Protein AF-A0A3A4BSC0-F1 (afdb_monomer_lite)

Radius of gyration: 37.26 Å; chains: 1; bounding box: 116×53×132 Å

Secondary structure (DSSP, 8-state):
-------PPP------HHHHHHHHHHHHHHHHHHHHHHHHHHHHHHHHHHHHHHHHHHHHHHHHHHHHHHHHHHHHHHHHHHHHHHHHHHHHHHHHHHH--HHHHHHHHHHHHHHHHHTTS-HHHHHHHTT----TT-HHHHHHHHHHHHHHHHHHHHHHHHHHHHHHHHHHHHHHHHHHHHHHHHHHHHHHTTS-HHHHHHHHHHHHHHHHHHHHHHHHHHHSPPP---HHHHHHHHHHHHHHHTT-HHHHHHHHHHHHHH-TT-HHHHHHHHHHHHHHT-TTTTT-SS------HHHHHHHHHHHHHHHHTT---HHHHHHHHHHHHHTT-HHHHHHHHHHHHHH--SSSHHHHHHHHHHHHTT-HHHHHHHHHHHHHHHHT-S-HHHHHHHHHHHHHHHHHHHHH-GGGHHHHHHHHHHHHHHHHHHHSPS-B---S-EEEEEEEEEETTEEEEEEEEESPPTTBEEEEEEEEESSTTSPPEE-TTT-EEEE--S-SEEEEE-TT-PPSEEEEEEEEETTEEEEEEEEEEPP----EEEEETTTTEEEEE-TTSEEEEEETTEEEEE-TTS--EEEEEEEEPPSS--HHHHHHHHHHHHHHHHHHH-TTPEEEEEEEE--TTSPSEEEEEEEPTTS-EEEEEEEE-TT-EEEEEEEEE-TT--HHHHHHHHT-EE-

Structure (mmCIF, N/CA/C/O backbone):
data_AF-A0A3A4BSC0-F1
#
_entry.id   AF-A0A3A4BSC0-F1
#
loop_
_atom_site.group_PDB
_atom_site.id
_atom_site.type_symbol
_atom_site.label_atom_id
_atom_site.label_alt_id
_atom_site.label_comp_id
_atom_site.label_asym_id
_atom_site.label_entity_id
_atom_site.label_seq_id
_atom_site.pdbx_PDB_ins_code
_atom_site.Cartn_x
_atom_site.Cartn_y
_atom_site.Cartn_z
_atom_site.occupancy
_atom_site.B_iso_or_equiv
_atom_site.auth_seq_id
_atom_site.auth_comp_id
_atom_site.auth_asym_id
_atom_site.auth_atom_id
_atom_site.pdbx_PDB_model_num
ATOM 1 N N . MET A 1 1 ? 80.755 -23.942 -80.272 1.00 43.50 1 MET A N 1
ATOM 2 C CA . MET A 1 1 ? 79.374 -23.563 -80.630 1.00 43.50 1 MET A CA 1
ATOM 3 C C . MET A 1 1 ? 78.609 -23.381 -79.327 1.00 43.50 1 MET A C 1
ATOM 5 O O . MET A 1 1 ? 78.646 -24.313 -78.531 1.00 43.50 1 MET A O 1
ATOM 9 N N . PRO A 1 2 ? 78.056 -22.193 -79.038 1.00 40.62 2 PRO A N 1
ATOM 10 C CA . PRO A 1 2 ? 77.332 -21.943 -77.795 1.00 40.62 2 PRO A CA 1
ATOM 11 C C . PRO A 1 2 ? 75.931 -22.582 -77.837 1.00 40.62 2 PRO A C 1
ATOM 13 O O . PRO A 1 2 ? 75.360 -22.748 -78.913 1.00 40.62 2 PRO A O 1
ATOM 16 N N . GLY A 1 3 ? 75.459 -23.016 -76.664 1.00 44.12 3 GLY A N 1
ATOM 17 C CA . GLY A 1 3 ? 74.258 -23.830 -76.447 1.00 44.12 3 GLY A CA 1
ATOM 18 C C . GLY A 1 3 ? 72.926 -23.060 -76.456 1.00 44.12 3 GLY A C 1
ATOM 19 O O . GLY A 1 3 ? 72.918 -21.852 -76.682 1.00 44.12 3 GLY A O 1
ATOM 20 N N . PRO A 1 4 ? 71.802 -23.768 -76.233 1.00 49.78 4 PRO A N 1
ATOM 21 C CA . PRO A 1 4 ? 70.455 -23.249 -76.438 1.00 49.78 4 PRO A CA 1
ATO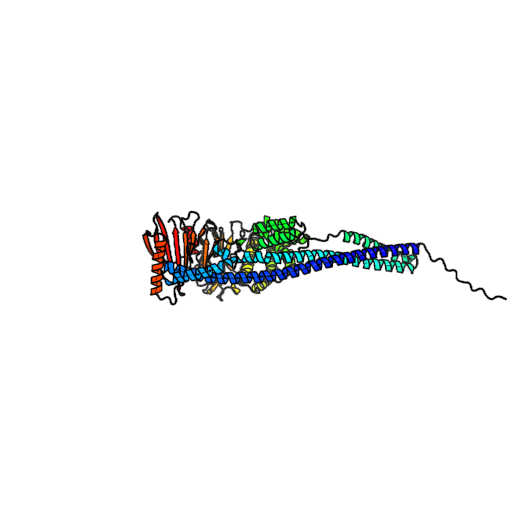M 22 C C . PRO A 1 4 ? 70.100 -22.183 -75.399 1.00 49.78 4 PRO A C 1
ATOM 24 O O . PRO A 1 4 ? 70.256 -22.380 -74.194 1.00 49.78 4 PRO A O 1
ATOM 27 N N . GLU A 1 5 ? 69.608 -21.055 -75.897 1.00 45.50 5 GLU A N 1
ATOM 28 C CA . GLU A 1 5 ? 69.109 -19.931 -75.117 1.00 45.50 5 GLU A CA 1
ATOM 29 C C . GLU A 1 5 ? 67.820 -20.356 -74.392 1.00 45.50 5 GLU A C 1
ATOM 31 O O . GLU A 1 5 ? 66.792 -20.646 -75.006 1.00 45.50 5 GLU A O 1
ATOM 36 N N . LEU A 1 6 ? 67.899 -20.463 -73.064 1.00 46.94 6 LEU A N 1
ATOM 37 C CA . LEU A 1 6 ? 66.746 -20.618 -72.183 1.00 46.94 6 LEU A CA 1
ATOM 38 C C . LEU A 1 6 ? 65.909 -19.338 -72.260 1.00 46.94 6 LEU A C 1
ATOM 40 O O . LEU A 1 6 ? 66.333 -18.290 -71.774 1.00 46.94 6 LEU A O 1
ATOM 44 N N . ALA A 1 7 ? 64.717 -19.435 -72.849 1.00 46.28 7 ALA A N 1
ATOM 45 C CA . ALA A 1 7 ? 63.710 -18.388 -72.772 1.00 46.28 7 ALA A CA 1
ATOM 46 C C . ALA A 1 7 ? 63.326 -18.171 -71.300 1.00 46.28 7 ALA A C 1
ATOM 48 O O . ALA A 1 7 ? 62.677 -19.013 -70.675 1.00 46.28 7 ALA A O 1
ATOM 49 N N . VAL A 1 8 ? 63.762 -17.045 -70.742 1.00 45.59 8 VAL A N 1
ATOM 50 C CA . VAL A 1 8 ? 63.271 -16.533 -69.463 1.00 45.59 8 VAL A CA 1
ATOM 51 C C . VAL A 1 8 ? 61.828 -16.080 -69.703 1.00 45.59 8 VAL A C 1
ATOM 53 O O . VAL A 1 8 ? 61.618 -15.251 -70.589 1.00 45.59 8 VAL A O 1
ATOM 56 N N . PRO A 1 9 ? 60.823 -16.606 -68.981 1.00 41.62 9 PRO A N 1
ATOM 57 C CA . PRO A 1 9 ? 59.473 -16.091 -69.111 1.00 41.62 9 PRO A CA 1
ATOM 58 C C . PRO A 1 9 ? 59.452 -14.649 -68.598 1.00 41.62 9 PRO A C 1
ATOM 60 O O . PRO A 1 9 ? 59.841 -14.374 -67.460 1.00 41.62 9 PRO A O 1
ATOM 63 N N . GLU A 1 10 ? 59.027 -13.742 -69.475 1.00 40.66 10 GLU A N 1
ATOM 64 C CA . GLU A 1 10 ? 58.654 -12.369 -69.157 1.00 40.66 10 GLU A CA 1
ATOM 65 C C . GLU A 1 10 ? 57.746 -12.375 -67.922 1.00 40.66 10 GLU A C 1
ATOM 67 O O . GLU A 1 10 ? 56.732 -13.075 -67.866 1.00 40.66 10 GLU A O 1
ATOM 72 N N . VAL A 1 11 ? 58.138 -11.618 -66.899 1.00 44.03 11 VAL A N 1
ATOM 73 C CA . VAL A 1 11 ? 57.266 -11.315 -65.768 1.00 44.03 11 VAL A CA 1
ATOM 74 C C . VAL A 1 11 ? 56.157 -10.429 -66.324 1.00 44.03 11 VAL A C 1
ATOM 76 O O . VAL A 1 11 ? 56.350 -9.226 -66.465 1.00 44.03 11 VAL A O 1
ATOM 79 N N . ASP A 1 12 ? 55.024 -11.037 -66.684 1.00 45.00 12 ASP A N 1
ATOM 80 C CA . ASP A 1 12 ? 53.795 -10.324 -67.029 1.00 45.00 12 ASP A CA 1
ATOM 81 C C . ASP A 1 12 ? 53.563 -9.202 -66.004 1.00 45.00 12 ASP A C 1
ATOM 83 O O . ASP A 1 12 ? 53.520 -9.441 -64.795 1.00 45.00 12 ASP A O 1
ATOM 87 N N . GLU A 1 13 ? 53.393 -7.966 -66.470 1.00 50.09 13 GLU A N 1
ATOM 88 C CA . GLU A 1 13 ? 52.918 -6.846 -65.660 1.00 50.09 13 GLU A CA 1
ATOM 89 C C . GLU A 1 13 ? 51.480 -7.137 -65.187 1.00 50.09 13 GLU A C 1
ATOM 91 O O . GLU A 1 13 ? 50.473 -6.803 -65.815 1.00 50.09 13 GLU A O 1
ATOM 96 N N . VAL A 1 14 ? 51.375 -7.816 -64.044 1.00 48.78 14 VAL A N 1
ATOM 97 C CA . VAL A 1 14 ? 50.129 -8.285 -63.426 1.00 48.78 14 VAL A CA 1
ATOM 98 C C . VAL A 1 14 ? 49.360 -7.137 -62.736 1.00 48.78 14 VAL A C 1
ATOM 100 O O . VAL A 1 14 ? 49.096 -7.194 -61.538 1.00 48.78 14 VAL A O 1
ATOM 103 N N . GLU A 1 15 ? 48.894 -6.111 -63.458 1.00 57.72 15 GLU A N 1
ATOM 104 C CA . GLU A 1 15 ? 48.030 -5.060 -62.873 1.00 57.72 15 GLU A CA 1
ATOM 105 C C . GLU A 1 15 ? 46.818 -4.660 -63.735 1.00 57.72 15 GLU A C 1
ATOM 107 O O . GLU A 1 15 ? 46.735 -3.580 -64.314 1.00 57.72 15 GLU A O 1
ATOM 112 N N . SER A 1 16 ? 45.775 -5.499 -63.755 1.00 74.69 16 SER A N 1
ATOM 113 C CA . SER A 1 16 ? 44.484 -5.101 -64.349 1.00 74.69 16 SER A CA 1
ATOM 114 C C . SER A 1 16 ? 43.800 -3.963 -63.548 1.00 74.69 16 SER A C 1
ATOM 116 O O . SER A 1 16 ? 43.815 -4.008 -62.310 1.00 74.69 16 SER A O 1
ATOM 118 N N . PRO A 1 17 ? 43.074 -3.017 -64.187 1.00 80.75 17 PRO A N 1
ATOM 119 C CA . PRO A 1 17 ? 42.333 -1.942 -63.505 1.00 80.75 17 PRO A CA 1
ATOM 120 C C . PRO A 1 17 ? 41.356 -2.426 -62.421 1.00 80.75 17 PRO A C 1
ATOM 122 O O . PRO A 1 17 ? 41.086 -1.722 -61.449 1.00 80.75 17 PRO A O 1
ATOM 125 N N . HIS A 1 18 ? 40.828 -3.644 -62.567 1.00 79.12 18 HIS A N 1
ATOM 126 C CA . HIS A 1 18 ? 39.972 -4.280 -61.568 1.00 79.12 18 HIS A CA 1
ATOM 127 C C . HIS A 1 18 ? 40.731 -4.614 -60.276 1.00 79.12 18 HIS A C 1
ATOM 129 O O . HIS A 1 18 ? 40.234 -4.303 -59.196 1.00 79.12 18 HIS A O 1
ATOM 135 N N . LYS A 1 19 ? 41.943 -5.182 -60.379 1.00 82.94 19 LYS A N 1
ATOM 136 C CA . LYS A 1 19 ? 42.796 -5.494 -59.218 1.00 82.94 19 LYS A CA 1
ATOM 137 C C . LYS A 1 19 ? 43.129 -4.226 -58.425 1.00 82.94 19 LYS A C 1
ATOM 139 O O . LYS A 1 19 ? 42.986 -4.236 -57.209 1.00 82.94 19 LYS A O 1
ATOM 144 N N . ARG A 1 20 ? 43.438 -3.110 -59.105 1.00 84.81 20 ARG A N 1
ATOM 145 C CA . ARG A 1 20 ? 43.666 -1.798 -58.461 1.00 84.81 20 ARG A CA 1
ATOM 146 C C . ARG A 1 20 ? 42.430 -1.280 -57.710 1.00 84.81 20 ARG A C 1
ATOM 148 O O . ARG A 1 20 ? 42.546 -0.829 -56.575 1.00 84.81 20 ARG A O 1
ATOM 155 N N . ARG A 1 21 ? 41.232 -1.381 -58.306 1.00 87.00 21 ARG A N 1
ATOM 156 C CA . ARG A 1 21 ? 39.970 -0.970 -57.650 1.00 87.00 21 ARG A CA 1
ATOM 157 C C . ARG A 1 21 ? 39.624 -1.841 -56.441 1.00 87.00 21 ARG A C 1
ATOM 159 O O . ARG A 1 21 ? 39.175 -1.307 -55.432 1.00 87.00 21 ARG A O 1
ATOM 166 N N . VAL A 1 22 ? 39.837 -3.156 -56.529 1.00 87.00 22 VAL A N 1
ATOM 167 C CA . VAL A 1 22 ? 39.626 -4.078 -55.400 1.00 87.00 22 VAL A CA 1
ATOM 168 C C . VAL A 1 22 ? 40.643 -3.814 -54.291 1.00 87.00 22 VAL A C 1
ATOM 170 O O . VAL A 1 22 ? 40.241 -3.737 -53.138 1.00 87.00 22 VAL A O 1
ATOM 173 N N . ALA A 1 23 ? 41.919 -3.593 -54.621 1.00 88.00 23 ALA A N 1
ATOM 174 C CA . ALA A 1 23 ? 42.948 -3.244 -53.642 1.00 88.00 23 ALA A CA 1
ATOM 175 C C . ALA A 1 23 ? 42.597 -1.956 -52.880 1.00 88.00 23 ALA A C 1
ATOM 177 O O . ALA A 1 23 ? 42.638 -1.937 -51.653 1.00 88.00 23 ALA A O 1
ATOM 178 N N . LEU A 1 24 ? 42.155 -0.908 -53.587 1.00 90.12 24 LEU A N 1
ATOM 179 C CA . LEU A 1 24 ? 41.682 0.327 -52.957 1.00 90.12 24 LEU A CA 1
ATOM 180 C C . LEU A 1 24 ? 40.468 0.079 -52.045 1.00 90.12 24 LEU A C 1
ATOM 182 O O . LEU A 1 24 ? 40.440 0.566 -50.918 1.00 90.12 24 LEU A O 1
ATOM 186 N N . ALA A 1 25 ? 39.477 -0.690 -52.509 1.00 90.25 25 ALA A N 1
ATOM 187 C CA . ALA A 1 25 ? 38.285 -1.010 -51.723 1.00 90.25 25 ALA A CA 1
ATOM 188 C C . ALA A 1 25 ? 38.620 -1.815 -50.457 1.00 90.25 25 ALA A C 1
ATOM 190 O O . ALA A 1 25 ? 38.100 -1.509 -49.389 1.00 90.25 25 ALA A O 1
ATOM 191 N N . VAL A 1 26 ? 39.520 -2.798 -50.559 1.00 92.81 26 VAL A N 1
ATOM 192 C CA . VAL A 1 26 ? 40.018 -3.580 -49.419 1.00 92.81 26 VAL A CA 1
ATOM 193 C C . VAL A 1 26 ? 40.710 -2.672 -48.405 1.00 92.81 26 VAL A C 1
ATOM 195 O O . VAL A 1 26 ? 40.382 -2.745 -47.225 1.00 92.81 26 VAL A O 1
ATOM 198 N N . SER A 1 27 ? 41.591 -1.768 -48.846 1.00 94.19 27 SER A N 1
ATOM 199 C CA . SER A 1 27 ? 42.267 -0.815 -47.955 1.00 94.19 27 SER A CA 1
ATOM 200 C C . SER A 1 27 ? 41.286 0.120 -47.242 1.00 94.19 27 SER A C 1
ATOM 202 O O . SER A 1 27 ? 41.415 0.347 -46.041 1.00 94.19 27 SER A O 1
ATOM 204 N N . LEU A 1 28 ? 40.273 0.631 -47.950 1.00 94.69 28 LEU A N 1
ATOM 205 C CA . LEU A 1 28 ? 39.243 1.493 -47.362 1.00 94.69 28 LEU A CA 1
ATOM 206 C C . LEU A 1 28 ? 38.357 0.739 -46.362 1.00 94.69 28 LEU A C 1
ATOM 208 O O . LEU A 1 28 ? 38.065 1.264 -45.290 1.00 94.69 28 LEU A O 1
ATOM 212 N N . ILE A 1 29 ? 37.955 -0.495 -46.682 1.00 95.00 29 ILE A N 1
ATOM 213 C CA . ILE A 1 29 ? 37.163 -1.337 -45.777 1.00 95.00 29 ILE A CA 1
ATOM 214 C C . ILE A 1 29 ? 37.982 -1.732 -44.547 1.00 95.00 29 ILE A C 1
ATOM 216 O O . ILE A 1 29 ? 37.447 -1.716 -43.444 1.00 95.00 29 ILE A O 1
ATOM 220 N N . ALA A 1 30 ? 39.270 -2.041 -44.706 1.00 93.50 30 ALA A N 1
ATOM 221 C CA . ALA A 1 30 ? 40.159 -2.345 -43.590 1.00 93.50 30 ALA A CA 1
ATOM 222 C C . ALA A 1 30 ? 40.347 -1.130 -42.668 1.00 93.50 30 ALA A C 1
ATOM 224 O O . ALA A 1 30 ? 40.237 -1.265 -41.450 1.00 93.50 30 ALA A O 1
ATOM 225 N N . LEU A 1 31 ? 40.548 0.068 -43.234 1.00 96.19 31 LEU A N 1
ATOM 226 C CA . LEU A 1 31 ? 40.610 1.314 -42.465 1.00 96.19 31 LEU A CA 1
ATOM 227 C C . LEU A 1 31 ? 39.299 1.567 -41.708 1.00 96.19 31 LEU A C 1
ATOM 229 O O . LEU A 1 31 ? 39.317 1.882 -40.520 1.00 96.19 31 LEU A O 1
ATOM 233 N N . PHE A 1 32 ? 38.159 1.385 -42.378 1.00 96.25 32 PHE A N 1
ATOM 234 C CA . PHE A 1 32 ? 36.844 1.529 -41.763 1.00 96.25 32 PHE A CA 1
ATOM 235 C C . PHE A 1 32 ? 36.598 0.489 -40.658 1.00 96.25 32 PHE A C 1
ATOM 237 O O . PHE A 1 32 ? 36.111 0.838 -39.585 1.00 96.25 32 PHE A O 1
ATOM 244 N N . GLY A 1 33 ? 37.015 -0.761 -40.865 1.00 95.44 33 GLY A N 1
ATOM 245 C CA . GLY A 1 33 ? 37.009 -1.802 -39.838 1.00 95.44 33 GLY A CA 1
ATOM 246 C C . GLY A 1 33 ? 37.880 -1.440 -38.632 1.00 95.44 33 GLY A C 1
ATOM 247 O O . GLY A 1 33 ? 37.470 -1.673 -37.500 1.00 95.44 33 GLY A O 1
ATOM 248 N N . GLY A 1 34 ? 39.029 -0.795 -38.851 1.00 96.31 34 GLY A N 1
ATOM 249 C CA . GLY A 1 34 ? 39.867 -0.247 -37.782 1.00 96.31 34 GLY A CA 1
ATOM 250 C C . GLY A 1 34 ? 39.174 0.861 -36.981 1.00 96.31 34 GLY A C 1
ATOM 251 O O . GLY A 1 34 ? 39.228 0.854 -35.752 1.00 96.31 34 GLY A O 1
ATOM 252 N N . LEU A 1 35 ? 38.463 1.774 -37.654 1.00 95.75 35 LEU A N 1
ATOM 253 C CA . LEU A 1 35 ? 37.656 2.810 -36.993 1.00 95.75 35 LEU A CA 1
ATOM 254 C C . LEU A 1 35 ? 36.524 2.204 -36.155 1.00 95.75 35 LEU A C 1
ATOM 256 O O . LEU A 1 35 ? 36.300 2.637 -35.025 1.00 95.75 35 LEU A O 1
ATOM 260 N N . LEU A 1 36 ? 35.846 1.178 -36.677 1.00 96.00 36 LEU A N 1
ATOM 261 C CA . LEU A 1 36 ? 34.843 0.427 -35.924 1.00 96.00 36 LEU A CA 1
ATOM 262 C C . LEU A 1 36 ? 35.447 -0.304 -34.726 1.00 96.00 36 LEU A C 1
ATOM 264 O O . LEU A 1 36 ? 34.864 -0.270 -33.647 1.00 96.00 36 LEU A O 1
ATOM 268 N N . GLY A 1 37 ? 36.626 -0.909 -34.884 1.00 96.06 37 GLY A N 1
ATOM 269 C CA . GLY A 1 37 ? 37.365 -1.540 -33.789 1.00 96.06 37 GLY A CA 1
ATOM 270 C C . GLY A 1 37 ? 37.703 -0.555 -32.674 1.00 96.06 37 GLY A C 1
ATOM 271 O O . GLY A 1 37 ? 37.497 -0.855 -31.500 1.00 96.06 37 GLY A O 1
ATOM 272 N N . TYR A 1 38 ? 38.142 0.653 -33.032 1.00 96.50 38 TYR A N 1
ATOM 273 C CA . TYR A 1 38 ? 38.363 1.728 -32.068 1.00 96.50 38 TYR A CA 1
ATOM 274 C C . TYR A 1 38 ? 37.061 2.157 -31.374 1.00 96.50 38 TYR A C 1
ATOM 276 O O . TYR A 1 38 ? 37.035 2.286 -30.152 1.00 96.50 38 TYR A O 1
ATOM 284 N N . ALA A 1 39 ? 35.969 2.342 -32.123 1.00 95.69 39 ALA A N 1
ATOM 285 C CA . ALA A 1 39 ? 34.672 2.728 -31.565 1.00 95.69 39 ALA A CA 1
ATOM 286 C C . ALA A 1 39 ? 34.084 1.654 -30.630 1.00 95.69 39 ALA A C 1
ATOM 288 O O . ALA A 1 39 ? 33.527 1.995 -29.582 1.00 95.69 39 ALA A O 1
ATOM 289 N N . ALA A 1 40 ? 34.254 0.372 -30.970 1.00 96.38 40 ALA A N 1
ATOM 290 C CA . ALA A 1 40 ? 33.899 -0.765 -30.124 1.00 96.38 40 ALA A CA 1
ATOM 291 C C . ALA A 1 40 ? 34.710 -0.750 -28.822 1.00 96.38 40 ALA A C 1
ATOM 293 O O . ALA A 1 40 ? 34.132 -0.723 -27.739 1.00 96.38 40 ALA A O 1
ATOM 294 N N . ALA A 1 41 ? 36.042 -0.656 -28.914 1.00 96.88 41 ALA A N 1
ATOM 295 C CA . ALA A 1 41 ? 36.919 -0.607 -27.744 1.00 96.88 41 ALA A CA 1
ATOM 296 C C . ALA A 1 41 ? 36.624 0.603 -26.840 1.00 96.88 41 ALA A C 1
ATOM 298 O O . ALA A 1 41 ? 36.576 0.473 -25.619 1.00 96.88 41 ALA A O 1
ATOM 299 N N . ALA A 1 42 ? 36.373 1.776 -27.427 1.00 96.56 42 ALA A N 1
ATOM 300 C CA . ALA A 1 42 ? 35.997 2.972 -26.680 1.00 96.56 42 ALA A CA 1
ATOM 301 C C . ALA A 1 42 ? 34.633 2.815 -25.986 1.00 96.56 42 ALA A C 1
ATOM 303 O O . ALA A 1 42 ? 34.478 3.248 -24.844 1.00 96.56 42 ALA A O 1
ATOM 304 N N . SER A 1 43 ? 33.650 2.193 -26.644 1.00 96.50 43 SER A N 1
ATOM 305 C CA . SER A 1 43 ? 32.324 1.944 -26.058 1.00 96.50 43 SER A CA 1
ATOM 306 C C . SER A 1 43 ? 32.405 0.930 -24.916 1.00 96.50 43 SER A C 1
ATOM 308 O O . SER A 1 43 ? 31.918 1.216 -23.826 1.00 96.50 43 SER A O 1
ATOM 310 N N . SER A 1 44 ? 33.128 -0.175 -25.115 1.00 96.38 44 SER A N 1
ATOM 311 C CA . SER A 1 44 ? 33.394 -1.184 -24.082 1.00 96.38 44 SER A CA 1
ATOM 312 C C . SER A 1 44 ? 34.133 -0.595 -22.871 1.00 96.38 44 SER A C 1
ATOM 314 O O . SER A 1 44 ? 33.755 -0.832 -21.725 1.00 96.38 44 SER A O 1
ATOM 316 N N . ALA A 1 45 ? 35.116 0.286 -23.087 1.00 97.06 45 ALA A N 1
ATOM 317 C CA . ALA A 1 45 ? 35.788 0.976 -21.985 1.00 97.06 45 ALA A CA 1
ATOM 318 C C . ALA A 1 45 ? 34.825 1.855 -21.159 1.00 97.06 45 ALA A C 1
ATOM 320 O O . ALA A 1 45 ? 34.959 1.942 -19.936 1.00 97.06 45 ALA A O 1
ATOM 321 N N . ASN A 1 46 ? 33.844 2.501 -21.801 1.00 96.44 46 ASN A N 1
ATOM 322 C CA . ASN A 1 46 ? 32.824 3.291 -21.107 1.00 96.44 46 ASN A CA 1
ATOM 323 C C . ASN A 1 46 ? 31.793 2.416 -20.376 1.00 96.44 46 ASN A C 1
ATOM 325 O O . ASN A 1 46 ? 31.387 2.767 -19.266 1.00 96.44 46 ASN A O 1
ATOM 329 N N . GLU A 1 47 ? 31.405 1.278 -20.954 1.00 97.06 47 GLU A N 1
ATOM 330 C CA . GLU A 1 47 ? 30.587 0.261 -20.286 1.00 97.06 47 GLU A CA 1
ATOM 331 C C . GLU A 1 47 ? 31.256 -0.194 -18.982 1.00 97.06 47 GLU A C 1
ATOM 333 O O . GLU A 1 47 ? 30.637 -0.133 -17.919 1.00 97.06 47 GLU A O 1
ATOM 338 N N . GLU A 1 48 ? 32.543 -0.556 -19.024 1.00 96.44 48 GLU A N 1
ATOM 339 C CA . GLU A 1 48 ? 33.285 -0.961 -17.828 1.00 96.44 48 GLU A CA 1
ATOM 340 C C . GLU A 1 48 ? 33.354 0.144 -16.766 1.00 96.44 48 GLU A C 1
ATOM 342 O O . GLU A 1 48 ? 33.301 -0.137 -15.566 1.00 96.44 48 GLU A O 1
ATOM 347 N N . ILE A 1 49 ? 33.503 1.411 -17.175 1.00 95.62 49 ILE A N 1
ATOM 348 C CA . ILE A 1 49 ? 33.463 2.550 -16.247 1.00 95.62 49 ILE A CA 1
ATOM 349 C C . ILE A 1 49 ? 32.103 2.593 -15.543 1.00 95.62 49 ILE A C 1
ATOM 351 O O . ILE A 1 49 ? 32.071 2.613 -14.311 1.00 95.62 49 ILE A O 1
ATOM 355 N N . GLY A 1 50 ? 31.003 2.530 -16.297 1.00 93.06 50 GLY A N 1
ATOM 356 C CA . GLY A 1 50 ? 29.651 2.513 -15.735 1.00 93.06 50 GLY A CA 1
ATOM 357 C C . GLY A 1 50 ? 29.398 1.301 -14.831 1.00 93.06 50 GLY A C 1
ATOM 358 O O . GLY A 1 50 ? 28.839 1.444 -13.744 1.00 93.06 50 GLY A O 1
ATOM 359 N N . ALA A 1 51 ? 29.883 0.116 -15.210 1.00 95.38 51 ALA A N 1
ATOM 360 C CA . ALA A 1 51 ? 29.777 -1.097 -14.403 1.00 95.38 51 ALA A CA 1
ATOM 361 C C . ALA A 1 51 ? 30.551 -0.978 -13.077 1.00 95.38 51 ALA A C 1
ATOM 363 O O . ALA A 1 51 ? 30.035 -1.342 -12.015 1.00 95.38 51 ALA A O 1
ATOM 364 N N . ARG A 1 52 ? 31.761 -0.401 -13.102 1.00 96.56 52 ARG A N 1
ATOM 365 C CA . ARG A 1 52 ? 32.544 -0.108 -11.888 1.00 96.56 52 ARG A CA 1
ATOM 366 C C . ARG A 1 52 ? 31.852 0.932 -11.006 1.00 96.56 52 ARG A C 1
ATOM 368 O O . ARG A 1 52 ? 31.853 0.787 -9.783 1.00 96.56 52 ARG A O 1
ATOM 375 N N . GLU A 1 53 ? 31.248 1.965 -11.589 1.00 95.00 53 GLU A N 1
ATOM 376 C CA . GLU A 1 53 ? 30.447 2.950 -10.850 1.00 95.00 53 GLU A CA 1
ATOM 377 C C . GLU A 1 53 ? 29.224 2.307 -10.188 1.00 95.00 53 GLU A C 1
ATOM 379 O O . GLU A 1 53 ? 28.987 2.530 -8.998 1.00 95.00 53 GLU A O 1
ATOM 384 N N . ALA A 1 54 ? 28.505 1.442 -10.907 1.00 95.50 54 ALA A N 1
ATOM 385 C CA . ALA A 1 54 ? 27.381 0.685 -10.369 1.00 95.50 54 ALA A CA 1
ATOM 386 C C . ALA A 1 54 ? 27.799 -0.208 -9.192 1.00 95.50 54 ALA A C 1
ATOM 388 O O . ALA A 1 54 ? 27.143 -0.196 -8.150 1.00 95.50 54 ALA A O 1
ATOM 389 N N . GLN A 1 55 ? 28.915 -0.933 -9.312 1.00 96.19 55 GLN A N 1
ATOM 390 C CA . GLN A 1 55 ? 29.456 -1.760 -8.227 1.00 96.19 55 GLN A CA 1
ATOM 391 C C . GLN A 1 55 ? 29.842 -0.922 -7.002 1.00 96.19 55 GLN A C 1
ATOM 393 O O . GLN A 1 55 ? 29.499 -1.277 -5.874 1.00 96.19 55 GLN A O 1
ATOM 398 N N . ARG A 1 56 ? 30.508 0.223 -7.200 1.00 95.81 56 ARG A N 1
ATOM 399 C CA . ARG A 1 56 ? 30.851 1.148 -6.104 1.00 95.81 56 ARG A CA 1
ATOM 400 C C . ARG A 1 56 ? 29.603 1.689 -5.411 1.00 95.81 56 ARG A C 1
ATOM 402 O O . ARG A 1 56 ? 29.566 1.746 -4.178 1.00 95.81 56 ARG A O 1
ATOM 409 N N . ALA A 1 57 ? 28.584 2.066 -6.183 1.00 94.00 57 ALA A N 1
ATOM 410 C CA . ALA A 1 57 ? 27.304 2.521 -5.655 1.00 94.00 57 ALA A CA 1
ATOM 411 C C . ALA A 1 57 ? 26.607 1.414 -4.851 1.00 94.00 57 ALA A C 1
ATOM 413 O O . ALA A 1 57 ? 26.159 1.686 -3.739 1.00 94.00 57 ALA A O 1
ATOM 414 N N . ALA A 1 58 ? 26.607 0.173 -5.349 1.00 94.44 58 ALA A N 1
ATOM 415 C CA . ALA A 1 58 ? 26.043 -0.991 -4.668 1.00 94.44 58 ALA A CA 1
ATOM 416 C C . ALA A 1 58 ? 26.732 -1.262 -3.320 1.00 94.44 58 ALA A C 1
ATOM 418 O O . ALA A 1 58 ? 26.068 -1.325 -2.287 1.00 94.44 58 ALA A O 1
ATOM 419 N N . ILE A 1 59 ? 28.069 -1.337 -3.303 1.00 95.38 59 ILE A N 1
ATOM 420 C CA . ILE A 1 59 ? 28.856 -1.572 -2.080 1.00 95.38 59 ILE A CA 1
ATOM 421 C C . ILE A 1 59 ? 28.601 -0.457 -1.059 1.00 95.38 59 ILE A C 1
ATOM 423 O O . ILE A 1 59 ? 28.365 -0.723 0.121 1.00 95.38 59 ILE A O 1
ATOM 427 N N . THR A 1 60 ? 28.590 0.800 -1.513 1.00 93.69 60 THR A N 1
ATOM 428 C CA . THR A 1 60 ? 28.323 1.956 -0.647 1.00 93.69 60 THR A CA 1
ATOM 429 C C . THR A 1 60 ? 26.894 1.927 -0.098 1.00 93.69 60 THR A C 1
ATOM 431 O O . THR A 1 60 ? 26.684 2.223 1.079 1.00 93.69 60 THR A O 1
ATOM 434 N N . ALA A 1 61 ? 25.907 1.567 -0.924 1.00 94.06 61 ALA A N 1
ATOM 435 C CA . ALA A 1 61 ? 24.511 1.443 -0.516 1.00 94.06 61 ALA A CA 1
ATOM 436 C C . ALA A 1 61 ? 24.332 0.331 0.525 1.00 94.06 61 ALA A C 1
ATOM 438 O O . ALA A 1 61 ? 23.734 0.588 1.566 1.00 94.06 61 ALA A O 1
ATOM 439 N N . MET A 1 62 ? 24.926 -0.847 0.305 1.00 94.88 62 MET A N 1
ATOM 440 C CA . MET A 1 62 ? 24.895 -1.973 1.246 1.00 94.88 62 MET A CA 1
ATOM 441 C C . MET A 1 62 ? 25.564 -1.627 2.582 1.00 94.88 62 MET A C 1
ATOM 443 O O . MET A 1 62 ? 24.990 -1.875 3.641 1.00 94.88 62 MET A O 1
ATOM 447 N N . ALA A 1 63 ? 26.744 -0.998 2.559 1.00 94.75 63 ALA A N 1
ATOM 448 C CA . ALA A 1 63 ? 27.429 -0.567 3.778 1.00 94.75 63 ALA A CA 1
ATOM 449 C C . ALA A 1 63 ? 26.581 0.437 4.579 1.00 94.75 63 ALA A C 1
ATOM 451 O O . ALA A 1 63 ? 26.414 0.293 5.791 1.00 94.75 63 ALA A O 1
ATOM 452 N N . ARG A 1 64 ? 25.979 1.420 3.893 1.00 94.62 64 ARG A N 1
ATOM 453 C CA . ARG A 1 64 ? 25.059 2.383 4.517 1.00 94.62 64 ARG A CA 1
ATOM 454 C C . ARG A 1 64 ? 23.775 1.723 5.011 1.00 94.62 64 ARG A C 1
ATOM 456 O O . ARG A 1 64 ? 23.271 2.137 6.045 1.00 94.62 64 ARG A O 1
ATOM 463 N N . GLN A 1 65 ? 23.254 0.716 4.313 1.00 95.50 65 GLN A N 1
ATOM 464 C CA . GLN A 1 65 ? 22.066 -0.030 4.730 1.00 95.50 65 GLN A CA 1
ATOM 465 C C . GLN A 1 65 ? 22.325 -0.822 6.014 1.00 95.50 65 GLN A C 1
ATOM 467 O O . GLN A 1 65 ? 21.482 -0.817 6.910 1.00 95.50 65 GLN A O 1
ATOM 472 N N . ASN A 1 66 ? 23.494 -1.454 6.135 1.00 95.69 66 ASN A N 1
ATOM 473 C CA . ASN A 1 66 ? 23.893 -2.152 7.355 1.00 95.69 66 ASN A CA 1
ATOM 474 C C . ASN A 1 66 ? 24.055 -1.172 8.521 1.00 95.69 66 ASN A C 1
ATOM 476 O O . ASN A 1 66 ? 23.491 -1.406 9.586 1.00 95.69 66 ASN A O 1
ATOM 480 N N . ALA A 1 67 ? 24.740 -0.044 8.303 1.00 95.88 67 ALA A N 1
ATOM 481 C CA . ALA A 1 67 ? 24.869 1.004 9.316 1.00 95.88 67 ALA A CA 1
ATOM 482 C C . ALA A 1 67 ? 23.497 1.554 9.745 1.00 95.88 67 ALA A C 1
ATOM 484 O O . ALA A 1 67 ? 23.207 1.618 10.935 1.00 95.88 67 ALA A O 1
ATOM 485 N N . ALA A 1 68 ? 22.620 1.864 8.785 1.00 95.50 68 ALA A N 1
ATOM 486 C CA . ALA A 1 68 ? 21.252 2.304 9.046 1.00 95.50 68 ALA A CA 1
ATOM 487 C C . ALA A 1 68 ? 20.452 1.265 9.843 1.00 95.50 68 ALA A C 1
ATOM 489 O O . ALA A 1 68 ? 19.718 1.636 10.752 1.00 95.50 68 ALA A O 1
ATOM 490 N N . SER A 1 69 ? 20.620 -0.026 9.544 1.00 95.50 69 SER A N 1
ATOM 491 C CA . SER A 1 69 ? 19.942 -1.113 10.260 1.00 95.50 69 SER A CA 1
ATOM 492 C C . SER A 1 69 ? 20.423 -1.231 11.705 1.00 95.50 69 SER A C 1
ATOM 494 O O . SER A 1 69 ? 19.590 -1.331 12.600 1.00 95.50 69 SER A O 1
ATOM 496 N N . VAL A 1 70 ? 21.738 -1.164 11.944 1.00 96.00 70 VAL A N 1
ATOM 497 C CA . VAL A 1 70 ? 22.314 -1.168 13.300 1.00 96.00 70 VAL A CA 1
ATOM 498 C C . VAL A 1 70 ? 21.818 0.041 14.084 1.00 96.00 70 VAL A C 1
ATOM 500 O O . VAL A 1 70 ? 21.229 -0.127 15.145 1.00 96.00 70 VAL A O 1
ATOM 503 N N . THR A 1 71 ? 21.935 1.246 13.521 1.00 94.50 71 THR A N 1
ATOM 504 C CA . THR A 1 71 ? 21.447 2.470 14.166 1.00 94.50 71 THR A CA 1
ATOM 505 C C . THR A 1 71 ? 19.940 2.419 14.418 1.00 94.50 71 THR A C 1
ATOM 507 O O . THR A 1 71 ? 19.478 2.890 15.454 1.00 94.50 71 THR A O 1
ATOM 510 N N . PHE A 1 72 ? 19.147 1.853 13.508 1.00 93.25 72 PHE A N 1
ATOM 511 C CA . PHE A 1 72 ? 17.709 1.696 13.715 1.00 93.25 72 PHE A CA 1
ATOM 512 C C . PHE A 1 72 ? 17.414 0.782 14.911 1.00 93.25 72 PHE A C 1
ATOM 514 O O . PHE A 1 72 ? 16.630 1.174 15.772 1.00 93.25 72 PHE A O 1
ATOM 521 N N . GLN A 1 73 ? 18.077 -0.377 15.004 1.00 92.38 73 GLN A N 1
ATOM 522 C CA . GLN A 1 73 ? 17.918 -1.295 16.139 1.00 92.38 73 GLN A CA 1
ATOM 523 C C . GLN A 1 73 ? 18.392 -0.669 17.455 1.00 92.38 73 GLN A C 1
ATOM 525 O O . GLN A 1 73 ? 17.628 -0.645 18.411 1.00 92.38 73 GLN A O 1
ATOM 530 N N . GLU A 1 74 ? 19.570 -0.042 17.482 1.00 91.94 74 GLU A N 1
ATOM 531 C CA . GLU A 1 74 ? 20.074 0.671 18.666 1.00 91.94 74 GLU A CA 1
ATOM 532 C C . GLU A 1 74 ? 19.078 1.729 19.163 1.00 91.94 74 GLU A C 1
ATOM 534 O O . GLU A 1 74 ? 18.846 1.875 20.361 1.00 91.94 74 GLU A O 1
ATOM 539 N N . ASN A 1 75 ? 18.447 2.472 18.248 1.00 89.88 75 ASN A N 1
ATOM 540 C CA . ASN A 1 75 ? 17.457 3.479 18.619 1.00 89.88 75 ASN A CA 1
ATOM 541 C C . ASN A 1 75 ? 16.147 2.879 19.132 1.00 89.88 75 ASN A C 1
ATOM 543 O O . ASN A 1 75 ? 15.517 3.514 19.984 1.00 89.88 75 ASN A O 1
ATOM 547 N N . LEU A 1 76 ? 15.740 1.710 18.628 1.00 87.19 76 LEU A N 1
ATOM 548 C CA . LEU A 1 76 ? 14.597 0.958 19.146 1.00 87.19 76 LEU A CA 1
ATOM 549 C C . LEU A 1 76 ? 14.885 0.407 20.544 1.00 87.19 76 LEU A C 1
ATOM 551 O O . LEU A 1 76 ? 14.048 0.577 21.429 1.00 87.19 76 LEU A O 1
ATOM 555 N N . ASP A 1 77 ? 16.068 -0.162 20.766 1.00 87.94 77 ASP A N 1
ATOM 556 C CA . ASP A 1 77 ? 16.489 -0.696 22.063 1.00 87.94 77 ASP A CA 1
ATOM 557 C C . ASP A 1 77 ? 16.578 0.423 23.109 1.00 87.94 77 ASP A C 1
ATOM 559 O O . ASP A 1 77 ? 15.921 0.368 24.151 1.00 87.94 77 ASP A O 1
ATOM 563 N N . ASN A 1 78 ? 17.271 1.517 22.777 1.00 86.62 78 ASN A N 1
ATOM 564 C CA . ASN A 1 78 ? 17.345 2.717 23.614 1.00 86.62 78 ASN A CA 1
ATOM 565 C C . ASN A 1 78 ? 15.955 3.290 23.921 1.00 86.62 78 ASN A C 1
ATOM 567 O O . ASN A 1 78 ? 15.686 3.738 25.040 1.00 86.62 78 ASN A O 1
ATOM 571 N N . HIS A 1 79 ? 15.059 3.288 22.929 1.00 83.88 79 HIS A N 1
ATOM 572 C CA . HIS A 1 79 ? 13.684 3.726 23.126 1.00 83.88 79 HIS A CA 1
ATOM 573 C C . HIS A 1 79 ? 12.930 2.800 24.080 1.00 83.88 79 HIS A C 1
ATOM 575 O O . HIS A 1 79 ? 12.295 3.300 25.004 1.00 83.88 79 HIS A O 1
ATOM 581 N N . ALA A 1 80 ? 13.038 1.480 23.918 1.00 83.62 80 ALA A N 1
ATOM 582 C CA . ALA A 1 80 ? 12.393 0.494 24.780 1.00 83.62 80 ALA A CA 1
ATOM 583 C C . ALA A 1 80 ? 12.890 0.571 26.237 1.00 83.62 80 ALA A C 1
ATOM 585 O O . ALA A 1 80 ? 12.088 0.485 27.179 1.00 83.62 80 ALA A O 1
ATOM 586 N N . GLU A 1 81 ? 14.190 0.793 26.447 1.00 85.25 81 GLU A N 1
ATOM 587 C CA . GLU A 1 81 ? 14.777 0.989 27.776 1.00 85.25 81 GLU A CA 1
ATOM 588 C C . GLU A 1 81 ? 14.283 2.276 28.437 1.00 85.25 81 GLU A C 1
ATOM 590 O O . GLU A 1 81 ? 13.747 2.247 29.554 1.00 85.25 81 GLU A O 1
ATOM 595 N N . ALA A 1 82 ? 14.410 3.409 27.740 1.00 83.06 82 ALA A N 1
ATOM 596 C CA . ALA A 1 82 ? 13.946 4.700 28.234 1.00 83.06 82 ALA A CA 1
ATOM 597 C C . ALA A 1 82 ? 12.444 4.663 28.533 1.00 83.06 82 ALA A C 1
ATOM 599 O O . ALA A 1 82 ? 12.012 5.112 29.596 1.00 83.06 82 ALA A O 1
ATOM 600 N N . PHE A 1 83 ? 11.660 4.055 27.643 1.00 78.06 83 PHE A N 1
ATOM 601 C CA . PHE A 1 83 ? 10.230 3.843 27.812 1.00 78.06 83 PHE A CA 1
ATOM 602 C C . PHE A 1 83 ? 9.921 3.027 29.078 1.00 78.06 83 PHE A C 1
ATOM 604 O O . PHE A 1 83 ? 9.073 3.410 29.888 1.00 78.06 83 PHE A O 1
ATOM 611 N N . THR A 1 84 ? 10.664 1.945 29.327 1.00 82.56 84 THR A N 1
ATOM 612 C CA . THR A 1 84 ? 10.494 1.113 30.528 1.00 82.56 84 THR A CA 1
ATOM 613 C C . THR A 1 84 ? 10.790 1.886 31.815 1.00 82.56 84 THR A C 1
ATOM 615 O O . THR A 1 84 ? 10.044 1.768 32.795 1.00 82.56 84 THR A O 1
ATOM 618 N N . VAL A 1 85 ? 11.854 2.693 31.830 1.00 85.38 85 VAL A N 1
ATOM 619 C CA . VAL A 1 85 ? 12.221 3.540 32.976 1.00 85.38 85 VAL A CA 1
ATOM 620 C C . VAL A 1 85 ? 11.197 4.657 33.188 1.00 85.38 85 VAL A C 1
ATOM 622 O O . VAL A 1 85 ? 10.775 4.890 34.324 1.00 85.38 85 VAL A O 1
ATOM 625 N N . GLY A 1 86 ? 10.743 5.297 32.108 1.00 78.75 86 GLY A N 1
ATOM 626 C CA . GLY A 1 86 ? 9.693 6.317 32.128 1.00 78.75 86 GLY A CA 1
ATOM 627 C C . GLY A 1 86 ? 8.391 5.776 32.713 1.00 78.75 86 GLY A C 1
ATOM 628 O O . GLY A 1 86 ? 7.821 6.381 33.618 1.00 78.75 86 GLY A O 1
ATOM 629 N N . ARG A 1 87 ? 7.986 4.563 32.324 1.00 78.31 87 ARG A N 1
ATOM 630 C CA . ARG A 1 87 ? 6.807 3.899 32.894 1.00 78.31 87 ARG A CA 1
ATOM 631 C C . ARG A 1 87 ? 6.935 3.662 34.401 1.00 78.31 87 ARG A C 1
ATOM 633 O O . ARG A 1 87 ? 5.967 3.857 35.131 1.00 78.31 87 ARG A O 1
ATOM 640 N N . ARG A 1 88 ? 8.115 3.274 34.902 1.00 83.56 88 ARG A N 1
ATOM 641 C CA . ARG A 1 88 ? 8.346 3.093 36.352 1.00 83.56 88 ARG A CA 1
ATOM 642 C C . ARG A 1 88 ? 8.300 4.416 37.116 1.00 83.56 88 ARG A C 1
ATOM 644 O O . ARG A 1 88 ? 7.740 4.460 38.213 1.00 83.56 88 ARG A O 1
ATOM 651 N N . ARG A 1 89 ? 8.858 5.485 36.536 1.00 85.19 89 ARG A N 1
ATOM 652 C CA . ARG A 1 89 ? 8.733 6.853 37.062 1.00 85.19 89 ARG A CA 1
ATOM 653 C C . ARG A 1 89 ? 7.266 7.234 37.200 1.00 85.19 89 ARG A C 1
ATOM 655 O O . ARG A 1 89 ? 6.845 7.645 38.278 1.00 85.19 89 ARG A O 1
ATOM 662 N N . ASP A 1 90 ? 6.515 7.061 36.121 1.00 76.81 90 ASP A N 1
ATOM 663 C CA . ASP A 1 90 ? 5.119 7.465 36.024 1.00 76.81 90 ASP A CA 1
ATOM 664 C C . ASP A 1 90 ? 4.253 6.683 37.007 1.00 76.81 90 ASP A C 1
ATOM 666 O O . ASP A 1 90 ? 3.544 7.284 37.806 1.00 76.81 90 ASP A O 1
ATOM 670 N N . GLN A 1 91 ? 4.415 5.360 37.074 1.00 78.69 91 GLN A N 1
ATOM 671 C CA . GLN A 1 91 ? 3.715 4.523 38.049 1.00 78.69 91 GLN A CA 1
ATOM 672 C C . GLN A 1 91 ? 3.989 4.941 39.500 1.00 78.69 91 GLN A C 1
ATOM 674 O O . GLN A 1 91 ? 3.053 5.012 40.297 1.00 78.69 91 GLN A O 1
ATOM 679 N N . ALA A 1 92 ? 5.245 5.220 39.866 1.00 82.00 92 ALA A N 1
ATOM 680 C CA . ALA A 1 92 ? 5.584 5.656 41.220 1.00 82.00 92 ALA A CA 1
ATOM 681 C C . ALA A 1 92 ? 4.972 7.034 41.537 1.00 82.00 92 ALA A C 1
ATOM 683 O O . ALA A 1 92 ? 4.346 7.213 42.580 1.00 82.00 92 ALA A O 1
ATOM 684 N N . ALA A 1 93 ? 5.070 7.986 40.611 1.00 80.50 93 ALA A N 1
ATOM 685 C CA . ALA A 1 93 ? 4.491 9.314 40.780 1.00 80.50 93 ALA A CA 1
ATOM 686 C C . ALA A 1 93 ? 2.959 9.272 40.890 1.00 80.50 93 ALA A C 1
ATOM 688 O O . ALA A 1 93 ? 2.387 9.928 41.757 1.00 80.50 93 ALA A O 1
ATOM 689 N N . THR A 1 94 ? 2.276 8.470 40.065 1.00 76.69 94 THR A N 1
ATOM 690 C CA . THR A 1 94 ? 0.815 8.365 40.141 1.00 76.69 94 THR A CA 1
ATOM 691 C C . THR A 1 94 ? 0.359 7.678 41.434 1.00 76.69 94 THR A C 1
ATOM 693 O O . THR A 1 94 ? -0.651 8.080 42.014 1.00 76.69 94 THR A O 1
ATOM 696 N N . ARG A 1 95 ? 1.106 6.687 41.948 1.00 80.38 95 ARG A N 1
ATOM 697 C CA . ARG A 1 95 ? 0.830 6.073 43.263 1.00 80.38 95 ARG A CA 1
ATOM 698 C C . ARG A 1 95 ? 1.005 7.063 44.405 1.00 80.38 95 ARG A C 1
ATOM 700 O O . ARG A 1 95 ? 0.182 7.081 45.317 1.00 80.38 95 ARG A O 1
ATOM 707 N N . GLU A 1 96 ? 2.031 7.903 44.350 1.00 83.25 96 GLU A N 1
ATOM 708 C CA . GLU A 1 96 ? 2.215 8.984 45.317 1.00 83.25 96 GLU A CA 1
ATOM 709 C C . GLU A 1 96 ? 1.041 9.969 45.268 1.00 83.25 96 GLU A C 1
ATOM 711 O O . GLU A 1 96 ? 0.406 10.208 46.293 1.00 83.25 96 GLU A O 1
ATOM 716 N N . LEU A 1 97 ? 0.664 10.430 44.074 1.00 78.19 97 LEU A N 1
ATOM 717 C CA . LEU A 1 97 ? -0.415 11.399 43.892 1.00 78.19 97 LEU A CA 1
ATOM 718 C C . LEU A 1 97 ? -1.781 10.862 44.353 1.00 78.19 97 LEU A C 1
ATOM 720 O O . LEU A 1 97 ? -2.535 11.556 45.037 1.00 78.19 97 LEU A O 1
ATOM 724 N N . LEU A 1 98 ? -2.125 9.630 43.966 1.00 76.12 98 LEU A N 1
ATOM 725 C CA . LEU A 1 98 ? -3.458 9.064 44.190 1.00 76.12 98 LEU A CA 1
ATOM 726 C C . LEU A 1 98 ? -3.590 8.336 45.528 1.00 76.12 98 LEU A C 1
ATOM 728 O O . LEU A 1 98 ? -4.639 8.394 46.169 1.00 76.12 98 LEU A O 1
ATOM 732 N N . LEU A 1 99 ? -2.539 7.638 45.958 1.00 78.50 99 LEU A N 1
ATOM 733 C CA . LEU A 1 99 ? -2.557 6.782 47.144 1.00 78.50 99 LEU A CA 1
ATOM 734 C C . LEU A 1 99 ? -1.728 7.358 48.297 1.00 78.50 99 LEU A C 1
ATOM 736 O O . LEU A 1 99 ? -1.767 6.797 49.387 1.00 78.50 99 LEU A O 1
ATOM 740 N N . GLY A 1 100 ? -1.006 8.469 48.097 1.00 76.38 100 GLY A N 1
ATOM 741 C CA . GLY A 1 100 ? -0.183 9.142 49.113 1.00 76.38 100 GLY A CA 1
ATOM 742 C C . GLY A 1 100 ? 0.819 8.233 49.811 1.00 76.38 100 GLY A C 1
ATOM 743 O O . GLY A 1 100 ? 1.030 8.371 51.015 1.00 76.38 100 GLY A O 1
ATOM 744 N N . VAL A 1 101 ? 1.398 7.285 49.075 1.00 75.06 101 VAL A N 1
ATOM 745 C CA . VAL A 1 101 ? 2.462 6.408 49.571 1.00 75.06 101 VAL A CA 1
ATOM 746 C C . VAL A 1 101 ? 3.776 7.188 49.524 1.00 75.06 101 VAL A C 1
ATOM 748 O O . VAL A 1 101 ? 4.323 7.422 48.450 1.00 75.06 101 VAL A O 1
ATOM 751 N N . ALA A 1 102 ? 4.286 7.614 50.682 1.00 76.38 102 ALA A N 1
ATOM 752 C CA . ALA A 1 102 ? 5.466 8.483 50.762 1.00 76.38 102 ALA A CA 1
ATOM 753 C C . ALA A 1 102 ? 6.728 7.867 50.123 1.00 76.38 102 ALA A C 1
ATOM 755 O O . ALA A 1 102 ? 7.500 8.574 49.481 1.00 76.38 102 ALA A O 1
ATOM 756 N N . GLU A 1 103 ? 6.911 6.547 50.228 1.00 83.31 103 GLU A N 1
ATOM 757 C CA . GLU A 1 103 ? 8.017 5.818 49.584 1.00 83.31 103 GLU A CA 1
ATOM 758 C C . GLU A 1 103 ? 8.008 5.952 48.056 1.00 83.31 103 GLU A C 1
ATOM 760 O O . GLU A 1 103 ? 9.063 5.999 47.419 1.00 83.31 103 GLU A O 1
ATOM 765 N N . ASP A 1 104 ? 6.817 6.037 47.458 1.00 84.38 104 ASP A N 1
ATOM 766 C CA . ASP A 1 104 ? 6.676 6.157 46.012 1.00 84.38 104 ASP A CA 1
ATOM 767 C C . ASP A 1 104 ? 7.126 7.548 45.522 1.00 84.38 104 ASP A C 1
ATOM 769 O O . ASP A 1 104 ? 7.581 7.664 44.385 1.00 84.38 104 ASP A O 1
ATOM 773 N N . ARG A 1 105 ? 7.154 8.571 46.396 1.00 84.25 105 ARG A N 1
ATOM 774 C CA . ARG A 1 105 ? 7.754 9.886 46.098 1.00 84.25 105 ARG A CA 1
ATOM 775 C C . ARG A 1 105 ? 9.243 9.771 45.786 1.00 84.25 105 ARG A C 1
ATOM 777 O O . ARG A 1 105 ? 9.717 10.300 44.781 1.00 84.25 105 ARG A O 1
ATOM 784 N N . GLU A 1 106 ? 9.992 9.090 46.649 1.00 88.56 106 GLU A N 1
ATOM 785 C CA . GLU A 1 106 ? 11.441 8.948 46.479 1.00 88.56 106 GLU A CA 1
ATOM 786 C C . GLU A 1 106 ? 11.779 7.994 45.328 1.00 88.56 106 GLU A C 1
ATOM 788 O O . GLU A 1 106 ? 12.689 8.279 44.544 1.00 88.56 106 GLU A O 1
ATOM 793 N N . ARG A 1 107 ? 10.986 6.929 45.132 1.00 89.31 107 ARG A N 1
ATOM 794 C CA . ARG A 1 107 ? 11.097 6.067 43.942 1.00 89.31 107 ARG A CA 1
ATOM 795 C C . ARG A 1 107 ? 10.838 6.843 42.653 1.00 89.31 107 ARG A C 1
ATOM 797 O O . ARG A 1 107 ? 11.617 6.708 41.714 1.00 89.31 107 ARG A O 1
ATOM 804 N N . ALA A 1 108 ? 9.800 7.680 42.606 1.00 85.12 108 ALA A N 1
ATOM 805 C CA . ALA A 1 108 ? 9.496 8.509 41.442 1.00 85.12 108 ALA A CA 1
ATOM 806 C C . ALA A 1 108 ? 10.661 9.447 41.106 1.00 85.12 108 ALA A C 1
ATOM 808 O O . ALA A 1 108 ? 11.089 9.497 39.956 1.00 85.12 108 ALA A O 1
ATOM 809 N N . LYS A 1 109 ? 11.246 10.120 42.108 1.00 89.06 109 LYS A N 1
ATOM 810 C CA . LYS A 1 109 ? 12.444 10.958 41.916 1.00 89.06 109 LYS A CA 1
ATOM 811 C C . LYS A 1 109 ? 13.648 10.155 41.416 1.00 89.06 109 LYS A C 1
ATOM 813 O O . LYS A 1 109 ? 14.403 10.649 40.580 1.00 89.06 109 LYS A O 1
ATOM 818 N N . ALA A 1 110 ? 13.861 8.941 41.928 1.00 91.25 110 ALA A N 1
ATOM 819 C CA . ALA A 1 110 ? 14.958 8.077 41.492 1.00 91.25 110 ALA A CA 1
ATOM 820 C C . ALA A 1 110 ? 14.795 7.642 40.029 1.00 91.25 110 ALA A C 1
ATOM 822 O O . ALA A 1 110 ? 15.728 7.797 39.238 1.00 91.25 110 ALA A O 1
ATOM 823 N N . TRP A 1 111 ? 13.601 7.177 39.655 1.00 89.88 111 TRP A N 1
ATOM 824 C CA . TRP A 1 111 ? 13.285 6.815 38.275 1.00 89.88 111 TRP A CA 1
ATOM 825 C C . TRP A 1 111 ? 13.320 8.014 37.336 1.00 89.88 111 TRP A C 1
ATOM 827 O O . TRP A 1 111 ? 13.782 7.877 36.212 1.00 89.88 111 TRP A O 1
ATOM 837 N N . ASP A 1 112 ? 12.912 9.197 37.788 1.00 86.12 112 ASP A N 1
ATOM 838 C CA . ASP A 1 112 ? 13.000 10.412 36.984 1.00 86.12 112 ASP A CA 1
ATOM 839 C C . ASP A 1 112 ? 14.452 10.815 36.689 1.00 86.12 112 ASP A C 1
ATOM 841 O O . ASP A 1 112 ? 14.779 11.178 35.560 1.00 86.12 112 ASP A O 1
ATOM 845 N N . ARG A 1 113 ? 15.363 10.683 37.665 1.00 90.19 113 ARG A N 1
ATOM 846 C CA . ARG A 1 113 ? 16.803 10.878 37.419 1.00 90.19 113 ARG A CA 1
ATOM 847 C C . ARG A 1 113 ? 17.351 9.871 36.409 1.00 90.19 113 ARG A C 1
ATOM 849 O O . ARG A 1 113 ? 18.145 10.259 35.556 1.00 90.19 113 ARG A O 1
ATOM 856 N N . ALA A 1 114 ? 16.942 8.605 36.498 1.00 88.75 114 ALA A N 1
ATOM 857 C CA . ALA A 1 114 ? 17.343 7.575 35.540 1.00 88.75 114 ALA A CA 1
ATOM 858 C C . ALA A 1 114 ? 16.779 7.863 34.139 1.00 88.75 114 ALA A C 1
ATOM 860 O O . ALA A 1 114 ? 17.527 7.863 33.166 1.00 88.75 114 ALA A O 1
ATOM 861 N N . TYR A 1 115 ? 15.492 8.207 34.047 1.00 83.25 115 TYR A N 1
ATOM 862 C CA . TYR A 1 115 ? 14.827 8.552 32.794 1.00 83.25 115 TYR A CA 1
ATOM 863 C C . TYR A 1 115 ? 15.502 9.742 32.116 1.00 83.25 115 TYR A C 1
ATOM 865 O O . TYR A 1 115 ? 15.802 9.678 30.932 1.00 83.25 115 TYR A O 1
ATOM 873 N N . ARG A 1 116 ? 15.827 10.805 32.864 1.00 82.81 116 ARG A N 1
ATOM 874 C CA . ARG A 1 116 ? 16.520 11.981 32.317 1.00 82.81 116 ARG A CA 1
ATOM 875 C C . ARG A 1 116 ? 17.900 11.669 31.735 1.00 82.81 116 ARG A C 1
ATOM 877 O O . ARG A 1 116 ? 18.311 12.362 30.815 1.00 82.81 116 ARG A O 1
ATOM 884 N N . ARG A 1 117 ? 18.595 10.636 32.223 1.00 85.25 117 ARG A N 1
ATOM 885 C CA . ARG A 1 117 ? 19.868 10.177 31.634 1.00 85.25 117 ARG A CA 1
ATOM 886 C C . ARG A 1 117 ? 19.669 9.412 30.323 1.00 85.25 117 ARG A C 1
ATOM 888 O O . ARG A 1 117 ? 20.558 9.435 29.484 1.00 85.25 117 ARG A O 1
ATOM 895 N N . LEU A 1 118 ? 18.518 8.761 30.153 1.00 82.25 118 LEU A N 1
ATOM 896 C CA . LEU A 1 118 ? 18.173 7.974 28.964 1.00 82.25 118 LEU A CA 1
ATOM 897 C C . LEU A 1 118 ? 17.377 8.776 27.918 1.00 82.25 118 LEU A C 1
ATOM 899 O O . LEU A 1 118 ? 17.362 8.430 26.745 1.00 82.25 118 LEU A O 1
ATOM 903 N N . ALA A 1 119 ? 16.719 9.869 28.304 1.00 67.94 119 ALA A N 1
ATOM 904 C CA . ALA A 1 119 ? 15.764 10.570 27.444 1.00 67.94 119 ALA A CA 1
ATOM 905 C C . ALA A 1 119 ? 16.371 11.151 26.152 1.00 67.94 119 ALA A C 1
ATOM 907 O O . ALA A 1 119 ? 15.635 11.367 25.188 1.00 67.94 119 ALA A O 1
ATOM 908 N N . ASP A 1 120 ? 17.687 11.374 26.107 1.00 76.38 120 ASP A N 1
ATOM 909 C CA . ASP A 1 120 ? 18.370 11.956 24.947 1.00 76.38 120 ASP A CA 1
ATOM 910 C C . ASP A 1 120 ? 19.131 10.926 24.087 1.00 76.38 120 ASP A C 1
ATOM 912 O O . ASP A 1 120 ? 19.624 11.292 23.011 1.00 76.38 120 ASP A O 1
ATOM 916 N N . VAL A 1 121 ? 19.160 9.644 24.495 1.00 82.88 121 VAL A N 1
ATOM 917 C CA . VAL A 1 121 ? 19.914 8.572 23.809 1.00 82.88 121 VAL A CA 1
ATOM 918 C C . VAL A 1 121 ? 19.263 8.083 22.509 1.00 82.88 121 VAL A C 1
ATOM 920 O O . VAL A 1 121 ? 19.906 7.387 21.730 1.00 82.88 121 VAL A O 1
ATOM 923 N N . SER A 1 122 ? 18.013 8.477 22.235 1.00 81.88 122 SER A N 1
ATOM 924 C CA . SER A 1 122 ? 17.299 8.155 20.992 1.00 81.88 122 SER A CA 1
ATOM 925 C C . SER A 1 122 ? 16.458 9.346 20.495 1.00 81.88 122 SER A C 1
ATOM 927 O O . SER A 1 122 ? 15.858 10.076 21.288 1.00 81.88 122 SER A O 1
ATOM 929 N N . PRO A 1 123 ? 16.352 9.600 19.177 1.00 81.12 123 PRO A N 1
ATOM 930 C CA . PRO A 1 123 ? 15.382 10.548 18.632 1.00 81.12 123 PRO A CA 1
ATOM 931 C C . PRO A 1 123 ? 13.931 10.181 18.979 1.00 81.12 123 PRO A C 1
ATOM 933 O O . PRO A 1 123 ? 13.105 11.081 19.140 1.00 81.12 123 PRO A O 1
ATOM 936 N N . LEU A 1 124 ? 13.628 8.887 19.148 1.00 77.69 124 LEU A N 1
ATOM 937 C CA . LEU A 1 124 ? 12.285 8.403 19.486 1.00 77.69 124 LEU A CA 1
ATOM 938 C C . LEU A 1 124 ? 11.856 8.849 20.891 1.00 77.69 124 LEU A C 1
ATOM 940 O O . LEU A 1 124 ? 10.701 9.209 21.101 1.00 77.69 124 LEU A O 1
ATOM 944 N N . THR A 1 125 ? 12.789 8.908 21.845 1.00 71.25 125 THR A N 1
ATOM 945 C CA . THR A 1 125 ? 12.519 9.356 23.224 1.00 71.25 125 THR A CA 1
ATOM 946 C C . THR A 1 125 ? 12.380 10.877 23.322 1.00 71.25 125 THR A C 1
ATOM 948 O O . THR A 1 125 ? 11.589 11.389 24.116 1.00 71.25 125 THR A O 1
ATOM 951 N N . ARG A 1 126 ? 13.086 11.631 22.466 1.00 65.88 126 ARG A N 1
ATOM 952 C CA . ARG A 1 126 ? 12.923 13.094 22.352 1.00 65.88 126 ARG A CA 1
ATOM 953 C C . ARG A 1 126 ? 11.579 13.495 21.737 1.00 65.88 126 ARG A C 1
ATOM 955 O O . ARG A 1 126 ? 11.023 14.525 22.122 1.00 65.88 126 ARG A O 1
ATOM 962 N N . ALA A 1 127 ? 11.071 12.714 20.780 1.00 57.28 127 ALA A N 1
ATOM 963 C CA . ALA A 1 127 ? 9.768 12.947 20.157 1.00 57.28 127 ALA A CA 1
ATOM 964 C C . ALA A 1 127 ? 8.619 12.808 21.172 1.00 57.28 127 ALA A C 1
ATOM 966 O O . ALA A 1 127 ? 7.761 13.691 21.235 1.00 57.28 127 ALA A O 1
ATOM 967 N N . ASP A 1 128 ? 8.678 11.774 22.018 1.00 56.09 128 ASP A N 1
ATOM 968 C CA . ASP A 1 128 ? 7.742 11.529 23.124 1.00 56.09 128 ASP A CA 1
ATOM 969 C C . ASP A 1 128 ? 7.704 12.709 24.119 1.00 56.09 128 ASP A C 1
ATOM 971 O O . ASP A 1 128 ? 6.652 13.278 24.413 1.00 56.09 128 ASP A O 1
ATOM 975 N N . ARG A 1 129 ? 8.879 13.209 24.531 1.00 50.72 129 ARG A N 1
ATOM 976 C CA . ARG A 1 129 ? 9.004 14.318 25.499 1.00 50.72 129 ARG A CA 1
ATOM 977 C C . ARG A 1 129 ? 8.357 15.632 25.047 1.00 50.72 129 ARG A C 1
ATOM 979 O O . ARG A 1 129 ? 7.886 16.401 25.881 1.00 50.72 129 ARG A O 1
ATOM 986 N N . ASN A 1 130 ? 8.369 15.920 23.748 1.00 44.62 130 ASN A N 1
ATOM 987 C CA . ASN A 1 130 ? 7.870 17.189 23.219 1.00 44.62 130 ASN A CA 1
ATOM 988 C C . ASN A 1 130 ? 6.383 17.148 22.842 1.00 44.62 130 ASN A C 1
ATOM 990 O O . ASN A 1 130 ? 5.876 18.147 22.329 1.00 44.62 130 ASN A O 1
ATOM 994 N N . GLY A 1 131 ? 5.696 16.011 23.029 1.00 45.88 131 GLY A N 1
ATOM 995 C CA . GLY A 1 131 ? 4.303 15.839 22.605 1.00 45.88 131 GLY A CA 1
ATOM 996 C C . GLY A 1 131 ? 4.089 16.148 21.120 1.00 45.88 131 GLY A C 1
ATOM 997 O O . GLY A 1 131 ? 2.972 16.468 20.705 1.00 45.88 131 GLY A O 1
ATOM 998 N N . ARG A 1 132 ? 5.163 16.121 20.314 1.00 40.69 132 ARG A N 1
ATOM 999 C CA . ARG A 1 132 ? 5.074 16.369 18.880 1.00 40.69 132 ARG A CA 1
ATOM 1000 C C . ARG A 1 132 ? 4.358 15.167 18.306 1.00 40.69 132 ARG A C 1
ATOM 1002 O O . ARG A 1 132 ? 4.917 14.076 18.277 1.00 40.69 132 ARG A O 1
ATOM 1009 N N . ALA A 1 133 ? 3.117 15.388 17.875 1.00 44.66 133 ALA A N 1
ATOM 1010 C CA . ALA A 1 133 ? 2.421 14.454 17.015 1.00 44.66 133 ALA A CA 1
ATOM 1011 C C . ALA A 1 133 ? 3.388 14.106 15.883 1.00 44.66 133 ALA A C 1
ATOM 1013 O O . ALA A 1 133 ? 3.766 14.978 15.096 1.00 44.66 133 ALA A O 1
ATOM 1014 N N . ALA A 1 134 ? 3.856 12.860 15.861 1.00 49.09 134 ALA A N 1
ATOM 1015 C CA . ALA A 1 134 ? 4.523 12.358 14.684 1.00 49.09 134 ALA A CA 1
ATOM 1016 C C . ALA A 1 134 ? 3.586 12.586 13.489 1.00 49.09 134 ALA A C 1
ATOM 1018 O O . ALA A 1 134 ? 2.360 12.612 13.653 1.00 49.09 134 ALA A O 1
ATOM 1019 N N . GLY A 1 135 ? 4.154 12.796 12.300 1.00 54.50 135 GLY A N 1
ATOM 1020 C CA . GLY A 1 135 ? 3.356 12.825 11.077 1.00 54.50 135 GLY A CA 1
ATOM 1021 C C . GLY A 1 135 ? 2.481 11.565 10.962 1.00 54.50 135 GLY A C 1
ATOM 1022 O O . GLY A 1 135 ? 2.650 10.627 11.742 1.00 54.50 135 GLY A O 1
ATOM 1023 N N . PRO A 1 136 ? 1.564 11.494 9.988 1.00 58.75 136 PRO A N 1
ATOM 1024 C CA . PRO A 1 136 ? 0.604 10.391 9.862 1.00 58.75 136 PRO A CA 1
ATOM 1025 C C . PRO A 1 136 ? 1.227 8.981 9.866 1.00 58.75 136 PRO A C 1
ATOM 1027 O O . PRO A 1 136 ? 0.520 8.020 10.146 1.00 58.75 136 PRO A O 1
ATOM 1030 N N . ALA A 1 137 ? 2.526 8.856 9.576 1.00 64.88 137 ALA A N 1
ATOM 1031 C CA . ALA A 1 137 ? 3.268 7.604 9.637 1.00 64.88 137 ALA A CA 1
ATOM 1032 C C . ALA A 1 137 ? 3.727 7.175 11.045 1.00 64.88 137 ALA A C 1
ATOM 1034 O O . ALA A 1 137 ? 3.865 5.984 11.243 1.00 64.88 137 ALA A O 1
ATOM 1035 N N . GLY A 1 138 ? 3.930 8.079 12.013 1.00 72.56 138 GLY A N 1
ATOM 1036 C CA . GLY A 1 138 ? 4.499 7.736 13.328 1.00 72.56 138 GLY A CA 1
ATOM 1037 C C . GLY A 1 138 ? 6.012 8.006 13.461 1.00 72.56 138 GLY A C 1
ATOM 1038 O O . GLY A 1 138 ? 6.696 8.294 12.471 1.00 72.56 138 GLY A O 1
ATOM 1039 N N . PRO A 1 139 ? 6.563 8.027 14.694 1.00 76.69 139 PRO A N 1
ATOM 1040 C CA . PRO A 1 139 ? 7.957 8.406 14.938 1.00 76.69 139 PRO A CA 1
ATOM 1041 C C . PRO A 1 139 ? 8.954 7.315 14.515 1.00 76.69 139 PRO A C 1
ATOM 1043 O O . PRO A 1 139 ? 10.052 7.645 14.069 1.00 76.69 139 PRO A O 1
ATOM 1046 N N . VAL A 1 140 ? 8.573 6.037 14.613 1.00 83.31 140 VAL A N 1
ATOM 1047 C CA . VAL A 1 140 ? 9.414 4.894 14.217 1.00 83.31 140 VAL A CA 1
ATOM 1048 C C . VAL A 1 140 ? 9.561 4.847 12.700 1.00 83.31 140 VAL A C 1
ATOM 1050 O O . VAL A 1 140 ? 10.665 4.711 12.179 1.00 83.31 140 VAL A O 1
ATOM 1053 N N . GLU A 1 141 ? 8.460 5.041 11.989 1.00 83.44 141 GLU A N 1
ATOM 1054 C CA . GLU A 1 141 ? 8.382 5.104 10.536 1.00 83.44 141 GLU A CA 1
ATOM 1055 C C . GLU A 1 141 ? 9.149 6.317 10.009 1.00 83.44 141 GLU A C 1
ATOM 1057 O O . GLU A 1 141 ? 9.880 6.204 9.028 1.00 83.44 141 GLU A O 1
ATOM 1062 N N . THR A 1 142 ? 9.059 7.457 10.705 1.00 86.88 142 THR A N 1
ATOM 1063 C CA . THR A 1 142 ? 9.866 8.649 10.402 1.00 86.88 142 THR A CA 1
ATOM 1064 C C . THR A 1 142 ? 11.359 8.365 10.544 1.00 86.88 142 THR A C 1
ATOM 1066 O O . THR A 1 142 ? 12.115 8.628 9.611 1.00 86.88 142 THR A O 1
ATOM 1069 N N . LEU A 1 143 ? 11.782 7.768 11.665 1.00 89.44 143 LEU A N 1
ATOM 1070 C CA . LEU A 1 143 ? 13.179 7.386 11.880 1.00 89.44 143 LEU A CA 1
ATOM 1071 C C . LEU A 1 143 ? 13.669 6.401 10.810 1.00 89.44 143 LEU A C 1
ATOM 1073 O O . LEU A 1 143 ? 14.762 6.568 10.273 1.00 89.44 143 LEU A O 1
ATOM 1077 N N . SER A 1 144 ? 12.862 5.389 10.489 1.00 91.00 144 SER A N 1
ATOM 1078 C CA . SER A 1 144 ? 13.177 4.414 9.446 1.00 91.00 144 SER A CA 1
ATOM 1079 C C . SER A 1 144 ? 13.361 5.108 8.092 1.00 91.00 144 SER A C 1
ATOM 1081 O O . SER A 1 144 ? 14.413 4.983 7.466 1.00 91.00 144 SER A O 1
ATOM 1083 N N . ALA A 1 145 ? 12.394 5.926 7.672 1.00 91.62 145 ALA A N 1
ATOM 1084 C CA . ALA A 1 145 ? 12.464 6.655 6.410 1.00 91.62 145 ALA A CA 1
ATOM 1085 C C . ALA A 1 145 ? 13.697 7.578 6.334 1.00 91.62 145 ALA A C 1
ATOM 1087 O O . ALA A 1 145 ? 14.313 7.690 5.275 1.00 91.62 145 ALA A O 1
ATOM 1088 N N . ASP A 1 146 ? 14.092 8.202 7.447 1.00 90.94 146 ASP A N 1
ATOM 1089 C CA . ASP A 1 146 ? 15.293 9.040 7.530 1.00 90.94 146 ASP A CA 1
ATOM 1090 C 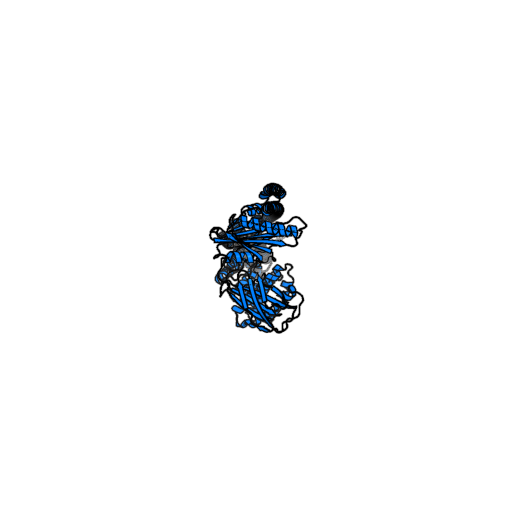C . ASP A 1 146 ? 16.590 8.246 7.373 1.00 90.94 146 ASP A C 1
ATOM 1092 O O . ASP A 1 146 ? 17.443 8.608 6.559 1.00 90.94 146 ASP A O 1
ATOM 1096 N N . LEU A 1 147 ? 16.734 7.147 8.116 1.00 94.00 147 LEU A N 1
ATOM 1097 C CA . LEU A 1 147 ? 17.939 6.317 8.085 1.00 94.00 147 LEU A CA 1
ATOM 1098 C C . LEU A 1 147 ? 18.112 5.610 6.734 1.00 94.00 147 LEU A C 1
ATOM 1100 O O . LEU A 1 147 ? 19.231 5.503 6.226 1.00 94.00 147 LEU A O 1
ATOM 1104 N N . PHE A 1 148 ? 17.013 5.160 6.124 1.00 94.50 148 PHE A N 1
ATOM 1105 C CA . PHE A 1 148 ? 17.045 4.372 4.890 1.00 94.50 148 PHE A CA 1
ATOM 1106 C C . PHE A 1 148 ? 16.964 5.202 3.597 1.00 94.50 148 PHE A C 1
ATOM 1108 O O . PHE A 1 148 ? 17.254 4.667 2.525 1.00 94.50 148 PHE A O 1
ATOM 1115 N N . ALA A 1 149 ? 16.700 6.514 3.658 1.00 93.31 149 ALA A N 1
ATOM 1116 C CA . ALA A 1 149 ? 16.708 7.378 2.471 1.00 93.31 149 ALA A CA 1
ATOM 1117 C C . ALA A 1 149 ? 18.079 7.441 1.770 1.00 93.31 149 ALA A C 1
ATOM 1119 O O . ALA A 1 149 ? 18.161 7.427 0.540 1.00 93.31 149 ALA A O 1
ATOM 1120 N N . GLY A 1 150 ? 19.172 7.484 2.540 1.00 92.12 150 GLY A N 1
ATOM 1121 C CA . GLY A 1 150 ? 20.539 7.484 2.007 1.00 92.12 150 GLY A CA 1
ATOM 1122 C C . GLY A 1 150 ? 20.906 6.189 1.261 1.00 92.12 150 GLY A C 1
ATOM 1123 O O . GLY A 1 150 ? 21.354 6.270 0.111 1.00 92.12 150 GLY A O 1
ATOM 1124 N N . PRO A 1 151 ? 20.721 5.006 1.882 1.00 94.44 151 PRO A N 1
ATOM 1125 C CA . PRO A 1 151 ? 20.840 3.707 1.216 1.00 94.44 151 PRO A CA 1
ATOM 1126 C C . PRO A 1 151 ? 19.968 3.577 -0.040 1.00 94.44 151 PRO A C 1
ATOM 1128 O O . PRO A 1 151 ? 20.458 3.148 -1.087 1.00 94.44 151 PRO A O 1
ATOM 1131 N N . HIS A 1 152 ? 18.707 4.019 0.027 1.00 94.31 152 HIS A N 1
ATOM 1132 C CA . HIS A 1 152 ? 17.780 3.985 -1.110 1.00 94.31 152 HIS A CA 1
ATOM 1133 C C . HIS A 1 152 ? 18.285 4.820 -2.291 1.00 94.31 152 HIS A C 1
ATOM 1135 O O . HIS A 1 152 ? 18.388 4.326 -3.413 1.00 94.31 152 HIS A O 1
ATOM 1141 N N . ALA A 1 153 ? 18.737 6.051 -2.031 1.00 95.25 153 ALA A N 1
ATOM 1142 C CA . ALA A 1 153 ? 19.383 6.875 -3.051 1.00 95.25 153 ALA A CA 1
ATOM 1143 C C . ALA A 1 153 ? 20.639 6.201 -3.640 1.00 95.25 153 ALA A C 1
ATOM 1145 O O . ALA A 1 153 ? 20.945 6.380 -4.814 1.00 95.25 153 ALA A O 1
ATOM 1146 N N . GLY A 1 154 ? 21.388 5.431 -2.843 1.00 95.00 154 GLY A N 1
ATOM 1147 C CA . GLY A 1 154 ? 22.519 4.627 -3.323 1.00 95.00 154 GLY A CA 1
ATOM 1148 C C . GLY A 1 154 ? 22.101 3.543 -4.321 1.00 95.00 154 GLY A C 1
ATOM 1149 O O . GLY A 1 154 ? 22.741 3.395 -5.359 1.00 95.00 154 GLY A O 1
ATOM 1150 N N . THR A 1 155 ? 20.988 2.860 -4.054 1.00 95.38 155 THR A N 1
ATOM 1151 C CA . THR A 1 155 ? 20.416 1.846 -4.957 1.00 95.38 155 THR A CA 1
ATOM 1152 C C . THR A 1 155 ? 19.945 2.472 -6.273 1.00 95.38 155 THR A C 1
ATOM 1154 O O . THR A 1 155 ? 20.226 1.948 -7.348 1.00 95.38 155 THR A O 1
ATOM 1157 N N . LEU A 1 156 ? 19.308 3.646 -6.218 1.00 95.94 156 LEU A N 1
ATOM 1158 C CA . LEU A 1 156 ? 18.912 4.385 -7.423 1.00 95.94 156 LEU A CA 1
ATOM 1159 C C . LEU A 1 156 ? 20.125 4.840 -8.259 1.00 95.94 156 LEU A C 1
ATOM 1161 O O . LEU A 1 156 ? 20.069 4.806 -9.487 1.00 95.94 156 LEU A O 1
ATOM 1165 N N . ARG A 1 157 ? 21.244 5.218 -7.618 1.00 96.12 157 ARG A N 1
ATOM 1166 C CA . ARG A 1 157 ? 22.511 5.509 -8.323 1.00 96.12 157 ARG A CA 1
ATOM 1167 C C . ARG A 1 157 ? 23.072 4.275 -9.012 1.00 96.12 157 ARG A C 1
ATOM 1169 O O . ARG A 1 157 ? 23.499 4.373 -10.157 1.00 96.12 157 ARG A O 1
ATOM 1176 N N . GLN A 1 158 ? 23.054 3.129 -8.332 1.00 95.88 158 GLN A N 1
ATOM 1177 C CA . GLN A 1 158 ? 23.469 1.862 -8.929 1.00 95.88 158 GLN A CA 1
ATOM 1178 C C . GLN A 1 158 ? 22.648 1.565 -10.189 1.00 95.88 158 GLN A C 1
ATOM 1180 O O . GLN A 1 158 ? 23.234 1.292 -11.230 1.00 95.88 158 GLN A O 1
ATOM 1185 N N . GLN A 1 159 ? 21.318 1.670 -10.114 1.00 94.31 159 GLN A N 1
ATOM 1186 C CA . GLN A 1 159 ? 20.430 1.431 -11.257 1.00 94.31 159 GLN A CA 1
ATOM 1187 C C . GLN A 1 159 ? 20.716 2.389 -12.423 1.00 94.31 159 GLN A C 1
ATOM 1189 O O . GLN A 1 159 ? 20.842 1.952 -13.561 1.00 94.31 159 GLN A O 1
ATOM 1194 N N . ALA A 1 160 ? 20.891 3.684 -12.144 1.00 94.62 160 ALA A N 1
ATOM 1195 C CA . ALA A 1 160 ? 21.234 4.671 -13.167 1.00 94.62 160 ALA A CA 1
ATOM 1196 C C . ALA A 1 160 ? 22.594 4.399 -13.842 1.00 94.62 160 ALA A C 1
ATOM 1198 O O . ALA A 1 160 ? 22.737 4.583 -15.053 1.00 94.62 160 ALA A O 1
ATOM 1199 N N . ALA A 1 161 ? 23.593 3.958 -13.073 1.00 95.50 161 ALA A N 1
ATOM 1200 C CA . ALA A 1 161 ? 24.898 3.581 -13.609 1.00 95.50 161 ALA A CA 1
ATOM 1201 C C . ALA A 1 161 ? 24.816 2.299 -14.455 1.00 95.50 161 ALA A C 1
ATOM 1203 O O . ALA A 1 161 ? 25.443 2.229 -15.509 1.00 95.50 161 ALA A O 1
ATOM 1204 N N . GLN A 1 162 ? 23.995 1.321 -14.049 1.00 95.12 162 GLN A N 1
ATOM 1205 C CA . GLN A 1 162 ? 23.731 0.107 -14.833 1.00 95.12 162 GLN A CA 1
ATOM 1206 C C . GLN A 1 162 ? 23.040 0.418 -16.164 1.00 95.12 162 GLN A C 1
ATOM 1208 O O . GLN A 1 162 ? 23.451 -0.114 -17.186 1.00 95.12 162 GLN A O 1
ATOM 1213 N N . GLU A 1 163 ? 22.045 1.309 -16.170 1.00 93.31 163 GLU A N 1
ATOM 1214 C CA . GLU A 1 163 ? 21.373 1.772 -17.394 1.00 93.31 163 GLU A CA 1
ATOM 1215 C C . GLU A 1 163 ? 22.372 2.430 -18.362 1.00 93.31 163 GLU A C 1
ATOM 1217 O O . GLU A 1 163 ? 22.387 2.141 -19.557 1.00 93.31 163 GLU A O 1
ATOM 1222 N N . THR A 1 164 ? 23.259 3.275 -17.826 1.00 94.69 164 THR A N 1
ATOM 1223 C CA . THR A 1 164 ? 24.313 3.940 -18.607 1.00 94.69 164 THR A CA 1
ATOM 1224 C C . THR A 1 164 ? 25.304 2.925 -19.182 1.00 94.69 164 THR A C 1
ATOM 1226 O O . THR A 1 164 ? 25.690 3.032 -20.345 1.00 94.69 164 THR A O 1
ATOM 1229 N N . ALA A 1 165 ? 25.728 1.947 -18.374 1.00 96.62 165 ALA A N 1
ATOM 1230 C CA . ALA A 1 165 ? 26.656 0.901 -18.790 1.00 96.62 165 ALA A CA 1
ATOM 1231 C C . ALA A 1 165 ? 26.050 0.021 -19.890 1.00 96.62 165 ALA A C 1
ATOM 1233 O O . ALA A 1 165 ? 26.681 -0.164 -20.924 1.00 96.62 165 ALA A O 1
ATOM 1234 N N . ALA A 1 166 ? 24.807 -0.435 -19.707 1.00 95.19 166 ALA A N 1
ATOM 1235 C CA . ALA A 1 166 ? 24.096 -1.261 -20.681 1.00 95.19 166 ALA A CA 1
ATOM 1236 C C . ALA A 1 166 ? 24.000 -0.575 -22.052 1.00 95.19 166 ALA A C 1
ATOM 1238 O O . ALA A 1 166 ? 24.343 -1.177 -23.061 1.00 95.19 166 ALA A O 1
ATOM 1239 N N . ALA A 1 167 ? 23.662 0.718 -22.090 1.00 94.81 167 ALA A N 1
ATOM 1240 C CA . ALA A 1 167 ? 23.602 1.464 -23.346 1.00 94.81 167 ALA A CA 1
ATOM 1241 C C . ALA A 1 167 ? 24.969 1.601 -24.051 1.00 94.81 167 ALA A C 1
ATOM 1243 O O . ALA A 1 167 ? 25.029 1.706 -25.278 1.00 94.81 167 ALA A O 1
ATOM 1244 N N . TRP A 1 168 ? 26.079 1.618 -23.305 1.00 97.12 168 TRP A N 1
ATOM 1245 C CA . TRP A 1 168 ? 27.421 1.550 -23.895 1.00 97.12 168 TRP A CA 1
ATOM 1246 C C . TRP A 1 168 ? 27.765 0.148 -24.403 1.00 97.12 168 TRP A C 1
ATOM 1248 O O . TRP A 1 168 ? 28.380 0.042 -25.467 1.00 97.12 168 TRP A O 1
ATOM 1258 N N . GLY A 1 169 ? 27.339 -0.895 -23.686 1.00 96.50 169 GLY A N 1
ATOM 1259 C CA . GLY A 1 169 ? 27.458 -2.289 -24.119 1.00 96.50 169 GLY A CA 1
ATOM 1260 C C . GLY A 1 169 ? 26.717 -2.534 -25.433 1.00 96.50 169 GLY A C 1
ATOM 1261 O O . GLY A 1 169 ? 27.330 -2.968 -26.404 1.00 96.50 169 GLY A O 1
ATOM 1262 N N . ASP A 1 170 ? 25.458 -2.094 -25.530 1.00 95.69 170 ASP A N 1
ATOM 1263 C CA . ASP A 1 170 ? 24.646 -2.199 -26.751 1.00 95.69 170 ASP A CA 1
ATOM 1264 C C . ASP A 1 170 ? 25.348 -1.555 -27.962 1.00 95.69 170 ASP A C 1
ATOM 1266 O O . ASP A 1 170 ? 25.362 -2.104 -29.066 1.00 95.69 170 ASP A O 1
ATOM 1270 N N . LYS A 1 171 ? 25.991 -0.394 -27.767 1.00 9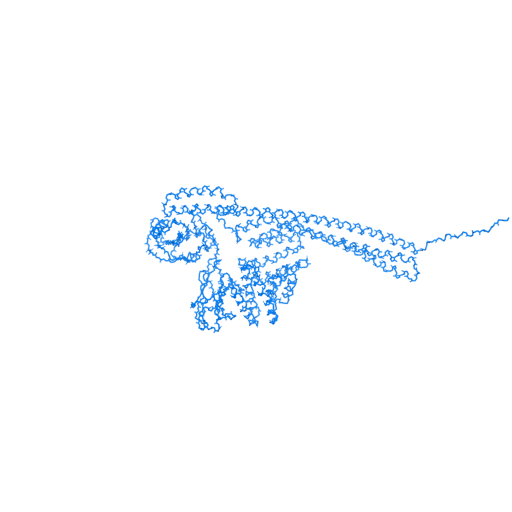6.56 171 LYS A N 1
ATOM 1271 C CA . LYS A 1 171 ? 26.799 0.246 -28.819 1.00 96.56 171 LYS A CA 1
ATOM 1272 C C . LYS A 1 171 ? 28.017 -0.586 -29.207 1.00 96.56 171 LYS A C 1
ATOM 1274 O O . LYS A 1 171 ? 28.304 -0.711 -30.399 1.00 96.56 171 LYS A O 1
ATOM 1279 N N . SER A 1 172 ? 28.746 -1.110 -28.222 1.00 96.50 172 SER A N 1
ATOM 1280 C CA . SER A 1 172 ? 29.918 -1.964 -28.443 1.00 96.50 172 SER A CA 1
ATOM 1281 C C . SER A 1 172 ? 29.551 -3.188 -29.285 1.00 96.50 172 SER A C 1
ATOM 1283 O O . SER A 1 172 ? 30.183 -3.440 -30.315 1.00 96.50 172 SER A O 1
ATOM 1285 N N . ASP A 1 173 ? 28.468 -3.873 -28.920 1.00 96.56 173 ASP A N 1
ATOM 1286 C CA . ASP A 1 173 ? 27.971 -5.062 -29.612 1.00 96.56 173 ASP A CA 1
ATOM 1287 C C . ASP A 1 173 ? 27.592 -4.764 -31.067 1.00 96.56 173 ASP A C 1
ATOM 1289 O O . ASP A 1 173 ? 27.953 -5.515 -31.981 1.00 96.56 173 ASP A O 1
ATOM 1293 N N . LEU A 1 174 ? 26.941 -3.624 -31.321 1.00 96.88 174 LEU A N 1
ATOM 1294 C CA . LEU A 1 174 ? 26.601 -3.194 -32.680 1.00 96.88 174 LEU A CA 1
ATOM 1295 C C . LEU A 1 174 ? 27.845 -2.888 -33.529 1.00 96.88 174 LEU A C 1
ATOM 1297 O O . LEU A 1 174 ? 27.873 -3.223 -34.718 1.00 96.88 174 LEU A O 1
ATOM 1301 N N . TYR A 1 175 ? 28.898 -2.304 -32.950 1.00 96.44 175 TYR A N 1
ATOM 1302 C CA . TYR A 1 175 ? 30.159 -2.100 -33.669 1.00 96.44 175 TYR A CA 1
ATOM 1303 C C . TYR A 1 175 ? 30.883 -3.421 -33.960 1.00 96.44 175 TYR A C 1
ATOM 1305 O O . TYR A 1 175 ? 31.367 -3.607 -35.079 1.00 96.44 175 TYR A O 1
ATOM 1313 N N . ILE A 1 176 ? 30.909 -4.364 -33.013 1.00 95.75 176 ILE A N 1
ATOM 1314 C CA . ILE A 1 176 ? 31.487 -5.707 -33.205 1.00 95.75 176 ILE A CA 1
ATOM 1315 C C . ILE A 1 176 ? 30.745 -6.470 -34.313 1.00 95.75 176 ILE A C 1
ATOM 1317 O O . ILE A 1 176 ? 31.374 -7.083 -35.186 1.00 95.75 176 ILE A O 1
ATOM 1321 N N . ALA A 1 177 ? 29.412 -6.380 -34.343 1.00 96.00 177 ALA A N 1
ATOM 1322 C CA . ALA A 1 177 ? 28.606 -6.925 -35.431 1.00 96.00 177 ALA A CA 1
ATOM 1323 C C . ALA A 1 177 ? 28.985 -6.293 -36.784 1.00 96.00 177 ALA A C 1
ATOM 1325 O O . ALA A 1 177 ? 29.159 -7.002 -37.778 1.00 96.00 177 ALA A O 1
ATOM 1326 N N . GLY A 1 178 ? 29.203 -4.973 -36.817 1.00 95.69 178 GLY A N 1
ATOM 1327 C CA . GLY A 1 178 ? 29.696 -4.254 -37.994 1.00 95.69 178 GLY A CA 1
ATOM 1328 C C . GLY A 1 178 ? 31.057 -4.755 -38.490 1.00 95.69 178 GLY A C 1
ATOM 1329 O O . GLY A 1 178 ? 31.208 -5.027 -39.680 1.00 95.69 178 GLY A O 1
ATOM 1330 N N . ILE A 1 179 ? 32.029 -4.951 -37.593 1.00 95.31 179 ILE A N 1
ATOM 1331 C CA . ILE A 1 179 ? 33.358 -5.502 -37.926 1.00 95.31 179 ILE A CA 1
ATOM 1332 C C . ILE A 1 179 ? 33.225 -6.900 -38.540 1.00 95.31 179 ILE A C 1
ATOM 1334 O O . ILE A 1 179 ? 33.852 -7.197 -39.559 1.00 95.31 179 ILE A O 1
ATOM 1338 N N . THR A 1 180 ? 32.366 -7.739 -37.960 1.00 96.69 180 THR A N 1
ATOM 1339 C CA . THR A 1 180 ? 32.112 -9.104 -38.444 1.00 96.69 180 THR A CA 1
ATOM 1340 C C . THR A 1 180 ? 31.539 -9.094 -39.864 1.00 96.69 180 THR A C 1
ATOM 1342 O O . THR A 1 180 ? 31.988 -9.847 -40.729 1.00 96.69 180 THR A O 1
ATOM 1345 N N . LEU A 1 181 ? 30.598 -8.191 -40.149 1.00 97.00 181 LEU A N 1
ATOM 1346 C CA . LEU A 1 181 ? 30.039 -8.008 -41.489 1.00 97.00 181 LEU A CA 1
ATOM 1347 C C . LEU A 1 181 ? 31.081 -7.489 -42.495 1.00 97.00 181 LEU A C 1
ATOM 1349 O O . LEU A 1 181 ? 31.142 -7.976 -43.627 1.00 97.00 181 LEU A O 1
ATOM 1353 N N . LEU A 1 182 ? 31.947 -6.554 -42.097 1.00 96.69 182 LEU A N 1
ATOM 1354 C CA . LEU A 1 182 ? 33.036 -6.087 -42.960 1.00 96.69 182 LEU A CA 1
ATOM 1355 C C . LEU A 1 182 ? 34.045 -7.197 -43.275 1.00 96.69 182 LEU A C 1
ATOM 1357 O O . LEU A 1 182 ? 34.534 -7.256 -44.402 1.00 96.69 182 LEU A O 1
ATOM 1361 N N . ALA A 1 183 ? 34.315 -8.110 -42.338 1.00 96.50 183 ALA A N 1
ATOM 1362 C CA . ALA A 1 183 ? 35.155 -9.277 -42.599 1.00 96.50 183 ALA A CA 1
ATOM 1363 C C . ALA A 1 183 ? 34.555 -10.177 -43.697 1.00 96.50 183 ALA A C 1
ATOM 1365 O O . ALA A 1 183 ? 35.275 -10.621 -44.594 1.00 96.50 183 ALA A O 1
ATOM 1366 N N . VAL A 1 184 ? 33.230 -10.373 -43.699 1.00 97.06 184 VAL A N 1
ATOM 1367 C CA . VAL A 1 184 ? 32.522 -11.080 -44.783 1.00 97.06 184 VAL A CA 1
ATOM 1368 C C . VAL A 1 184 ? 32.665 -10.331 -46.113 1.00 97.06 184 VAL A C 1
ATOM 1370 O O . VAL A 1 184 ? 32.959 -10.948 -47.138 1.00 97.06 184 VAL A O 1
ATOM 1373 N N . ALA A 1 185 ? 32.519 -9.002 -46.115 1.00 96.19 185 ALA A N 1
ATOM 1374 C CA . ALA A 1 185 ? 32.710 -8.192 -47.320 1.00 96.19 185 ALA A CA 1
ATOM 1375 C C . ALA A 1 185 ? 34.145 -8.304 -47.875 1.00 96.19 185 ALA A C 1
ATOM 1377 O O . ALA A 1 185 ? 34.325 -8.476 -49.082 1.00 96.19 185 ALA A O 1
ATOM 1378 N N . LEU A 1 186 ? 35.163 -8.281 -47.006 1.00 95.94 186 LEU A N 1
ATOM 1379 C CA . LEU A 1 186 ? 36.565 -8.483 -47.384 1.00 95.94 186 LEU A CA 1
ATOM 1380 C C . LEU A 1 186 ? 36.810 -9.878 -47.969 1.00 95.94 186 LEU A C 1
ATOM 1382 O O . LEU A 1 186 ? 37.486 -9.993 -48.990 1.00 95.94 186 LEU A O 1
ATOM 1386 N N . ALA A 1 187 ? 36.224 -10.926 -47.384 1.00 96.06 187 ALA A N 1
ATOM 1387 C CA . ALA A 1 187 ? 36.332 -12.290 -47.902 1.00 96.06 187 ALA A CA 1
ATOM 1388 C C . ALA A 1 187 ? 35.720 -12.425 -49.309 1.00 96.06 187 ALA A C 1
ATOM 1390 O O . ALA A 1 187 ? 36.334 -13.011 -50.203 1.00 96.06 187 ALA A O 1
ATOM 1391 N N . LEU A 1 188 ? 34.545 -11.823 -49.540 1.00 94.94 188 LEU A N 1
ATOM 1392 C CA . LEU A 1 188 ? 33.897 -11.787 -50.856 1.00 94.94 188 LEU A CA 1
ATOM 1393 C C . LEU A 1 188 ? 34.737 -11.028 -51.896 1.00 94.94 188 LEU A C 1
ATOM 1395 O O . LEU A 1 188 ? 34.846 -11.467 -53.044 1.00 94.94 188 LEU A O 1
ATOM 1399 N N . LEU A 1 189 ? 35.360 -9.911 -51.505 1.00 92.81 189 LEU A N 1
ATOM 1400 C CA . LEU A 1 189 ? 36.271 -9.160 -52.374 1.00 92.81 189 LEU A CA 1
ATOM 1401 C C . LEU A 1 189 ? 37.551 -9.946 -52.677 1.00 92.81 189 LEU A C 1
ATOM 1403 O O . LEU A 1 189 ? 37.975 -9.965 -53.833 1.00 92.81 189 LEU A O 1
ATOM 1407 N N . GLY A 1 190 ? 38.121 -10.648 -51.696 1.00 91.69 190 GLY A N 1
ATOM 1408 C CA . GLY A 1 190 ? 39.260 -11.546 -51.897 1.00 91.69 190 GLY A CA 1
ATOM 1409 C C . GLY A 1 190 ? 38.942 -12.669 -52.887 1.00 91.69 190 GLY A C 1
ATOM 1410 O O . GLY A 1 190 ? 39.679 -12.874 -53.850 1.00 91.69 190 GLY A O 1
ATOM 1411 N N . LEU A 1 191 ? 37.787 -13.326 -52.729 1.00 92.06 191 LEU A N 1
ATOM 1412 C CA . LEU A 1 191 ? 37.320 -14.368 -53.650 1.00 92.06 191 LEU A CA 1
ATOM 1413 C C . LEU A 1 191 ? 37.039 -13.823 -55.063 1.00 92.06 191 LEU A C 1
ATOM 1415 O O . LEU A 1 191 ? 37.200 -14.532 -56.053 1.00 92.06 191 LEU A O 1
ATOM 1419 N N . SER A 1 192 ? 36.677 -12.543 -55.199 1.00 91.62 192 SER A N 1
ATOM 1420 C CA . SER A 1 192 ? 36.467 -11.922 -56.514 1.00 91.62 192 SER A CA 1
ATOM 1421 C C . SER A 1 192 ? 37.740 -11.859 -57.376 1.00 91.62 192 SER A C 1
ATOM 1423 O O . SER A 1 192 ? 37.646 -11.809 -58.605 1.00 91.62 192 SER A O 1
ATOM 1425 N N . LEU A 1 193 ? 38.926 -11.921 -56.755 1.00 87.50 193 LEU A N 1
ATOM 1426 C CA . LEU A 1 193 ? 40.214 -11.908 -57.453 1.00 87.50 193 LEU A CA 1
ATOM 1427 C C . LEU A 1 193 ? 40.546 -13.248 -58.123 1.00 87.50 193 LEU A C 1
ATOM 1429 O O . LEU A 1 193 ? 41.293 -13.255 -59.102 1.00 87.50 193 LEU A O 1
ATOM 1433 N N . THR A 1 194 ? 39.988 -14.359 -57.632 1.00 87.38 194 THR A N 1
ATOM 1434 C CA . THR A 1 194 ? 40.304 -15.722 -58.098 1.00 87.38 194 THR A CA 1
ATOM 1435 C C . THR A 1 194 ? 39.302 -16.267 -59.119 1.00 87.38 194 THR A C 1
ATOM 1437 O O . THR A 1 194 ? 39.583 -17.264 -59.778 1.00 87.38 194 THR A O 1
ATOM 1440 N N . VAL A 1 195 ? 38.150 -15.609 -59.298 1.00 87.88 195 VAL A N 1
ATOM 1441 C CA . VAL A 1 195 ? 37.068 -16.073 -60.186 1.00 87.88 195 VAL A CA 1
ATOM 1442 C C . VAL A 1 195 ? 37.009 -15.336 -61.532 1.00 87.88 195 VAL A C 1
ATOM 1444 O O . VAL A 1 195 ? 37.488 -14.204 -61.695 1.00 87.88 195 VAL A O 1
ATOM 1447 N N . ALA A 1 196 ? 36.365 -15.980 -62.512 1.00 84.88 196 ALA A N 1
ATOM 1448 C CA . ALA A 1 196 ? 36.192 -15.467 -63.870 1.00 84.88 196 ALA A CA 1
ATOM 1449 C C . ALA A 1 196 ? 35.357 -14.161 -63.922 1.00 84.88 196 ALA A C 1
ATOM 1451 O O . ALA A 1 196 ? 34.450 -13.978 -63.101 1.00 84.88 196 ALA A O 1
ATOM 1452 N N . PRO A 1 197 ? 35.584 -13.266 -64.911 1.00 79.81 197 PRO A N 1
ATOM 1453 C CA . PRO A 1 197 ? 34.963 -11.935 -64.977 1.00 79.81 197 PRO A CA 1
ATOM 1454 C C . PRO A 1 197 ? 33.429 -11.914 -64.874 1.00 79.81 197 PRO A C 1
ATOM 1456 O O . PRO A 1 197 ? 32.873 -11.024 -64.232 1.00 79.81 197 PRO A O 1
ATOM 1459 N N . GLY A 1 198 ? 32.744 -12.910 -65.448 1.00 79.31 198 GLY A N 1
ATOM 1460 C CA . GLY A 1 198 ? 31.280 -13.017 -65.405 1.00 79.31 198 GLY A CA 1
ATOM 1461 C C . GLY A 1 198 ? 30.706 -13.274 -64.005 1.00 79.31 198 GLY A C 1
ATOM 1462 O O . GLY A 1 198 ? 29.574 -12.878 -63.726 1.00 79.31 198 GLY A O 1
ATOM 1463 N N . VAL A 1 199 ? 31.497 -13.871 -63.106 1.00 84.19 199 VAL A N 1
ATOM 1464 C CA . VAL A 1 199 ? 31.080 -14.252 -61.745 1.00 84.19 199 VAL A CA 1
ATOM 1465 C C . VAL A 1 199 ? 31.415 -13.162 -60.719 1.00 84.19 199 VAL A C 1
ATOM 1467 O O . VAL A 1 199 ? 30.687 -12.993 -59.744 1.00 84.19 199 VAL A O 1
ATOM 1470 N N . ARG A 1 200 ? 32.443 -12.334 -60.968 1.00 88.62 200 ARG A N 1
ATOM 1471 C CA . ARG A 1 200 ? 32.918 -11.280 -60.040 1.00 88.62 200 ARG A CA 1
ATOM 1472 C C . ARG A 1 200 ? 31.818 -10.340 -59.556 1.00 88.62 200 ARG A C 1
ATOM 1474 O O . ARG A 1 200 ? 31.773 -9.986 -58.381 1.00 88.62 200 ARG A O 1
ATOM 1481 N N . ARG A 1 201 ? 30.890 -9.960 -60.441 1.00 86.06 201 ARG A N 1
ATOM 1482 C CA . ARG A 1 201 ? 29.766 -9.068 -60.101 1.00 86.06 201 ARG A CA 1
ATOM 1483 C C . ARG A 1 201 ? 28.860 -9.630 -58.999 1.00 86.06 201 ARG A C 1
ATOM 1485 O O . ARG A 1 201 ? 28.276 -8.846 -58.258 1.00 86.06 201 ARG A O 1
ATOM 1492 N N . HIS A 1 202 ? 28.760 -10.955 -58.885 1.00 91.00 202 HIS A N 1
ATOM 1493 C CA . HIS A 1 202 ? 27.950 -11.633 -57.874 1.00 91.00 202 HIS A CA 1
ATOM 1494 C C . HIS A 1 202 ? 28.634 -11.681 -56.499 1.00 91.00 202 HIS A C 1
ATOM 1496 O O . HIS A 1 202 ? 27.957 -11.940 -55.515 1.00 91.00 202 HIS A O 1
ATOM 1502 N N . LEU A 1 203 ? 29.932 -11.364 -56.415 1.00 89.69 203 LEU A N 1
ATOM 1503 C CA . LEU A 1 203 ? 30.687 -11.249 -55.159 1.00 89.69 203 LEU A CA 1
ATOM 1504 C C . LEU A 1 203 ? 30.907 -9.782 -54.751 1.00 89.69 203 LEU A C 1
ATOM 1506 O O . LEU A 1 203 ? 30.748 -9.425 -53.588 1.00 89.69 203 LEU A O 1
ATOM 1510 N N . VAL A 1 204 ? 31.192 -8.900 -55.716 1.00 92.12 204 VAL A N 1
ATOM 1511 C CA . VAL A 1 204 ? 31.454 -7.472 -55.454 1.00 92.12 204 VAL A CA 1
ATOM 1512 C C . VAL A 1 204 ? 30.189 -6.713 -55.040 1.00 92.12 204 VAL A C 1
ATOM 1514 O O . VAL A 1 204 ? 30.250 -5.877 -54.144 1.00 92.12 204 VAL A O 1
ATOM 1517 N N . ARG A 1 205 ? 29.032 -6.991 -55.659 1.00 92.62 205 ARG A N 1
ATOM 1518 C CA . ARG A 1 205 ? 27.760 -6.330 -55.306 1.00 92.62 205 ARG A CA 1
ATOM 1519 C C . ARG A 1 205 ? 27.331 -6.577 -53.853 1.00 92.62 205 ARG A C 1
ATOM 1521 O O . ARG A 1 205 ? 27.068 -5.588 -53.173 1.00 92.62 205 ARG A O 1
ATOM 1528 N N . PRO A 1 206 ? 27.269 -7.827 -53.349 1.00 94.62 206 PRO A N 1
ATOM 1529 C CA . PRO A 1 206 ? 26.934 -8.056 -51.946 1.00 94.62 206 PRO A CA 1
ATOM 1530 C C . PRO A 1 206 ? 27.996 -7.494 -50.998 1.00 94.62 206 PRO A C 1
ATOM 1532 O O . PRO A 1 206 ? 27.621 -6.906 -49.991 1.00 94.62 206 PRO A O 1
ATOM 1535 N N . ALA A 1 207 ? 29.291 -7.568 -51.332 1.00 94.38 207 ALA A N 1
ATOM 1536 C CA . ALA A 1 207 ? 30.335 -6.935 -50.524 1.00 94.38 207 ALA A CA 1
ATOM 1537 C C . ALA A 1 207 ? 30.120 -5.416 -50.391 1.00 94.38 207 ALA A C 1
ATOM 1539 O O . ALA A 1 207 ? 30.119 -4.888 -49.283 1.00 94.38 207 ALA A O 1
ATOM 1540 N N . ALA A 1 208 ? 29.850 -4.725 -51.503 1.00 93.62 208 ALA A N 1
ATOM 1541 C CA . ALA A 1 208 ? 29.557 -3.293 -51.500 1.00 93.62 208 ALA A CA 1
ATOM 1542 C C . ALA A 1 208 ? 28.271 -2.957 -50.723 1.00 93.62 208 ALA A C 1
ATOM 1544 O O . ALA A 1 208 ? 28.237 -1.960 -50.004 1.00 93.62 208 ALA A O 1
ATOM 1545 N N . ALA A 1 209 ? 27.231 -3.791 -50.832 1.00 96.19 209 ALA A N 1
ATOM 1546 C CA . ALA A 1 209 ? 25.987 -3.619 -50.083 1.00 96.19 209 ALA A CA 1
ATOM 1547 C C . ALA A 1 209 ? 26.201 -3.775 -48.569 1.00 96.19 209 ALA A C 1
ATOM 1549 O O . ALA A 1 209 ? 25.726 -2.939 -47.804 1.00 96.19 209 ALA A O 1
ATOM 1550 N N . ILE A 1 210 ? 26.959 -4.792 -48.144 1.00 96.50 210 ILE A N 1
ATOM 1551 C CA . ILE A 1 210 ? 27.319 -5.005 -46.737 1.00 96.50 210 ILE A CA 1
ATOM 1552 C C . ILE A 1 210 ? 28.122 -3.811 -46.212 1.00 96.50 210 ILE A C 1
ATOM 1554 O O . ILE A 1 210 ? 27.768 -3.249 -45.182 1.00 96.50 210 ILE A O 1
ATOM 1558 N N . THR A 1 211 ? 29.150 -3.361 -46.938 1.00 95.44 211 THR A N 1
ATOM 1559 C CA . THR A 1 211 ? 29.941 -2.186 -46.541 1.00 95.44 211 THR A CA 1
ATOM 1560 C C . THR A 1 211 ? 29.084 -0.924 -46.437 1.00 95.44 211 THR A C 1
ATOM 1562 O O . THR A 1 211 ? 29.219 -0.180 -45.467 1.00 95.44 211 THR A O 1
ATOM 1565 N N . GLY A 1 212 ? 28.177 -0.692 -47.392 1.00 95.31 212 GLY A N 1
ATOM 1566 C CA . GLY A 1 212 ? 27.238 0.431 -47.350 1.00 95.31 212 GLY A CA 1
ATOM 1567 C C . GLY A 1 212 ? 26.289 0.364 -46.151 1.00 95.31 212 GLY A C 1
ATOM 1568 O O . GLY A 1 212 ? 26.084 1.371 -45.475 1.00 95.31 212 GLY A O 1
ATOM 1569 N N . LEU A 1 213 ? 25.770 -0.826 -45.834 1.00 95.94 213 LEU A N 1
ATOM 1570 C CA . LEU A 1 213 ? 24.937 -1.057 -44.654 1.00 95.94 213 LEU A CA 1
ATOM 1571 C C . LEU A 1 213 ? 25.716 -0.816 -43.355 1.00 95.94 213 LEU A C 1
ATOM 1573 O O . LEU A 1 213 ? 25.199 -0.154 -42.463 1.00 95.94 213 LEU A O 1
ATOM 1577 N N . CYS A 1 214 ? 26.960 -1.292 -43.254 1.00 96.00 214 CYS A N 1
ATOM 1578 C CA . CYS A 1 214 ? 27.821 -1.044 -42.097 1.00 96.00 214 CYS A CA 1
ATOM 1579 C C . CYS A 1 214 ? 28.122 0.449 -41.921 1.00 96.00 214 CYS A C 1
ATOM 1581 O O . CYS A 1 214 ? 28.070 0.947 -40.799 1.00 96.00 214 CYS A O 1
ATOM 1583 N N . LEU A 1 215 ? 28.392 1.179 -43.009 1.00 94.69 215 LEU A N 1
ATOM 1584 C CA . LEU A 1 215 ? 28.569 2.636 -42.990 1.00 94.69 215 LEU A CA 1
ATOM 1585 C C . LEU A 1 215 ? 27.331 3.335 -42.421 1.00 94.69 215 LEU A C 1
ATOM 1587 O O . LEU A 1 215 ? 27.440 4.073 -41.445 1.00 94.69 215 LEU A O 1
ATOM 1591 N N . LEU A 1 216 ? 26.151 3.052 -42.977 1.00 94.12 216 LEU A N 1
ATOM 1592 C CA . LEU A 1 216 ? 24.883 3.620 -42.507 1.00 94.12 216 LEU A CA 1
ATOM 1593 C C . LEU A 1 216 ? 24.578 3.234 -41.052 1.00 94.12 216 LEU A C 1
ATOM 1595 O O . LEU A 1 216 ? 24.214 4.091 -40.249 1.00 94.12 216 LEU A O 1
ATOM 1599 N N . GLY A 1 217 ? 24.785 1.965 -40.698 1.00 93.44 217 GLY A N 1
ATOM 1600 C CA . GLY A 1 217 ? 24.615 1.456 -39.340 1.00 93.44 217 GLY A CA 1
ATOM 1601 C C . GLY A 1 217 ? 25.538 2.152 -38.341 1.00 93.44 217 GLY A C 1
ATOM 1602 O O . GLY A 1 217 ? 25.097 2.518 -37.261 1.00 93.44 217 GLY A O 1
ATOM 1603 N N . THR A 1 218 ? 26.783 2.441 -38.720 1.00 94.06 218 THR A N 1
ATOM 1604 C CA . THR A 1 218 ? 27.741 3.162 -37.863 1.00 94.06 218 THR A CA 1
ATOM 1605 C C . THR A 1 218 ? 27.250 4.565 -37.530 1.00 94.06 218 THR A C 1
ATOM 1607 O O . THR A 1 218 ? 27.278 4.964 -36.367 1.00 94.06 218 THR A O 1
ATOM 1610 N N . PHE A 1 219 ? 26.750 5.306 -38.524 1.00 92.38 219 PHE A N 1
ATOM 1611 C CA . PHE A 1 219 ? 26.159 6.623 -38.282 1.00 92.38 219 PHE A CA 1
ATOM 1612 C C . PHE A 1 219 ? 24.934 6.539 -37.364 1.00 92.38 219 PHE A C 1
ATOM 1614 O O . PHE A 1 219 ? 24.773 7.390 -36.489 1.00 92.38 219 PHE A O 1
ATOM 1621 N N . ALA A 1 220 ? 24.110 5.496 -37.508 1.00 93.88 220 ALA A N 1
ATOM 1622 C CA . ALA A 1 220 ? 22.977 5.265 -36.619 1.00 93.88 220 ALA A CA 1
ATOM 1623 C C . ALA A 1 220 ? 23.422 4.981 -35.170 1.00 93.88 220 ALA A C 1
ATOM 1625 O O . ALA A 1 220 ? 22.896 5.600 -34.248 1.00 93.88 220 ALA A O 1
ATOM 1626 N N . VAL A 1 221 ? 24.424 4.118 -34.956 1.00 94.81 221 VAL A N 1
ATOM 1627 C CA . VAL A 1 221 ? 24.957 3.785 -33.616 1.00 94.81 221 VAL A CA 1
ATOM 1628 C C . VAL A 1 221 ? 25.613 4.999 -32.949 1.00 94.81 221 VAL A C 1
ATOM 1630 O O . VAL A 1 221 ? 25.430 5.231 -31.751 1.00 94.81 221 VAL A O 1
ATOM 1633 N N . LEU A 1 222 ? 26.331 5.827 -33.715 1.00 91.44 222 LEU A N 1
ATOM 1634 C CA . LEU A 1 222 ? 26.896 7.084 -33.214 1.00 91.44 222 LEU A CA 1
ATOM 1635 C C . LEU A 1 222 ? 25.804 8.032 -32.699 1.00 91.44 222 LEU A C 1
ATOM 1637 O O . LEU A 1 222 ? 25.997 8.672 -31.665 1.00 91.44 222 LEU A O 1
ATOM 1641 N N . ALA A 1 223 ? 24.655 8.077 -33.378 1.00 92.81 223 ALA A N 1
ATOM 1642 C CA . ALA A 1 223 ? 23.518 8.919 -33.016 1.00 92.81 223 ALA A CA 1
ATOM 1643 C C . ALA A 1 223 ? 22.664 8.369 -31.857 1.00 92.81 223 ALA A C 1
ATOM 1645 O O . ALA A 1 223 ? 21.877 9.125 -31.285 1.00 92.81 223 ALA A O 1
ATOM 1646 N N . MET A 1 224 ? 22.804 7.089 -31.481 1.00 92.56 224 MET A N 1
ATOM 1647 C CA . MET A 1 224 ? 22.062 6.525 -30.347 1.00 92.56 224 MET A CA 1
ATOM 1648 C C . MET A 1 224 ? 22.437 7.261 -29.046 1.00 92.56 224 MET A C 1
ATOM 1650 O O . MET A 1 224 ? 23.626 7.377 -28.727 1.00 92.56 224 MET A O 1
ATOM 1654 N N . PRO A 1 225 ? 21.470 7.775 -28.270 1.00 90.44 225 PRO A N 1
ATOM 1655 C CA . PRO A 1 225 ? 21.764 8.451 -27.014 1.00 90.44 225 PRO A CA 1
ATOM 1656 C C . PRO A 1 225 ? 22.213 7.445 -25.951 1.00 90.44 225 PRO A C 1
ATOM 1658 O O . PRO A 1 225 ? 21.706 6.331 -25.882 1.00 90.44 225 PRO A O 1
ATOM 1661 N N . VAL A 1 226 ? 23.144 7.861 -25.091 1.00 92.00 226 VAL A N 1
ATOM 1662 C CA . VAL A 1 226 ? 23.478 7.123 -23.868 1.00 92.00 226 VAL A CA 1
ATOM 1663 C C . VAL A 1 226 ? 22.808 7.850 -22.703 1.00 92.00 226 VAL A C 1
ATOM 1665 O O . VAL A 1 226 ? 23.144 9.018 -22.465 1.00 92.00 226 VAL A O 1
ATOM 1668 N N . PRO A 1 227 ? 21.863 7.214 -21.989 1.00 89.50 227 PRO A N 1
ATOM 1669 C CA . PRO A 1 227 ? 21.183 7.844 -20.871 1.00 89.50 227 PRO A CA 1
ATOM 1670 C C . PRO A 1 227 ? 22.195 8.192 -19.780 1.00 89.50 227 PRO A C 1
ATOM 1672 O O . PRO A 1 227 ? 23.100 7.422 -19.472 1.00 89.50 227 PRO A O 1
ATOM 1675 N N . ARG A 1 228 ? 22.048 9.379 -19.188 1.00 90.81 228 ARG A N 1
ATOM 1676 C CA . ARG A 1 228 ? 22.801 9.795 -18.001 1.00 90.81 228 ARG A CA 1
ATOM 1677 C C . ARG A 1 228 ? 21.835 10.408 -17.016 1.00 90.81 228 ARG A C 1
ATOM 1679 O O . ARG A 1 228 ? 21.272 11.469 -17.281 1.00 90.81 228 ARG A O 1
ATOM 1686 N N . THR A 1 229 ? 21.663 9.768 -15.867 1.00 94.25 229 THR A N 1
ATOM 1687 C CA . THR A 1 229 ? 20.771 10.287 -14.829 1.00 94.25 229 THR A CA 1
ATOM 1688 C C . THR A 1 229 ? 21.505 11.303 -13.963 1.00 94.25 229 THR A C 1
ATOM 1690 O O . THR A 1 229 ? 22.443 10.929 -13.259 1.00 94.25 229 THR A O 1
ATOM 1693 N N . PRO A 1 230 ? 21.096 12.584 -13.949 1.00 95.94 230 PRO A N 1
ATOM 1694 C CA . PRO A 1 230 ? 21.717 13.565 -13.073 1.00 95.94 230 PRO A CA 1
ATOM 1695 C C . PRO A 1 230 ? 21.461 13.220 -11.604 1.00 95.94 230 PRO A C 1
ATOM 1697 O O . PRO A 1 230 ? 20.346 12.848 -11.236 1.00 95.94 230 PRO A O 1
ATOM 1700 N N . GLU A 1 231 ? 22.444 13.465 -10.737 1.00 95.44 231 GLU A N 1
ATOM 1701 C CA . GLU A 1 231 ? 22.318 13.235 -9.289 1.00 95.44 231 GLU A CA 1
ATOM 1702 C C . GLU A 1 231 ? 21.103 13.958 -8.685 1.00 95.44 231 GLU A C 1
ATOM 1704 O O . GLU A 1 231 ? 20.400 13.419 -7.834 1.00 95.44 231 GLU A O 1
ATOM 1709 N N . ARG A 1 232 ? 20.788 15.160 -9.184 1.00 97.00 232 ARG A N 1
ATOM 1710 C CA . ARG A 1 232 ? 19.588 15.907 -8.780 1.00 97.00 232 ARG A CA 1
ATOM 1711 C C . ARG A 1 232 ? 18.276 15.159 -9.069 1.00 97.00 232 ARG A C 1
ATOM 1713 O O . ARG A 1 232 ? 17.342 15.305 -8.287 1.00 97.00 232 ARG A O 1
ATOM 1720 N N . ALA A 1 233 ? 18.203 14.367 -10.145 1.00 97.62 233 ALA A N 1
ATOM 1721 C CA . ALA A 1 233 ? 17.022 13.573 -10.487 1.00 97.62 233 ALA A CA 1
ATOM 1722 C C . ALA A 1 233 ? 16.892 12.364 -9.552 1.00 97.62 233 ALA A C 1
ATOM 1724 O O . ALA A 1 233 ? 15.820 12.135 -9.001 1.00 97.62 233 ALA A O 1
ATOM 1725 N N . ILE A 1 234 ? 18.002 11.658 -9.306 1.00 96.88 234 ILE A N 1
ATOM 1726 C CA . ILE A 1 234 ? 18.070 10.529 -8.362 1.00 96.88 234 ILE A CA 1
ATOM 1727 C C . ILE A 1 234 ? 17.703 10.981 -6.947 1.00 96.88 234 ILE A C 1
ATOM 1729 O O . ILE A 1 234 ? 16.861 10.377 -6.289 1.00 96.88 234 ILE A O 1
ATOM 1733 N N . SER A 1 235 ? 18.299 12.082 -6.489 1.00 96.00 235 SER A N 1
ATOM 1734 C CA . SER A 1 235 ? 18.030 12.647 -5.169 1.00 96.00 235 SER A CA 1
ATOM 1735 C C . SER A 1 235 ? 16.579 13.116 -5.021 1.00 96.00 235 SER A C 1
ATOM 1737 O O . SER A 1 235 ? 15.991 12.928 -3.959 1.00 96.00 235 SER A O 1
ATOM 1739 N N . ALA A 1 236 ? 15.986 13.709 -6.062 1.00 98.00 236 ALA A N 1
ATOM 1740 C CA . ALA A 1 236 ? 14.572 14.083 -6.052 1.00 98.00 236 ALA A CA 1
ATOM 1741 C C . ALA A 1 236 ? 13.656 12.851 -5.996 1.00 98.00 236 ALA A C 1
ATOM 1743 O O . ALA A 1 236 ? 12.761 12.802 -5.159 1.00 98.00 236 ALA A O 1
ATOM 1744 N N . LEU A 1 237 ? 13.936 11.812 -6.790 1.00 97.81 237 LEU A N 1
ATOM 1745 C CA . LEU A 1 237 ? 13.197 10.548 -6.734 1.00 97.81 237 LEU A CA 1
ATOM 1746 C C . LEU A 1 237 ? 13.269 9.914 -5.333 1.00 97.81 237 LEU A C 1
ATOM 1748 O O . LEU A 1 237 ? 12.239 9.561 -4.768 1.00 97.81 237 LEU A O 1
ATOM 1752 N N . ALA A 1 238 ? 14.461 9.864 -4.727 1.00 97.00 238 ALA A N 1
ATOM 1753 C CA . ALA A 1 238 ? 14.658 9.329 -3.380 1.00 97.00 238 ALA A CA 1
ATOM 1754 C C . ALA A 1 238 ? 13.908 10.126 -2.297 1.00 97.00 238 ALA A C 1
ATOM 1756 O O . ALA A 1 238 ? 13.319 9.535 -1.391 1.00 97.00 238 ALA A O 1
ATOM 1757 N N . ARG A 1 239 ? 13.903 11.467 -2.378 1.00 96.88 239 ARG A N 1
ATOM 1758 C CA . ARG A 1 239 ? 13.110 12.312 -1.467 1.00 96.88 239 ARG A CA 1
ATOM 1759 C C . ARG A 1 239 ? 11.613 12.096 -1.658 1.00 96.88 239 ARG A C 1
ATOM 1761 O O . ARG A 1 239 ? 10.890 12.061 -0.664 1.00 96.88 239 ARG A O 1
ATOM 1768 N N . GLY A 1 240 ? 11.172 11.918 -2.902 1.00 97.00 240 GLY A N 1
ATOM 1769 C CA . GLY A 1 240 ? 9.793 11.573 -3.225 1.00 97.00 240 GLY A CA 1
ATOM 1770 C C . GLY A 1 240 ? 9.382 10.238 -2.610 1.00 97.00 240 GLY A C 1
ATOM 1771 O O . GLY A 1 240 ? 8.371 10.184 -1.920 1.00 97.00 240 GLY A O 1
ATOM 1772 N N . ASP A 1 241 ? 10.210 9.202 -2.749 1.00 95.88 241 ASP A N 1
ATOM 1773 C CA . ASP A 1 241 ? 9.960 7.877 -2.165 1.00 95.88 241 ASP A CA 1
ATOM 1774 C C . ASP A 1 241 ? 9.939 7.913 -0.630 1.00 95.88 241 ASP A C 1
ATOM 1776 O O . ASP A 1 241 ? 9.075 7.292 -0.011 1.00 95.88 241 ASP A O 1
ATOM 1780 N N . ARG A 1 242 ? 10.821 8.706 -0.004 1.00 94.81 242 ARG A N 1
ATOM 1781 C CA . ARG A 1 242 ? 10.786 8.960 1.446 1.00 94.81 242 ARG A CA 1
ATOM 1782 C C . ARG A 1 242 ? 9.491 9.668 1.863 1.00 94.81 242 ARG A C 1
ATOM 1784 O O . ARG A 1 242 ? 8.879 9.310 2.864 1.00 94.81 242 ARG A O 1
ATOM 1791 N N . ALA A 1 243 ? 9.069 10.699 1.134 1.00 93.56 243 ALA A N 1
ATOM 1792 C CA . ALA A 1 243 ? 7.818 11.400 1.428 1.00 93.56 243 ALA A CA 1
ATOM 1793 C C . ALA A 1 243 ? 6.606 10.469 1.253 1.00 93.56 243 ALA A C 1
ATOM 1795 O O . ALA A 1 243 ? 5.717 10.437 2.104 1.00 93.56 243 ALA A O 1
ATOM 1796 N N . TYR A 1 244 ? 6.627 9.641 0.208 1.00 91.50 244 TYR A N 1
ATOM 1797 C CA . TYR A 1 244 ? 5.619 8.626 -0.062 1.00 91.50 244 TYR A CA 1
ATOM 1798 C C . TYR A 1 244 ? 5.526 7.598 1.075 1.00 91.50 244 TYR A C 1
ATOM 1800 O O . TYR A 1 244 ? 4.424 7.321 1.547 1.00 91.50 244 TYR A O 1
ATOM 1808 N N . SER A 1 245 ? 6.656 7.081 1.580 1.00 89.06 245 SER A N 1
ATOM 1809 C CA . SER A 1 245 ? 6.660 6.147 2.719 1.00 89.06 245 SER A CA 1
ATOM 1810 C C . SER A 1 245 ? 6.126 6.780 4.006 1.00 89.06 245 SER A C 1
ATOM 1812 O O . SER A 1 245 ? 5.586 6.085 4.860 1.00 89.06 245 SER A O 1
ATOM 1814 N N . LEU A 1 246 ? 6.232 8.106 4.133 1.00 86.81 246 LEU A N 1
ATOM 1815 C CA . LEU A 1 246 ? 5.660 8.877 5.239 1.00 86.81 246 LEU A CA 1
ATOM 1816 C C . LEU A 1 246 ? 4.208 9.310 5.006 1.00 86.81 246 LEU A C 1
ATOM 1818 O O . LEU A 1 246 ? 3.648 10.038 5.827 1.00 86.81 246 LEU A O 1
ATOM 1822 N N . ARG A 1 247 ? 3.591 8.852 3.910 1.00 85.88 247 ARG A N 1
ATOM 1823 C CA . ARG A 1 247 ? 2.229 9.205 3.482 1.00 85.88 247 ARG A CA 1
ATOM 1824 C C . ARG A 1 247 ? 2.032 10.703 3.215 1.00 85.88 247 ARG A C 1
ATOM 1826 O O . ARG A 1 247 ? 0.899 11.177 3.171 1.00 85.88 247 ARG A O 1
ATOM 1833 N N . ASP A 1 248 ? 3.122 11.441 3.008 1.00 89.06 248 ASP A N 1
ATOM 1834 C CA . ASP A 1 248 ? 3.117 12.822 2.522 1.00 89.06 248 ASP A CA 1
ATOM 1835 C C . ASP A 1 248 ? 3.147 12.798 0.989 1.00 89.06 248 ASP A C 1
ATOM 1837 O O . ASP A 1 248 ? 4.160 13.063 0.331 1.00 89.06 248 ASP A O 1
ATOM 1841 N N . PHE A 1 249 ? 2.020 12.377 0.417 1.00 90.44 249 PHE A N 1
ATOM 1842 C CA . PHE A 1 249 ? 1.884 12.157 -1.019 1.00 90.44 249 PHE A CA 1
ATOM 1843 C C . PHE A 1 249 ? 1.964 13.471 -1.805 1.00 90.44 249 PHE A C 1
ATOM 1845 O O . PHE A 1 249 ? 2.437 13.492 -2.941 1.00 90.44 249 PHE A O 1
ATOM 1852 N N . GLU A 1 250 ? 1.559 14.582 -1.194 1.00 93.31 250 GLU A N 1
ATOM 1853 C CA . GLU A 1 250 ? 1.659 15.923 -1.752 1.00 93.31 250 GLU A CA 1
ATOM 1854 C C . GLU A 1 250 ? 3.125 16.343 -1.924 1.00 93.31 250 GLU A C 1
ATOM 1856 O O . GLU A 1 250 ? 3.494 16.874 -2.976 1.00 93.31 250 GLU A O 1
ATOM 1861 N N . THR A 1 251 ? 3.980 16.101 -0.924 1.00 95.38 251 THR A N 1
ATOM 1862 C CA . THR A 1 251 ? 5.428 16.315 -1.068 1.00 95.38 251 THR A CA 1
ATOM 1863 C C . THR A 1 251 ? 6.046 15.318 -2.040 1.00 95.38 251 THR A C 1
ATOM 1865 O O . THR A 1 251 ? 6.861 15.727 -2.869 1.00 95.38 251 THR A O 1
ATOM 1868 N N . ALA A 1 252 ? 5.616 14.052 -2.017 1.00 96.44 252 ALA A N 1
ATOM 1869 C CA . ALA A 1 252 ? 6.088 13.044 -2.963 1.00 96.44 252 ALA A CA 1
ATOM 1870 C C . ALA A 1 252 ? 5.859 13.475 -4.422 1.00 96.44 252 ALA A C 1
ATOM 1872 O O . ALA A 1 252 ? 6.799 13.470 -5.214 1.00 96.44 252 ALA A O 1
ATOM 1873 N N . LEU A 1 253 ? 4.652 13.952 -4.762 1.00 96.81 253 LEU A N 1
ATOM 1874 C CA . LEU A 1 253 ? 4.341 14.473 -6.098 1.00 96.81 253 LEU A CA 1
ATOM 1875 C C . LEU A 1 253 ? 5.284 15.603 -6.526 1.00 96.81 253 LEU A C 1
ATOM 1877 O O . LEU A 1 253 ? 5.815 15.563 -7.635 1.00 96.81 253 LEU A O 1
ATOM 1881 N N . ARG A 1 254 ? 5.532 16.585 -5.648 1.00 98.00 254 ARG A N 1
ATOM 1882 C CA . ARG A 1 254 ? 6.424 17.717 -5.962 1.00 98.00 254 ARG A CA 1
ATOM 1883 C C . ARG A 1 254 ? 7.858 17.270 -6.232 1.00 98.00 254 ARG A C 1
ATOM 1885 O O . ARG A 1 254 ? 8.521 17.838 -7.103 1.00 98.00 254 ARG A O 1
ATOM 1892 N N . GLU A 1 255 ? 8.337 16.279 -5.490 1.00 98.38 255 GLU A N 1
ATOM 1893 C CA . GLU A 1 255 ? 9.679 15.720 -5.658 1.00 98.38 255 GLU A CA 1
ATOM 1894 C C . GLU A 1 255 ? 9.788 14.862 -6.925 1.00 98.38 255 GLU A C 1
ATOM 1896 O O . GLU A 1 255 ? 10.768 14.982 -7.660 1.00 98.38 255 GLU A O 1
ATOM 1901 N N . TYR A 1 256 ? 8.759 14.086 -7.273 1.00 98.44 256 TYR A N 1
ATOM 1902 C CA . TYR A 1 256 ? 8.724 13.371 -8.552 1.00 98.44 256 TYR A CA 1
ATOM 1903 C C . TYR A 1 256 ? 8.667 14.328 -9.751 1.00 98.44 256 TYR A C 1
ATOM 1905 O O . TYR A 1 256 ? 9.374 14.122 -10.738 1.00 98.44 256 TYR A O 1
ATOM 1913 N N . ASP A 1 257 ? 7.928 15.436 -9.648 1.00 98.44 257 ASP A N 1
ATOM 1914 C CA . ASP A 1 257 ? 7.969 16.506 -10.652 1.00 98.44 257 ASP A CA 1
ATOM 1915 C C . ASP A 1 257 ? 9.360 17.150 -10.751 1.00 98.44 257 ASP A C 1
ATOM 1917 O O . ASP A 1 257 ? 9.818 17.490 -11.843 1.00 98.44 257 ASP A O 1
ATOM 1921 N N . ALA A 1 258 ? 10.064 17.313 -9.627 1.00 98.38 258 ALA A N 1
ATOM 1922 C CA . ALA A 1 258 ? 11.439 17.806 -9.628 1.00 98.38 258 ALA A CA 1
ATOM 1923 C C . ALA A 1 258 ? 12.407 16.819 -10.299 1.00 98.38 258 ALA A C 1
ATOM 1925 O O . ALA A 1 258 ? 13.286 17.253 -11.048 1.00 98.38 258 ALA A O 1
ATOM 1926 N N . ALA A 1 259 ? 12.220 15.512 -10.093 1.00 98.25 259 ALA A N 1
ATOM 1927 C CA . ALA A 1 259 ? 12.984 14.477 -10.781 1.00 98.25 259 ALA A CA 1
ATOM 1928 C C . ALA A 1 259 ? 12.773 14.546 -12.303 1.00 98.25 259 ALA A C 1
ATOM 1930 O O . ALA A 1 259 ? 13.749 14.541 -13.053 1.00 98.25 259 ALA A O 1
ATOM 1931 N N . LEU A 1 260 ? 11.527 14.724 -12.752 1.00 98.12 260 LEU A N 1
ATOM 1932 C CA . LEU A 1 260 ? 11.181 14.837 -14.174 1.00 98.12 260 LEU A CA 1
ATOM 1933 C C . LEU A 1 260 ? 11.643 16.153 -14.816 1.00 98.12 260 LEU A C 1
ATOM 1935 O O . LEU A 1 260 ? 12.035 16.164 -15.979 1.00 98.12 260 LEU A O 1
ATOM 1939 N N . ARG A 1 261 ? 11.694 17.263 -14.065 1.00 98.00 261 ARG A N 1
ATOM 1940 C CA . ARG A 1 261 ? 12.364 18.496 -14.528 1.00 98.00 261 ARG A CA 1
ATOM 1941 C C . ARG A 1 261 ? 13.868 18.302 -14.713 1.00 98.00 261 ARG A C 1
ATOM 1943 O O . ARG A 1 261 ? 14.480 18.959 -15.552 1.00 98.00 261 ARG A O 1
ATOM 1950 N N . ALA A 1 262 ? 14.480 17.446 -13.899 1.00 97.44 262 ALA A N 1
ATOM 1951 C CA . ALA A 1 262 ? 15.905 17.169 -13.971 1.00 97.44 262 ALA A CA 1
ATOM 1952 C C . ALA A 1 262 ? 16.272 16.177 -15.084 1.00 97.44 262 ALA A C 1
ATOM 1954 O O . ALA A 1 262 ? 17.335 16.355 -15.686 1.00 97.44 262 ALA A O 1
ATOM 1955 N N . ARG A 1 263 ? 15.418 15.174 -15.329 1.00 95.69 263 ARG A N 1
ATOM 1956 C CA . ARG A 1 263 ? 15.511 14.170 -16.396 1.00 95.69 263 ARG A CA 1
ATOM 1957 C C . ARG A 1 263 ? 14.099 13.852 -16.915 1.00 95.69 263 ARG A C 1
ATOM 1959 O O . ARG A 1 263 ? 13.346 13.136 -16.259 1.00 95.69 263 ARG A O 1
ATOM 1966 N N . ALA A 1 264 ? 13.750 14.386 -18.085 1.00 96.00 264 ALA A N 1
ATOM 1967 C CA . ALA A 1 264 ? 12.396 14.289 -18.646 1.00 96.00 264 ALA A CA 1
ATOM 1968 C C . ALA A 1 264 ? 12.019 12.878 -19.131 1.00 96.00 264 ALA A C 1
ATOM 1970 O O . ALA A 1 264 ? 10.842 12.568 -19.270 1.00 96.00 264 ALA A O 1
ATOM 1971 N N . ASP A 1 265 ? 13.004 12.020 -19.380 1.00 94.44 265 ASP A N 1
ATOM 1972 C CA . ASP A 1 265 ? 12.868 10.628 -19.813 1.00 94.44 265 ASP A CA 1
ATOM 1973 C C . ASP A 1 265 ? 13.056 9.630 -18.651 1.00 94.44 265 ASP A C 1
ATOM 1975 O O . ASP A 1 265 ? 13.373 8.465 -18.868 1.00 94.44 265 ASP A O 1
ATOM 1979 N N . TYR A 1 266 ? 12.877 10.057 -17.394 1.00 95.12 266 TYR A N 1
ATOM 1980 C CA . TYR A 1 266 ? 13.107 9.184 -16.242 1.00 95.12 266 TYR A CA 1
ATOM 1981 C C . TYR A 1 266 ? 11.896 8.281 -15.952 1.00 95.12 266 TYR A C 1
ATOM 1983 O O . TYR A 1 266 ? 11.012 8.640 -15.170 1.00 95.12 266 TYR A O 1
ATOM 1991 N N . ALA A 1 267 ? 11.866 7.089 -16.559 1.00 94.62 267 ALA A N 1
ATOM 1992 C CA . ALA A 1 267 ? 10.748 6.140 -16.464 1.00 94.62 267 ALA A CA 1
ATOM 1993 C C . ALA A 1 267 ? 10.294 5.854 -15.016 1.00 94.62 267 ALA A C 1
ATOM 1995 O O . ALA A 1 267 ? 9.101 5.903 -14.712 1.00 94.62 267 ALA A O 1
ATOM 1996 N N . ALA A 1 268 ? 11.244 5.643 -14.096 1.00 94.62 268 ALA A N 1
ATOM 1997 C CA . ALA A 1 268 ? 10.946 5.399 -12.683 1.00 94.62 268 ALA A CA 1
ATOM 1998 C C . ALA A 1 268 ? 10.194 6.570 -12.023 1.00 94.62 268 ALA A C 1
ATOM 2000 O O . ALA A 1 268 ? 9.279 6.351 -11.235 1.00 94.62 268 ALA A O 1
ATOM 2001 N N . ALA A 1 269 ? 10.521 7.821 -12.364 1.00 97.00 269 ALA A N 1
ATOM 2002 C CA . ALA A 1 269 ? 9.844 8.983 -11.792 1.00 97.00 269 ALA A CA 1
ATOM 2003 C C . ALA A 1 269 ? 8.383 9.091 -12.252 1.00 97.00 269 ALA A C 1
ATOM 2005 O O . ALA A 1 269 ? 7.519 9.432 -11.446 1.00 97.00 269 ALA A O 1
ATOM 2006 N N . TYR A 1 270 ? 8.085 8.735 -13.505 1.00 98.12 270 TYR A N 1
ATOM 2007 C CA . TYR A 1 270 ? 6.706 8.622 -13.983 1.00 98.12 270 TYR A CA 1
ATOM 2008 C C . TYR A 1 270 ? 5.930 7.531 -13.234 1.00 98.12 270 TYR A C 1
ATOM 2010 O O . TYR A 1 270 ? 4.836 7.789 -12.731 1.00 98.12 270 TYR A O 1
ATOM 2018 N N . GLN A 1 271 ? 6.522 6.343 -13.084 1.00 96.31 271 GLN A N 1
ATOM 2019 C CA . GLN A 1 271 ? 5.922 5.221 -12.356 1.00 96.31 271 GLN A CA 1
ATOM 2020 C C . GLN A 1 271 ? 5.587 5.592 -10.900 1.00 96.31 271 GLN A C 1
ATOM 2022 O O . GLN A 1 271 ? 4.465 5.360 -10.440 1.00 96.31 271 GLN A O 1
ATOM 2027 N N . ARG A 1 272 ? 6.519 6.241 -10.190 1.00 96.12 272 ARG A N 1
ATOM 2028 C CA . ARG A 1 272 ? 6.310 6.712 -8.812 1.00 96.12 272 ARG A CA 1
ATOM 2029 C C . ARG A 1 272 ? 5.284 7.845 -8.719 1.00 96.12 272 ARG A C 1
ATOM 2031 O O . ARG A 1 272 ? 4.419 7.824 -7.839 1.00 96.12 272 ARG A O 1
ATOM 2038 N N . ARG A 1 273 ? 5.315 8.802 -9.656 1.00 97.12 273 ARG A N 1
ATOM 2039 C CA . ARG A 1 273 ? 4.348 9.910 -9.711 1.00 97.12 273 ARG A CA 1
ATOM 2040 C C . ARG A 1 273 ? 2.926 9.413 -9.926 1.00 97.12 273 ARG A C 1
ATOM 2042 O O . ARG A 1 273 ? 2.026 9.872 -9.226 1.00 97.12 273 ARG A O 1
ATOM 2049 N N . ALA A 1 274 ? 2.729 8.445 -10.819 1.00 95.25 274 ALA A N 1
ATOM 2050 C CA . ALA A 1 274 ? 1.429 7.826 -11.049 1.00 95.25 274 ALA A CA 1
ATOM 2051 C C . ALA A 1 274 ? 0.830 7.273 -9.749 1.00 95.25 274 ALA A C 1
ATOM 2053 O O . ALA A 1 274 ? -0.332 7.531 -9.436 1.00 95.25 274 ALA A O 1
ATOM 2054 N N . GLN A 1 275 ? 1.638 6.567 -8.956 1.00 91.31 275 GLN A N 1
ATOM 2055 C CA . GLN A 1 275 ? 1.194 5.989 -7.692 1.00 91.31 275 GLN A CA 1
ATOM 2056 C C . GLN A 1 275 ? 0.819 7.068 -6.664 1.00 91.31 275 GLN A C 1
ATOM 2058 O O . GLN A 1 275 ? -0.239 6.990 -6.038 1.00 91.31 275 GLN A O 1
ATOM 2063 N N . ALA A 1 276 ? 1.629 8.122 -6.541 1.00 92.88 276 ALA A N 1
ATOM 2064 C CA . ALA A 1 276 ? 1.318 9.249 -5.665 1.00 92.88 276 ALA A CA 1
ATOM 2065 C C . ALA A 1 276 ? 0.061 10.025 -6.106 1.00 92.88 276 ALA A C 1
ATOM 2067 O O . ALA A 1 276 ? -0.722 10.430 -5.247 1.00 92.88 276 ALA A O 1
ATOM 2068 N N . ARG A 1 277 ? -0.205 10.175 -7.416 1.00 92.62 277 ARG A N 1
ATOM 2069 C CA . ARG A 1 277 ? -1.427 10.836 -7.928 1.00 92.62 277 ARG A CA 1
ATOM 2070 C C . ARG A 1 277 ? -2.696 10.131 -7.454 1.00 92.62 277 ARG A C 1
ATOM 2072 O O . ARG A 1 277 ? -3.655 10.791 -7.065 1.00 92.62 277 ARG A O 1
ATOM 2079 N N . ILE A 1 278 ? -2.688 8.798 -7.461 1.00 89.25 278 ILE A N 1
ATOM 2080 C CA . ILE A 1 278 ? -3.818 7.983 -6.997 1.00 89.25 278 ILE A CA 1
ATOM 2081 C C . ILE A 1 278 ? -4.074 8.161 -5.500 1.00 89.25 278 ILE A C 1
ATOM 2083 O O . ILE A 1 278 ? -5.216 8.036 -5.065 1.00 89.25 278 ILE A O 1
ATOM 2087 N N . LEU A 1 279 ? -3.040 8.445 -4.710 1.00 87.31 279 LEU A N 1
ATOM 2088 C CA . LEU A 1 279 ? -3.147 8.525 -3.255 1.00 87.31 279 LEU A CA 1
ATOM 2089 C C . LEU A 1 279 ? -3.403 9.938 -2.734 1.00 87.31 279 LEU A C 1
ATOM 2091 O O . LEU A 1 279 ? -4.135 10.078 -1.760 1.00 87.31 279 LEU A O 1
ATOM 2095 N N . VAL A 1 280 ? -2.884 10.983 -3.386 1.00 86.00 280 VAL A N 1
ATOM 2096 C CA . VAL A 1 280 ? -3.192 12.378 -3.013 1.00 86.00 280 VAL A CA 1
ATOM 2097 C C . VAL A 1 280 ? -4.692 12.650 -3.060 1.00 86.00 280 VAL A C 1
ATOM 2099 O O . VAL A 1 280 ? -5.237 13.292 -2.168 1.00 86.00 280 VAL A O 1
ATOM 2102 N N . ASP A 1 281 ? -5.361 12.139 -4.089 1.00 78.00 281 ASP A N 1
ATOM 2103 C CA . ASP A 1 281 ? -6.781 12.384 -4.335 1.00 78.00 281 ASP A CA 1
ATOM 2104 C C . ASP A 1 281 ? -7.694 11.288 -3.759 1.00 78.00 281 ASP A C 1
ATOM 2106 O O . ASP A 1 281 ? -8.906 11.299 -3.975 1.00 78.00 281 ASP A O 1
ATOM 2110 N N . SER A 1 282 ? -7.117 10.313 -3.049 1.00 78.62 282 SER A N 1
ATOM 2111 C CA . SER A 1 282 ? -7.876 9.228 -2.436 1.00 78.62 282 SER A CA 1
ATOM 2112 C C . SER A 1 282 ? -8.480 9.681 -1.107 1.00 78.62 282 SER A C 1
ATOM 2114 O O . SER A 1 282 ? -7.723 10.055 -0.201 1.00 78.62 282 SER A O 1
ATOM 2116 N N . PRO A 1 283 ? -9.810 9.586 -0.916 1.00 68.75 283 PRO A N 1
ATOM 2117 C CA . PRO A 1 283 ? -10.406 9.787 0.406 1.00 68.75 283 PRO A CA 1
ATOM 2118 C C . PRO A 1 283 ? -9.905 8.741 1.419 1.00 68.75 283 PRO A C 1
ATOM 2120 O O . PRO A 1 283 ? -9.872 9.009 2.619 1.00 68.75 283 PRO A O 1
ATOM 2123 N N . ASP A 1 284 ? -9.411 7.603 0.925 1.00 66.94 284 ASP A N 1
ATOM 2124 C CA . ASP A 1 284 ? -9.005 6.438 1.710 1.00 66.94 284 ASP A CA 1
ATOM 2125 C C . ASP A 1 284 ? -7.486 6.350 1.910 1.00 66.94 284 ASP A C 1
ATOM 2127 O O . ASP A 1 284 ? -6.960 5.340 2.385 1.00 66.94 284 ASP A O 1
ATOM 2131 N N . ARG A 1 285 ? -6.750 7.424 1.588 1.00 72.44 285 ARG A N 1
ATOM 2132 C CA . ARG A 1 285 ? -5.276 7.476 1.632 1.00 72.44 285 ARG A CA 1
ATOM 2133 C C . ARG A 1 285 ? -4.652 7.139 2.987 1.00 72.44 285 ARG A C 1
ATOM 2135 O O . ARG A 1 285 ? -3.440 6.950 3.044 1.00 72.44 285 ARG A O 1
ATOM 2142 N N . ALA A 1 286 ? -5.455 7.095 4.055 1.00 62.16 286 ALA A N 1
ATOM 2143 C CA . ALA A 1 286 ? -5.074 6.742 5.422 1.00 62.16 286 ALA A CA 1
ATOM 2144 C C . ALA A 1 286 ? -5.337 5.263 5.792 1.00 62.16 286 ALA A C 1
ATOM 2146 O O . ALA A 1 286 ? -4.755 4.776 6.760 1.00 62.16 286 ALA A O 1
ATOM 2147 N N . GLN A 1 287 ? -6.166 4.537 5.032 1.00 58.47 287 GLN A N 1
ATOM 2148 C CA . GLN A 1 287 ? -6.707 3.232 5.440 1.00 58.47 287 GLN A CA 1
ATOM 2149 C C . GLN A 1 287 ? -6.088 2.018 4.735 1.00 58.47 287 GLN A C 1
ATOM 2151 O O . GLN A 1 287 ? -6.134 0.923 5.280 1.00 58.47 287 GLN A O 1
ATOM 2156 N N . SER A 1 288 ? -5.505 2.192 3.549 1.00 55.56 288 SER A N 1
ATOM 2157 C CA . SER A 1 288 ? -4.930 1.088 2.767 1.00 55.56 288 SER A CA 1
ATOM 2158 C C . SER A 1 288 ? -3.420 0.952 3.019 1.00 55.56 288 SER A C 1
ATOM 2160 O O . SER A 1 288 ? -2.686 1.932 2.848 1.00 55.56 288 SER A O 1
ATOM 2162 N N . SER A 1 289 ? -2.964 -0.241 3.428 1.00 53.03 289 SER A N 1
ATOM 2163 C CA . SER A 1 289 ? -1.536 -0.606 3.502 1.00 53.03 289 SER A CA 1
ATOM 2164 C C . SER A 1 289 ? -1.061 -1.210 2.175 1.00 53.03 289 SER A C 1
ATOM 2166 O O . SER A 1 289 ? 0.053 -0.936 1.728 1.00 53.03 289 SER A O 1
ATOM 2168 N N . PHE A 1 290 ? -1.924 -1.980 1.500 1.00 54.00 290 PHE A N 1
ATOM 2169 C CA . PHE A 1 290 ? -1.711 -2.485 0.140 1.00 54.00 290 PHE A CA 1
ATOM 2170 C C . PHE A 1 290 ? -2.592 -1.712 -0.846 1.00 54.00 290 PHE A C 1
ATOM 2172 O O . PHE A 1 290 ? -3.812 -1.769 -0.741 1.00 54.00 290 PHE A O 1
ATOM 2179 N N . VAL A 1 291 ? -1.972 -0.962 -1.769 1.00 55.72 291 VAL A N 1
ATOM 2180 C CA . VAL A 1 291 ? -2.590 0.088 -2.609 1.00 55.72 291 VAL A CA 1
ATOM 2181 C C . VAL A 1 291 ? -3.884 -0.367 -3.299 1.00 55.72 291 VAL A C 1
ATOM 2183 O O . VAL A 1 291 ? -3.867 -0.899 -4.407 1.00 55.72 291 VAL A O 1
ATOM 2186 N N . PHE A 1 292 ? -5.012 -0.052 -2.667 1.00 62.91 292 PHE A N 1
ATOM 2187 C CA . PHE A 1 292 ? -6.335 0.019 -3.273 1.00 62.91 292 PHE A CA 1
ATOM 2188 C C . PHE A 1 292 ? -6.940 1.347 -2.851 1.00 62.91 292 PHE A C 1
ATOM 2190 O O . PHE A 1 292 ? -6.982 1.690 -1.673 1.00 62.91 292 PHE A O 1
ATOM 2197 N N . SER A 1 293 ? -7.344 2.132 -3.838 1.00 71.62 293 SER A N 1
ATOM 2198 C CA . SER A 1 293 ? -7.773 3.509 -3.638 1.00 71.62 293 SER A CA 1
ATOM 2199 C C . SER A 1 293 ? -8.996 3.767 -4.494 1.00 71.62 293 SER A C 1
ATOM 2201 O O . SER A 1 293 ? -9.038 3.365 -5.660 1.00 71.62 293 SER A O 1
ATOM 2203 N N . THR A 1 294 ? -9.954 4.499 -3.940 1.00 73.00 294 THR A N 1
ATOM 2204 C CA . THR A 1 294 ? -11.128 5.027 -4.639 1.00 73.00 294 THR A CA 1
ATOM 2205 C C . THR A 1 294 ? -10.836 6.418 -5.230 1.00 73.00 294 THR A C 1
ATOM 2207 O O . THR A 1 294 ? -11.600 7.368 -5.093 1.00 73.00 294 THR A O 1
ATOM 2210 N N . ALA A 1 295 ? -9.687 6.564 -5.902 1.00 82.88 295 ALA A N 1
ATOM 2211 C CA . ALA A 1 295 ? -9.287 7.821 -6.535 1.00 82.88 295 ALA A CA 1
ATOM 2212 C C . ALA A 1 295 ? -10.284 8.278 -7.607 1.00 82.88 295 ALA A C 1
ATOM 2214 O O . ALA A 1 295 ? -10.860 7.458 -8.336 1.00 82.88 295 ALA A O 1
ATOM 2215 N N . ARG A 1 296 ? -10.422 9.600 -7.762 1.00 84.62 296 ARG A N 1
ATOM 2216 C CA . ARG A 1 296 ? -11.313 10.182 -8.770 1.00 84.62 296 ARG A CA 1
ATOM 2217 C C . ARG A 1 296 ? -10.840 9.839 -10.189 1.00 84.62 296 ARG A C 1
ATOM 2219 O O . ARG A 1 296 ? -9.633 9.708 -10.425 1.00 84.62 296 ARG A O 1
ATOM 2226 N N . PRO A 1 297 ? -11.752 9.799 -11.179 1.00 89.50 297 PRO A N 1
ATOM 2227 C CA . PRO A 1 297 ? -11.397 9.499 -12.566 1.00 89.50 297 PRO A CA 1
ATOM 2228 C C . PRO A 1 297 ? -10.293 10.396 -13.148 1.00 89.50 297 PRO A C 1
ATOM 2230 O O . PRO A 1 297 ? -9.459 9.923 -13.914 1.00 89.50 297 PRO A O 1
ATOM 2233 N N . ALA A 1 298 ? -10.241 11.679 -12.771 1.00 91.31 298 ALA A N 1
ATOM 2234 C CA . ALA A 1 298 ? -9.206 12.605 -13.241 1.00 91.31 298 ALA A CA 1
ATOM 2235 C C . ALA A 1 298 ? -7.791 12.169 -12.816 1.00 91.31 298 ALA A C 1
ATOM 2237 O O . ALA A 1 298 ? -6.885 12.109 -13.649 1.00 91.31 298 ALA A O 1
ATOM 2238 N N . SER A 1 299 ? -7.622 11.791 -11.548 1.00 91.31 299 SER A N 1
ATOM 2239 C CA . SER A 1 299 ? -6.352 11.302 -11.003 1.00 91.31 299 SER A CA 1
ATOM 2240 C C . SER A 1 299 ? -5.926 9.985 -11.650 1.00 91.31 299 SER A C 1
ATOM 2242 O O . SER A 1 299 ? -4.743 9.797 -11.930 1.00 91.31 299 SER A O 1
ATOM 2244 N N . ARG A 1 300 ? -6.887 9.116 -11.992 1.00 91.38 300 ARG A N 1
ATOM 2245 C CA . ARG A 1 300 ? -6.629 7.871 -12.734 1.00 91.38 300 ARG A CA 1
ATOM 2246 C C . ARG A 1 300 ? -6.149 8.111 -14.153 1.00 91.38 300 ARG A C 1
ATOM 2248 O O . ARG A 1 300 ? -5.159 7.511 -14.547 1.00 91.38 300 ARG A O 1
ATOM 2255 N N . ARG A 1 301 ? -6.788 9.017 -14.900 1.00 95.88 301 ARG A N 1
ATOM 2256 C CA . ARG A 1 301 ? -6.330 9.382 -16.254 1.00 95.88 301 ARG A CA 1
ATOM 2257 C C . ARG A 1 301 ? -4.906 9.926 -16.227 1.00 95.88 301 ARG A C 1
ATOM 2259 O O . ARG A 1 301 ? -4.082 9.529 -17.041 1.00 95.88 301 ARG A O 1
ATOM 2266 N N . ALA A 1 302 ? -4.603 10.787 -15.259 1.00 95.81 302 ALA A N 1
ATOM 2267 C CA . ALA A 1 302 ? -3.261 11.330 -15.107 1.00 95.81 302 ALA A CA 1
ATOM 2268 C C . ALA A 1 302 ? -2.227 10.261 -14.701 1.00 95.81 302 ALA A C 1
ATOM 2270 O O . ALA A 1 302 ? -1.101 10.289 -15.188 1.00 95.81 302 ALA A O 1
ATOM 2271 N N . ALA A 1 303 ? -2.602 9.307 -13.843 1.00 95.38 303 ALA A N 1
ATOM 2272 C CA . ALA A 1 303 ? -1.751 8.171 -13.497 1.00 95.38 303 ALA A CA 1
ATOM 2273 C C . ALA A 1 303 ? -1.526 7.225 -14.689 1.00 95.38 303 ALA A C 1
ATOM 2275 O O . ALA A 1 303 ? -0.406 6.774 -14.888 1.00 95.38 303 ALA A O 1
ATOM 2276 N N . ILE A 1 304 ? -2.552 6.956 -15.503 1.00 97.06 304 ILE A N 1
ATOM 2277 C CA . ILE A 1 304 ? -2.424 6.154 -16.730 1.00 97.06 304 ILE A CA 1
ATOM 2278 C C . ILE A 1 304 ? -1.444 6.811 -17.697 1.00 97.06 304 ILE A C 1
ATOM 2280 O O . ILE A 1 304 ? -0.526 6.130 -18.134 1.00 97.06 304 ILE A O 1
ATOM 2284 N N . ALA A 1 305 ? -1.575 8.116 -17.952 1.00 97.81 305 ALA A N 1
ATOM 2285 C CA . ALA A 1 305 ? -0.658 8.840 -18.834 1.00 97.81 305 ALA A CA 1
ATOM 2286 C C . ALA A 1 305 ? 0.801 8.762 -18.347 1.00 97.81 305 ALA A C 1
ATOM 2288 O O . ALA A 1 305 ? 1.719 8.562 -19.140 1.00 97.81 305 ALA A O 1
ATOM 2289 N N . ASP A 1 306 ? 1.023 8.869 -17.032 1.00 98.19 306 ASP A N 1
ATOM 2290 C CA . ASP A 1 306 ? 2.350 8.677 -16.444 1.00 98.19 306 ASP A CA 1
ATOM 2291 C C . ASP A 1 306 ? 2.856 7.235 -16.650 1.00 98.19 306 ASP A C 1
ATOM 2293 O O . ASP A 1 306 ? 3.998 7.033 -17.051 1.00 98.19 306 ASP A O 1
ATOM 2297 N N . LEU A 1 307 ? 2.019 6.220 -16.425 1.00 97.81 307 LEU A N 1
ATOM 2298 C CA . LEU A 1 307 ? 2.410 4.817 -16.595 1.00 97.81 307 LEU A CA 1
ATOM 2299 C C . LEU A 1 307 ? 2.655 4.440 -18.065 1.00 97.81 307 LEU A C 1
ATOM 2301 O O . LEU A 1 307 ? 3.594 3.704 -18.347 1.00 97.81 307 LEU A O 1
ATOM 2305 N N . GLU A 1 308 ? 1.851 4.948 -19.000 1.00 97.81 308 GLU A N 1
ATOM 2306 C CA . GLU A 1 308 ? 2.080 4.793 -20.443 1.00 97.81 308 GLU A CA 1
ATOM 2307 C C . GLU A 1 308 ? 3.427 5.395 -20.830 1.00 97.81 308 GLU A C 1
ATOM 2309 O O . GLU A 1 308 ? 4.250 4.722 -21.450 1.00 97.81 308 GLU A O 1
ATOM 2314 N N . ARG A 1 309 ? 3.708 6.615 -20.355 1.00 98.19 309 ARG A N 1
ATOM 2315 C CA . ARG A 1 309 ? 4.996 7.255 -20.598 1.00 98.19 309 ARG A CA 1
ATOM 2316 C C . ARG A 1 309 ? 6.158 6.472 -19.989 1.00 98.19 309 ARG A C 1
ATOM 2318 O O . ARG A 1 309 ? 7.215 6.383 -20.605 1.00 98.19 309 ARG A O 1
ATOM 2325 N N . ALA A 1 310 ? 5.979 5.879 -18.810 1.00 97.25 310 ALA A N 1
ATOM 2326 C CA . ALA A 1 310 ? 6.986 5.003 -18.220 1.00 97.25 310 ALA A CA 1
ATOM 2327 C C . ALA A 1 310 ? 7.273 3.789 -19.121 1.00 97.25 310 ALA A C 1
ATOM 2329 O O . ALA A 1 310 ? 8.440 3.473 -19.331 1.00 97.25 310 ALA A O 1
ATOM 2330 N N . ILE A 1 311 ? 6.246 3.150 -19.696 1.00 96.31 311 ILE A N 1
ATOM 2331 C CA . ILE A 1 311 ? 6.401 2.010 -20.618 1.00 96.31 311 ILE A CA 1
ATOM 2332 C C . ILE A 1 311 ? 7.112 2.407 -21.908 1.00 96.31 311 ILE A C 1
ATOM 2334 O O . ILE A 1 311 ? 8.025 1.699 -22.326 1.00 96.31 311 ILE A O 1
ATOM 2338 N N . GLU A 1 312 ? 6.735 3.532 -22.520 1.00 96.31 312 GLU A N 1
ATOM 2339 C CA . GLU A 1 312 ? 7.408 4.063 -23.717 1.00 96.31 312 GLU A CA 1
ATOM 2340 C C . GLU A 1 312 ? 8.911 4.277 -23.493 1.00 96.31 312 GLU A C 1
ATOM 2342 O O . GLU A 1 312 ? 9.708 4.156 -24.419 1.00 96.31 312 GLU A O 1
ATOM 2347 N N . LEU A 1 313 ? 9.293 4.582 -22.252 1.00 93.38 313 LEU A N 1
ATOM 2348 C CA . LEU A 1 313 ? 10.668 4.799 -21.812 1.00 93.38 313 LEU A CA 1
ATOM 2349 C C . LEU A 1 313 ? 11.344 3.520 -21.279 1.00 93.38 313 LEU A C 1
ATOM 2351 O O . LEU A 1 313 ? 12.374 3.604 -20.618 1.00 93.38 313 LEU A O 1
ATOM 2355 N N . GLY A 1 314 ? 10.767 2.338 -21.520 1.00 89.50 314 GLY A N 1
ATOM 2356 C CA . GLY A 1 314 ? 11.328 1.045 -21.106 1.00 89.50 314 GLY A CA 1
ATOM 2357 C C . GLY A 1 314 ? 10.989 0.607 -19.674 1.00 89.50 314 GLY A C 1
ATOM 2358 O O . GLY A 1 314 ? 11.413 -0.459 -19.241 1.00 89.50 314 GLY A O 1
ATOM 2359 N N . GLY A 1 315 ? 10.178 1.369 -18.938 1.00 89.94 315 GLY A N 1
ATOM 2360 C CA . GLY A 1 315 ? 9.732 1.088 -17.564 1.00 89.94 315 GLY A CA 1
ATOM 2361 C C . GLY A 1 315 ? 8.546 0.122 -17.446 1.00 89.94 315 GLY A C 1
ATOM 2362 O O . GLY A 1 315 ? 7.742 0.245 -16.520 1.00 89.94 315 GLY A O 1
ATOM 2363 N N . GLY A 1 316 ? 8.401 -0.819 -18.383 1.00 93.06 316 GLY A N 1
ATOM 2364 C CA . GLY A 1 316 ? 7.317 -1.812 -18.427 1.00 93.06 316 GLY A CA 1
ATOM 2365 C C . GLY A 1 316 ? 7.483 -2.974 -17.452 1.00 93.06 316 GLY A C 1
ATOM 2366 O O . GLY A 1 316 ? 7.343 -4.129 -17.844 1.00 93.06 316 GLY A O 1
ATOM 2367 N N . ASP A 1 317 ? 7.797 -2.669 -16.195 1.00 94.19 317 ASP A N 1
ATOM 2368 C CA . ASP A 1 317 ? 7.979 -3.667 -15.149 1.00 94.19 317 ASP A CA 1
ATOM 2369 C C . ASP A 1 317 ? 6.648 -4.188 -14.572 1.00 94.19 317 ASP A C 1
ATOM 2371 O O . ASP A 1 317 ? 5.545 -3.720 -14.879 1.00 94.19 317 ASP A O 1
ATOM 2375 N N . TYR A 1 318 ? 6.770 -5.181 -13.692 1.00 95.56 318 TYR A N 1
ATOM 2376 C CA . TYR A 1 318 ? 5.649 -5.804 -12.997 1.00 95.56 318 TYR A CA 1
ATOM 2377 C C . TYR A 1 318 ? 4.736 -4.791 -12.278 1.00 95.56 318 TYR A C 1
ATOM 2379 O O . TYR A 1 318 ? 3.509 -4.913 -12.340 1.00 95.56 318 TYR A O 1
ATOM 2387 N N . LEU A 1 319 ? 5.304 -3.792 -11.591 1.00 93.19 319 LEU A N 1
ATOM 2388 C CA . LEU A 1 319 ? 4.527 -2.816 -10.824 1.00 93.19 319 LEU A CA 1
ATOM 2389 C C . LEU A 1 319 ? 3.806 -1.839 -11.751 1.00 93.19 319 LEU A C 1
ATOM 2391 O O . LEU A 1 319 ? 2.642 -1.522 -11.500 1.00 93.19 319 LEU A O 1
ATOM 2395 N N . THR A 1 320 ? 4.455 -1.394 -12.828 1.00 95.56 320 THR A N 1
ATOM 2396 C CA . THR A 1 320 ? 3.847 -0.530 -13.847 1.00 95.56 320 THR A CA 1
ATOM 2397 C C . THR A 1 320 ? 2.623 -1.203 -14.467 1.00 95.56 320 THR A C 1
ATOM 2399 O O . THR A 1 320 ? 1.537 -0.621 -14.464 1.00 95.56 320 THR A O 1
ATOM 2402 N N . LEU A 1 321 ? 2.756 -2.457 -14.912 1.00 97.38 321 LEU A N 1
ATOM 2403 C CA . LEU A 1 321 ? 1.662 -3.221 -15.527 1.00 97.38 321 LEU A CA 1
ATOM 2404 C C . LEU A 1 321 ? 0.528 -3.526 -14.531 1.00 97.38 321 LEU A C 1
ATOM 2406 O O . LEU A 1 321 ? -0.659 -3.394 -14.850 1.00 97.38 321 LEU A O 1
ATOM 2410 N N . THR A 1 322 ? 0.875 -3.862 -13.285 1.00 95.62 322 THR A N 1
ATOM 2411 C CA . THR A 1 322 ? -0.112 -4.067 -12.212 1.00 95.62 322 THR A CA 1
ATOM 2412 C C . THR A 1 322 ? -0.908 -2.787 -11.941 1.00 95.62 322 THR A C 1
ATOM 2414 O O . THR A 1 322 ? -2.135 -2.823 -11.853 1.00 95.62 322 THR A O 1
ATOM 2417 N N . ASN A 1 323 ? -0.239 -1.636 -11.864 1.00 93.56 323 ASN A N 1
ATOM 2418 C CA . ASN A 1 323 ? -0.905 -0.358 -11.629 1.00 93.56 323 ASN A CA 1
ATOM 2419 C C . ASN A 1 323 ? -1.747 0.085 -12.835 1.00 93.56 323 ASN A C 1
ATOM 2421 O O . ASN A 1 323 ? -2.830 0.638 -12.643 1.00 93.56 323 ASN A O 1
ATOM 2425 N N . GLN A 1 324 ? -1.298 -0.164 -14.069 1.00 95.06 324 GLN A N 1
ATOM 2426 C CA . GLN A 1 324 ? -2.094 0.136 -15.262 1.00 95.06 324 GLN A CA 1
ATOM 2427 C C . GLN A 1 324 ? -3.379 -0.676 -15.294 1.00 95.06 324 GLN A C 1
ATOM 2429 O O . GLN A 1 324 ? -4.450 -0.093 -15.447 1.00 95.06 324 GLN A O 1
ATOM 2434 N N . SER A 1 325 ? -3.290 -1.994 -15.092 1.00 96.19 325 SER A N 1
ATOM 2435 C CA . SER A 1 325 ? -4.472 -2.861 -15.114 1.00 96.19 325 SER A CA 1
ATOM 2436 C C . SER A 1 325 ? -5.548 -2.410 -14.123 1.00 96.19 325 SER A C 1
ATOM 2438 O O . SER A 1 325 ? -6.712 -2.276 -14.498 1.00 96.19 325 SER A O 1
ATOM 2440 N N . GLY A 1 326 ? -5.156 -2.075 -12.889 1.00 93.62 326 GLY A N 1
ATOM 2441 C CA . GLY A 1 326 ? -6.081 -1.543 -11.888 1.00 93.62 326 GLY A CA 1
ATOM 2442 C C . GLY A 1 326 ? -6.700 -0.201 -12.298 1.00 93.62 326 GLY A C 1
ATOM 2443 O O . GLY A 1 326 ? -7.908 -0.009 -12.169 1.00 93.62 326 GLY A O 1
ATOM 2444 N N . ASN A 1 327 ? -5.907 0.734 -12.833 1.00 94.12 327 ASN A N 1
ATOM 2445 C CA . ASN A 1 327 ? -6.429 2.039 -13.251 1.00 94.12 327 ASN A CA 1
ATOM 2446 C C . ASN A 1 327 ? -7.362 1.957 -14.464 1.00 94.12 327 ASN A C 1
ATOM 2448 O O . ASN A 1 327 ? -8.379 2.649 -14.472 1.00 94.12 327 ASN A O 1
ATOM 2452 N N . TYR A 1 328 ? -7.061 1.100 -15.443 1.00 96.88 328 TYR A N 1
ATOM 2453 C CA . TYR A 1 328 ? -7.941 0.859 -16.586 1.00 96.88 328 TYR A CA 1
ATOM 2454 C C . TYR A 1 328 ? -9.272 0.238 -16.175 1.00 96.88 328 TYR A C 1
ATOM 2456 O O . TYR A 1 328 ? -10.313 0.705 -16.630 1.00 96.88 328 TYR A O 1
ATOM 2464 N N . PHE A 1 329 ? -9.264 -0.727 -15.248 1.00 95.88 329 PHE A N 1
ATOM 2465 C CA . PHE A 1 329 ? -10.496 -1.294 -14.689 1.00 95.88 329 PHE A CA 1
ATOM 2466 C C . PHE A 1 329 ? -11.395 -0.206 -14.081 1.00 95.88 329 PHE A C 1
ATOM 2468 O O . PHE A 1 329 ? -12.594 -0.141 -14.352 1.00 95.88 329 PHE A O 1
ATOM 2475 N N . HIS A 1 330 ? -10.816 0.699 -13.291 1.00 92.44 330 HIS A N 1
ATOM 2476 C CA . HIS A 1 330 ? -11.577 1.785 -12.677 1.00 92.44 330 HIS A CA 1
ATOM 2477 C C . HIS A 1 330 ? -12.090 2.837 -13.678 1.00 92.44 330 HIS A C 1
ATOM 2479 O O . HIS A 1 330 ? -12.959 3.627 -13.313 1.00 92.44 330 HIS A O 1
ATOM 2485 N N . LEU A 1 331 ? -11.573 2.860 -14.910 1.00 94.50 331 LEU A N 1
ATOM 2486 C CA . LEU A 1 331 ? -12.096 3.661 -16.022 1.00 94.50 331 LEU A CA 1
ATOM 2487 C C . LEU A 1 331 ? -12.930 2.832 -17.014 1.00 94.50 331 LEU A C 1
ATOM 2489 O O . LEU A 1 331 ? -13.168 3.297 -18.124 1.00 94.50 331 LEU A O 1
ATOM 2493 N N . GLU A 1 332 ? -13.359 1.629 -16.618 1.00 95.94 332 GLU A N 1
ATOM 2494 C CA . GLU A 1 332 ? -14.228 0.731 -17.398 1.00 95.94 332 GLU A CA 1
ATOM 2495 C C . GLU A 1 332 ? -13.604 0.225 -18.713 1.00 95.94 332 GLU A C 1
ATOM 2497 O O . GLU A 1 332 ? -14.273 -0.386 -19.544 1.00 95.94 332 GLU A O 1
ATOM 2502 N N . ASP A 1 333 ? -12.289 0.387 -18.885 1.00 97.69 333 ASP A N 1
ATOM 2503 C CA . ASP A 1 333 ? -11.550 -0.189 -20.007 1.00 97.69 333 ASP A CA 1
ATOM 2504 C C . ASP A 1 333 ? -11.089 -1.606 -19.657 1.00 97.69 333 ASP A C 1
ATOM 2506 O O . ASP A 1 333 ? -9.923 -1.879 -19.352 1.00 97.69 333 ASP A O 1
ATOM 2510 N N . TYR A 1 334 ? -12.050 -2.527 -19.641 1.00 98.25 334 TYR A N 1
ATOM 2511 C CA . TYR A 1 334 ? -11.805 -3.899 -19.207 1.00 98.25 334 TYR A CA 1
ATOM 2512 C C . TYR A 1 334 ? -10.877 -4.682 -20.144 1.00 98.25 334 TYR A C 1
ATOM 2514 O O . TYR A 1 334 ? -10.247 -5.639 -19.696 1.00 98.25 334 TYR A O 1
ATOM 2522 N N . ALA A 1 335 ? -10.777 -4.298 -21.419 1.00 98.56 335 ALA A N 1
ATOM 2523 C CA . ALA A 1 335 ? -9.894 -4.951 -22.383 1.00 98.56 335 ALA A CA 1
ATOM 2524 C C . ALA A 1 335 ? -8.422 -4.612 -22.103 1.00 98.56 335 ALA A C 1
ATOM 2526 O O . ALA A 1 335 ? -7.604 -5.520 -21.945 1.00 98.56 335 ALA A O 1
ATOM 2527 N N . ARG A 1 336 ? -8.081 -3.322 -21.946 1.00 98.44 336 ARG A N 1
ATOM 2528 C CA . ARG A 1 336 ? -6.716 -2.931 -21.553 1.00 98.44 336 ARG A CA 1
ATOM 2529 C C . ARG A 1 336 ? -6.385 -3.374 -20.133 1.00 98.44 336 ARG A C 1
ATOM 2531 O O . ARG A 1 336 ? -5.256 -3.787 -19.872 1.00 98.44 336 ARG A O 1
ATOM 2538 N N . ALA A 1 337 ? -7.359 -3.350 -19.220 1.00 98.38 337 ALA A N 1
ATOM 2539 C CA . ALA A 1 337 ? -7.161 -3.861 -17.866 1.00 98.38 337 ALA A CA 1
ATOM 2540 C C . ALA A 1 337 ? -6.705 -5.329 -17.866 1.00 98.38 337 ALA A C 1
ATOM 2542 O O . ALA A 1 337 ? -5.771 -5.687 -17.147 1.00 98.38 337 ALA A O 1
ATOM 2543 N N . GLU A 1 338 ? -7.329 -6.165 -18.697 1.00 98.75 338 GLU A N 1
ATOM 2544 C CA . GLU A 1 338 ? -6.943 -7.563 -18.861 1.00 98.75 338 GLU A CA 1
ATOM 2545 C C . GLU A 1 338 ? -5.547 -7.726 -19.469 1.00 98.75 338 GLU A C 1
ATOM 2547 O O . GLU A 1 338 ? -4.759 -8.487 -18.906 1.00 98.75 338 GLU A O 1
ATOM 2552 N N . ASP A 1 339 ? -5.236 -7.044 -20.580 1.00 98.56 339 ASP A N 1
ATOM 2553 C CA . ASP A 1 339 ? -3.928 -7.155 -21.253 1.00 98.56 339 ASP A CA 1
ATOM 2554 C C . ASP A 1 339 ? -2.782 -6.920 -20.263 1.00 98.56 339 ASP A C 1
ATOM 2556 O O . ASP A 1 339 ? -1.905 -7.767 -20.063 1.00 98.56 339 ASP A O 1
ATOM 2560 N N . HIS A 1 340 ? -2.848 -5.797 -19.546 1.00 98.44 340 HIS A N 1
ATOM 2561 C CA . HIS A 1 340 ? -1.822 -5.433 -18.580 1.00 98.44 340 HIS A CA 1
ATOM 2562 C C . HIS A 1 340 ? -1.780 -6.382 -17.377 1.00 98.44 340 HIS A C 1
ATOM 2564 O O . HIS A 1 340 ? -0.693 -6.687 -16.885 1.00 98.44 340 HIS A O 1
ATOM 2570 N N . ALA A 1 341 ? -2.928 -6.891 -16.913 1.00 98.50 341 ALA A N 1
ATOM 2571 C CA . ALA A 1 341 ? -2.959 -7.859 -15.819 1.00 98.50 341 ALA A CA 1
ATOM 2572 C C . ALA A 1 341 ? -2.283 -9.178 -16.221 1.00 98.50 341 ALA A C 1
ATOM 2574 O O . ALA A 1 341 ? -1.513 -9.732 -15.438 1.00 98.50 341 ALA A O 1
ATOM 2575 N N . ARG A 1 342 ? -2.515 -9.663 -17.448 1.00 98.69 342 ARG A N 1
ATOM 2576 C CA . ARG A 1 342 ? -1.875 -10.882 -17.967 1.00 98.69 342 ARG A CA 1
ATOM 2577 C C . ARG A 1 342 ? -0.372 -10.716 -18.108 1.00 98.69 342 ARG A C 1
ATOM 2579 O O . ARG A 1 342 ? 0.365 -11.543 -17.584 1.00 98.69 342 ARG A O 1
ATOM 2586 N N . ARG A 1 343 ? 0.081 -9.611 -18.701 1.00 98.44 343 ARG A N 1
ATOM 2587 C CA . ARG A 1 343 ? 1.514 -9.304 -18.830 1.00 98.44 343 ARG A CA 1
ATOM 2588 C C . ARG A 1 343 ? 2.200 -9.181 -17.465 1.00 98.44 343 ARG A C 1
ATOM 2590 O O . ARG A 1 343 ? 3.309 -9.671 -17.285 1.00 98.44 343 ARG A O 1
ATOM 2597 N N . ALA A 1 344 ? 1.533 -8.597 -16.466 1.00 98.19 344 ALA A N 1
ATOM 2598 C CA . ALA A 1 344 ? 2.048 -8.581 -15.094 1.00 98.19 344 ALA A CA 1
ATOM 2599 C C . ALA A 1 344 ? 2.164 -10.000 -14.499 1.00 98.19 344 ALA A C 1
ATOM 2601 O O . ALA A 1 344 ? 3.168 -10.319 -13.863 1.00 98.19 344 ALA A O 1
ATOM 2602 N N . ILE A 1 345 ? 1.168 -10.865 -14.727 1.00 98.56 345 ILE A N 1
ATOM 2603 C CA . ILE A 1 345 ? 1.179 -12.269 -14.281 1.00 98.56 345 ILE A CA 1
ATOM 2604 C C . ILE A 1 345 ? 2.289 -13.074 -14.973 1.00 98.56 345 ILE A C 1
ATOM 2606 O O . ILE A 1 345 ? 2.907 -13.913 -14.321 1.00 98.56 345 ILE A O 1
ATOM 2610 N N . GLU A 1 346 ? 2.563 -12.819 -16.254 1.00 98.38 346 GLU A N 1
ATOM 2611 C CA . GLU A 1 346 ? 3.667 -13.443 -16.997 1.00 98.38 346 GLU A CA 1
ATOM 2612 C C . GLU A 1 346 ? 5.031 -13.096 -16.390 1.00 98.38 346 GLU A C 1
ATOM 2614 O O . GLU A 1 346 ? 5.874 -13.979 -16.243 1.00 98.38 346 GLU A O 1
ATOM 2619 N N . LEU A 1 347 ? 5.230 -11.839 -15.970 1.00 97.88 347 LEU A N 1
ATOM 2620 C CA . LEU A 1 347 ? 6.458 -11.418 -15.288 1.00 97.88 347 LEU A CA 1
ATOM 2621 C C . LEU A 1 347 ? 6.582 -12.016 -13.883 1.00 97.88 347 LEU A C 1
ATOM 2623 O O . LEU A 1 347 ? 7.671 -12.414 -13.470 1.00 97.88 347 LEU A O 1
ATOM 2627 N N . ASN A 1 348 ? 5.488 -12.043 -13.118 1.00 97.38 348 ASN A N 1
ATOM 2628 C CA . ASN A 1 348 ? 5.476 -12.639 -11.788 1.00 97.38 348 ASN A CA 1
ATOM 2629 C C . ASN A 1 348 ? 4.071 -13.137 -11.394 1.00 97.38 348 ASN A C 1
ATOM 2631 O O . ASN A 1 348 ? 3.223 -12.343 -10.977 1.00 97.38 348 ASN A O 1
ATOM 2635 N N . PRO A 1 349 ? 3.822 -14.458 -11.422 1.00 96.81 349 PRO A N 1
ATOM 2636 C CA . PRO A 1 349 ? 2.498 -15.014 -11.152 1.00 96.81 349 PRO A CA 1
ATOM 2637 C C . PRO A 1 349 ? 2.198 -15.201 -9.657 1.00 96.81 349 PRO A C 1
ATOM 2639 O O . PRO A 1 349 ? 1.104 -15.662 -9.313 1.00 96.81 349 PRO A O 1
ATOM 2642 N N . ALA A 1 350 ? 3.158 -14.930 -8.765 1.00 95.44 350 ALA A N 1
ATOM 2643 C CA . ALA A 1 350 ? 3.062 -15.261 -7.343 1.00 95.44 350 ALA A CA 1
ATOM 2644 C C . ALA A 1 350 ? 2.234 -14.276 -6.489 1.00 95.44 350 ALA A C 1
ATOM 2646 O O . ALA A 1 350 ? 1.575 -14.747 -5.550 1.00 95.44 350 ALA A O 1
ATOM 2647 N N . PRO A 1 351 ? 2.260 -12.946 -6.722 1.00 94.12 351 PRO A N 1
ATOM 2648 C CA . PRO A 1 351 ? 1.477 -12.010 -5.924 1.00 94.12 351 PRO A CA 1
ATOM 2649 C C . PRO A 1 351 ? -0.008 -11.998 -6.337 1.00 94.12 351 PRO A C 1
ATOM 2651 O O . PRO A 1 351 ? -0.307 -12.097 -7.525 1.00 94.12 351 PRO A O 1
ATOM 2654 N N . PRO A 1 352 ? -0.961 -11.834 -5.401 1.00 95.38 352 PRO A N 1
ATOM 2655 C CA . PRO A 1 352 ? -2.395 -11.892 -5.724 1.00 95.38 352 PRO A CA 1
ATOM 2656 C C . PRO A 1 352 ? -2.970 -10.677 -6.475 1.00 95.38 352 PRO A C 1
ATOM 2658 O O . PRO A 1 352 ? -3.997 -10.815 -7.133 1.00 95.38 352 PRO A O 1
ATOM 2661 N N . ILE A 1 353 ? -2.344 -9.496 -6.403 1.00 94.19 353 ILE A N 1
ATOM 2662 C CA . ILE A 1 353 ? -2.922 -8.238 -6.925 1.00 94.19 353 ILE A CA 1
ATOM 2663 C C . ILE A 1 353 ? -3.237 -8.288 -8.437 1.00 94.19 353 ILE A C 1
ATOM 2665 O O . ILE A 1 353 ? -4.372 -7.981 -8.803 1.00 94.19 353 ILE A O 1
ATOM 2669 N N . PRO A 1 354 ? -2.332 -8.734 -9.333 1.00 95.81 354 PRO A N 1
ATOM 2670 C CA . PRO A 1 354 ? -2.653 -8.857 -10.757 1.00 95.81 354 PRO A CA 1
ATOM 2671 C C . PRO A 1 354 ? -3.788 -9.845 -11.036 1.00 95.81 354 PRO A C 1
ATOM 2673 O O . PRO A 1 354 ? -4.557 -9.652 -11.971 1.00 95.81 354 PRO A O 1
ATOM 2676 N N . TRP A 1 355 ? -3.935 -10.885 -10.207 1.00 98.00 355 TRP A N 1
ATOM 2677 C CA . TRP A 1 355 ? -5.036 -11.844 -10.316 1.00 98.00 355 TRP A CA 1
ATOM 2678 C C . TRP A 1 355 ? -6.377 -11.240 -9.887 1.00 98.00 355 TRP A C 1
ATOM 2680 O O . TRP A 1 355 ? -7.399 -11.586 -10.477 1.00 98.00 355 TRP A O 1
ATOM 2690 N N . ILE A 1 356 ? -6.386 -10.319 -8.913 1.00 96.69 356 ILE A N 1
ATOM 2691 C CA . ILE A 1 356 ? -7.570 -9.504 -8.589 1.00 96.69 356 ILE A CA 1
ATOM 2692 C C . ILE A 1 356 ? -7.936 -8.645 -9.803 1.00 96.69 356 ILE A C 1
ATOM 2694 O O . ILE A 1 356 ? -9.072 -8.707 -10.266 1.00 96.69 356 ILE A O 1
ATOM 2698 N N . ASN A 1 357 ? -6.975 -7.915 -10.375 1.00 96.81 357 ASN A N 1
ATOM 2699 C CA . ASN A 1 357 ? -7.221 -7.063 -11.543 1.00 96.81 357 ASN A CA 1
ATOM 2700 C C . ASN A 1 357 ? -7.718 -7.873 -12.751 1.00 96.81 357 ASN A C 1
ATOM 2702 O O . ASN A 1 357 ? -8.668 -7.463 -13.416 1.00 96.81 357 ASN A O 1
ATOM 2706 N N . LEU A 1 358 ? -7.141 -9.055 -12.995 1.00 98.56 358 LEU A N 1
ATOM 2707 C CA . LEU A 1 358 ? -7.592 -9.962 -14.048 1.00 98.56 358 LEU A CA 1
ATOM 2708 C C . LEU A 1 358 ? -9.019 -10.464 -13.794 1.00 98.56 358 LEU A C 1
ATOM 2710 O O . LEU A 1 358 ? -9.834 -10.462 -14.713 1.00 98.56 358 LEU A O 1
ATOM 2714 N N . LEU A 1 359 ? -9.339 -10.875 -12.560 1.00 98.19 359 LEU A N 1
ATOM 2715 C CA . LEU A 1 359 ? -10.685 -11.327 -12.194 1.00 98.19 359 LEU A CA 1
ATOM 2716 C C . LEU A 1 359 ? -11.719 -10.243 -12.504 1.00 98.19 359 LEU A C 1
ATOM 2718 O O . LEU A 1 359 ? -12.750 -10.533 -13.106 1.00 98.19 359 LEU A O 1
ATOM 2722 N N . LEU A 1 360 ? -11.423 -9.005 -12.110 1.00 97.44 360 LEU A N 1
ATOM 2723 C CA . LEU A 1 360 ? -12.287 -7.849 -12.315 1.00 97.44 360 LEU A CA 1
ATOM 2724 C C . LEU A 1 360 ? -12.453 -7.505 -13.797 1.00 97.44 360 LEU A C 1
ATOM 2726 O O . LEU A 1 360 ? -13.575 -7.277 -14.237 1.00 97.44 360 LEU A O 1
ATOM 2730 N N . ALA A 1 361 ? -11.369 -7.517 -14.576 1.00 98.19 361 ALA A N 1
ATOM 2731 C CA . ALA A 1 361 ? -11.405 -7.249 -16.011 1.00 98.19 361 ALA A CA 1
ATOM 2732 C C . ALA A 1 361 ? -12.215 -8.312 -16.775 1.00 98.19 361 ALA A C 1
ATOM 2734 O O . ALA A 1 361 ? -13.097 -7.985 -17.566 1.00 98.19 361 ALA A O 1
ATOM 2735 N N . VAL A 1 362 ? -11.980 -9.596 -16.491 1.00 98.56 362 VAL A N 1
ATOM 2736 C CA . VAL A 1 362 ? -12.698 -10.717 -17.119 1.00 98.56 362 VAL A CA 1
ATOM 2737 C C . VAL A 1 362 ? -14.178 -10.713 -16.722 1.00 98.56 362 VAL A C 1
ATOM 2739 O O . VAL A 1 362 ? -15.051 -10.881 -17.579 1.00 98.56 362 VAL A O 1
ATOM 2742 N N . ALA A 1 363 ? -14.479 -10.480 -15.439 1.00 97.88 363 ALA A N 1
ATOM 2743 C CA . ALA A 1 363 ? -15.850 -10.348 -14.957 1.00 97.88 363 ALA A CA 1
ATOM 2744 C C . ALA A 1 363 ? -16.549 -9.127 -15.574 1.00 97.88 363 ALA A C 1
ATOM 2746 O O . ALA A 1 363 ? -17.691 -9.253 -16.008 1.00 97.88 363 ALA A O 1
ATOM 2747 N N . GLY A 1 364 ? -15.856 -7.990 -15.690 1.00 97.38 364 GLY A N 1
ATOM 2748 C CA . GLY A 1 364 ? -16.332 -6.773 -16.354 1.00 97.38 364 GLY A CA 1
ATOM 2749 C C . GLY A 1 364 ? -16.575 -6.935 -17.851 1.00 97.38 364 GLY A C 1
ATOM 2750 O O . GLY A 1 364 ? -17.397 -6.233 -18.418 1.00 97.38 364 GLY A O 1
ATOM 2751 N N . GLN A 1 365 ? -15.972 -7.930 -18.496 1.00 97.81 365 GLN A N 1
ATOM 2752 C CA . GLN A 1 365 ? -16.320 -8.311 -19.868 1.00 97.81 365 GLN A CA 1
ATOM 2753 C C . GLN A 1 365 ? -17.461 -9.344 -19.945 1.00 97.81 365 GLN A C 1
ATOM 2755 O O . GLN A 1 365 ? -17.868 -9.733 -21.033 1.00 97.81 365 GLN A O 1
ATOM 2760 N N . GLY A 1 366 ? -18.004 -9.805 -18.811 1.00 95.94 366 GLY A N 1
ATOM 2761 C CA . GLY A 1 366 ? -19.077 -10.806 -18.758 1.00 95.94 366 GLY A CA 1
ATOM 2762 C C . GLY A 1 366 ? -18.624 -12.251 -19.013 1.00 95.94 366 GLY A C 1
ATOM 2763 O O . GLY A 1 366 ? -19.462 -13.137 -19.177 1.00 95.94 366 GLY A O 1
ATOM 2764 N N . ARG A 1 367 ? -17.313 -12.533 -19.026 1.00 97.44 367 ARG A N 1
ATOM 2765 C CA . ARG A 1 367 ? -16.772 -13.886 -19.255 1.00 97.44 367 ARG A CA 1
ATOM 2766 C C . ARG A 1 367 ? -16.799 -14.727 -17.979 1.00 97.44 367 ARG A C 1
ATOM 2768 O O . ARG A 1 367 ? -15.774 -14.983 -17.348 1.00 97.44 367 ARG A O 1
ATOM 2775 N N . GLU A 1 368 ? -17.989 -15.185 -17.599 1.00 96.44 368 GLU A N 1
ATOM 2776 C CA . GLU A 1 368 ? -18.224 -15.836 -16.301 1.00 96.44 368 GLU A CA 1
ATOM 2777 C C . GLU A 1 368 ? -17.372 -17.092 -16.055 1.00 96.44 368 GLU A C 1
ATOM 2779 O O . GLU A 1 368 ? -16.774 -17.239 -14.988 1.00 96.44 368 GLU A O 1
ATOM 2784 N N . ALA A 1 369 ? -17.294 -17.994 -17.040 1.00 96.69 369 ALA A N 1
ATOM 2785 C CA . ALA A 1 369 ? -16.556 -19.252 -16.906 1.00 96.69 369 ALA A CA 1
ATOM 2786 C C . ALA A 1 369 ? -15.059 -19.013 -16.670 1.00 96.69 369 ALA A C 1
ATOM 2788 O O . ALA A 1 369 ? -14.395 -19.737 -15.928 1.00 96.69 369 ALA A O 1
ATOM 2789 N N . GLU A 1 370 ? -14.517 -17.968 -17.286 1.00 98.12 370 GLU A N 1
ATOM 2790 C CA . GLU A 1 370 ? -13.129 -17.598 -17.092 1.00 98.12 370 GLU A CA 1
ATOM 2791 C C . GLU A 1 370 ? -12.906 -16.883 -15.762 1.00 98.12 370 GLU A C 1
ATOM 2793 O O . GLU A 1 370 ? -11.971 -17.242 -15.046 1.00 98.12 370 GLU A O 1
ATOM 2798 N N . ALA A 1 371 ? -13.798 -15.965 -15.382 1.00 97.75 371 ALA A N 1
ATOM 2799 C CA . ALA A 1 371 ? -13.761 -15.319 -14.074 1.00 97.75 371 ALA A CA 1
ATOM 2800 C C . ALA A 1 371 ? -13.755 -16.363 -12.944 1.00 97.75 371 ALA A C 1
ATOM 2802 O O . ALA A 1 371 ? -12.984 -16.241 -11.995 1.00 97.75 371 ALA A O 1
ATOM 2803 N N . ALA A 1 372 ? -14.532 -17.445 -13.074 1.00 96.19 372 ALA A N 1
ATOM 2804 C CA . ALA A 1 372 ? -14.527 -18.546 -12.113 1.00 96.19 372 ALA A CA 1
ATOM 2805 C C . ALA A 1 372 ? -13.159 -19.250 -12.003 1.00 96.19 372 ALA A C 1
ATOM 2807 O O . ALA A 1 372 ? -12.701 -19.506 -10.890 1.00 96.19 372 ALA A O 1
ATOM 2808 N N . ARG A 1 373 ? -12.464 -19.499 -13.122 1.00 97.31 373 ARG A N 1
ATOM 2809 C CA . ARG A 1 373 ? -11.117 -20.108 -13.115 1.00 97.31 373 ARG A CA 1
ATOM 2810 C C . ARG A 1 373 ? -10.065 -19.185 -12.501 1.00 97.31 373 ARG A C 1
ATOM 2812 O O . ARG A 1 373 ? -9.237 -19.632 -11.706 1.00 97.31 373 ARG A O 1
ATOM 2819 N N . VAL A 1 374 ? -10.102 -17.900 -12.858 1.00 98.12 374 VAL A N 1
ATOM 2820 C CA . VAL A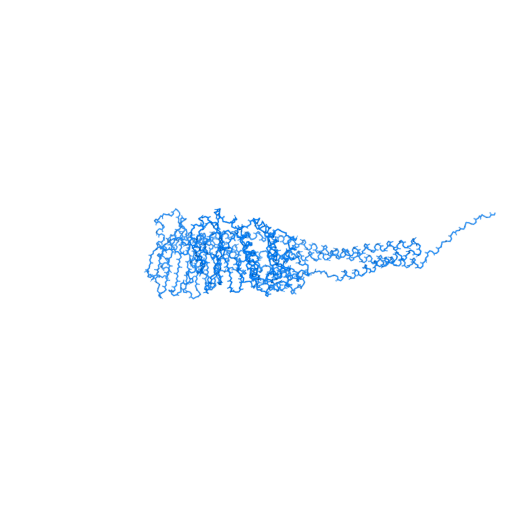 1 374 ? -9.209 -16.875 -12.291 1.00 98.12 374 VAL A CA 1
ATOM 2821 C C . VAL A 1 374 ? -9.437 -16.763 -10.783 1.00 98.12 374 VAL A C 1
ATOM 2823 O O . VAL A 1 374 ? -8.477 -16.753 -10.013 1.00 98.12 374 VAL A O 1
ATOM 2826 N N . PHE A 1 375 ? -10.698 -16.779 -10.350 1.00 96.94 375 PHE A N 1
ATOM 2827 C CA . PHE A 1 375 ? -11.083 -16.786 -8.943 1.00 96.94 375 PHE A CA 1
ATOM 2828 C C . PHE A 1 375 ? -10.479 -17.973 -8.173 1.00 96.94 375 PHE A C 1
ATOM 2830 O O . PHE A 1 375 ? -9.902 -17.781 -7.102 1.00 96.94 375 PHE A O 1
ATOM 2837 N N . ASP A 1 376 ? -10.555 -19.192 -8.715 1.00 95.81 376 ASP A N 1
ATOM 2838 C CA . ASP A 1 376 ? -10.018 -20.395 -8.057 1.00 95.81 376 ASP A CA 1
ATOM 2839 C C . ASP A 1 376 ? -8.491 -20.349 -7.910 1.00 95.81 376 ASP A C 1
ATOM 2841 O O . ASP A 1 376 ? -7.901 -20.949 -7.005 1.00 95.81 376 ASP A O 1
ATOM 2845 N N . ARG A 1 377 ? -7.803 -19.654 -8.822 1.00 96.81 377 ARG A N 1
ATOM 2846 C CA . ARG A 1 377 ? -6.370 -19.382 -8.685 1.00 96.81 377 ARG A CA 1
ATOM 2847 C C . ARG A 1 377 ? -6.112 -18.313 -7.626 1.00 96.81 377 ARG A C 1
ATOM 2849 O O . ARG A 1 377 ? -5.254 -18.527 -6.770 1.00 96.81 377 ARG A O 1
ATOM 2856 N N . LEU A 1 378 ? -6.859 -17.211 -7.660 1.00 96.31 378 LEU A N 1
ATOM 2857 C CA . LEU A 1 378 ? -6.731 -16.093 -6.727 1.00 96.31 378 LEU A CA 1
ATOM 2858 C C . LEU A 1 378 ? -6.889 -16.542 -5.269 1.00 96.31 378 LEU A C 1
ATOM 2860 O O . LEU A 1 378 ? -6.020 -16.262 -4.448 1.00 96.31 378 LEU A O 1
ATOM 2864 N N . THR A 1 379 ? -7.953 -17.273 -4.939 1.00 94.75 379 THR A N 1
ATOM 2865 C CA . THR A 1 379 ? -8.219 -17.699 -3.553 1.00 94.75 379 THR A CA 1
ATOM 2866 C C . THR A 1 379 ? -7.130 -18.617 -3.002 1.00 94.75 379 THR A C 1
ATOM 2868 O O . THR A 1 379 ? -6.738 -18.464 -1.847 1.00 94.75 379 THR A O 1
ATOM 2871 N N . ARG A 1 380 ? -6.550 -19.500 -3.829 1.00 94.62 380 ARG A N 1
ATOM 2872 C CA . ARG A 1 380 ? -5.376 -20.307 -3.444 1.00 94.62 380 ARG A CA 1
ATOM 2873 C C . ARG A 1 380 ? -4.145 -19.446 -3.160 1.00 94.62 380 ARG A C 1
ATOM 2875 O O . ARG A 1 380 ? -3.428 -19.710 -2.197 1.00 94.62 380 ARG A O 1
ATOM 2882 N N . LEU A 1 381 ? -3.904 -18.410 -3.965 1.00 95.56 381 LEU A N 1
ATOM 2883 C CA . LEU A 1 381 ? -2.783 -17.490 -3.755 1.00 95.56 381 LEU A CA 1
ATOM 2884 C C . LEU A 1 381 ? -2.947 -16.662 -2.474 1.00 95.56 381 LEU A C 1
ATOM 2886 O O . LEU A 1 381 ? -1.963 -16.490 -1.749 1.00 95.56 381 LEU A O 1
ATOM 2890 N N . ILE A 1 382 ? -4.170 -16.197 -2.185 1.00 94.62 382 ILE A N 1
ATOM 2891 C CA . ILE A 1 382 ? -4.501 -15.497 -0.935 1.00 94.62 382 ILE A CA 1
ATOM 2892 C C . ILE A 1 382 ? -4.332 -16.450 0.255 1.00 94.62 382 ILE A C 1
ATOM 2894 O O . ILE A 1 382 ? -3.618 -16.124 1.198 1.00 94.62 382 ILE A O 1
ATOM 2898 N N . ALA A 1 383 ? -4.913 -17.653 0.204 1.00 91.56 383 ALA A N 1
ATOM 2899 C CA . ALA A 1 383 ? -4.799 -18.643 1.277 1.00 91.56 383 ALA A CA 1
ATOM 2900 C C . ALA A 1 383 ? -3.336 -19.009 1.593 1.00 91.56 383 ALA A C 1
ATOM 2902 O O . ALA A 1 383 ? -2.992 -19.219 2.754 1.00 91.56 383 ALA A O 1
ATOM 2903 N N . GLY A 1 384 ? -2.467 -19.022 0.576 1.00 92.88 384 GLY A N 1
ATOM 2904 C CA . GLY A 1 384 ? -1.035 -19.281 0.720 1.00 92.88 384 GLY A CA 1
ATOM 2905 C C . GLY A 1 384 ? -0.197 -18.125 1.284 1.00 92.88 384 GLY A C 1
ATOM 2906 O O . GLY A 1 384 ? 0.994 -18.324 1.509 1.00 92.88 384 GLY A O 1
ATOM 2907 N N . ARG A 1 385 ? -0.748 -16.919 1.507 1.00 92.56 385 ARG A N 1
ATOM 2908 C CA . ARG A 1 385 ? 0.022 -15.819 2.125 1.00 92.56 385 ARG A CA 1
ATOM 2909 C C . ARG A 1 385 ? 0.297 -16.117 3.597 1.00 92.56 385 ARG A C 1
ATOM 2911 O O . ARG A 1 385 ? -0.598 -16.551 4.321 1.00 92.56 385 ARG A O 1
ATOM 2918 N N . HIS A 1 386 ? 1.513 -15.833 4.061 1.00 90.19 386 HIS A N 1
ATOM 2919 C CA . HIS A 1 386 ? 1.924 -16.107 5.443 1.00 90.19 386 HIS A CA 1
ATOM 2920 C C . HIS A 1 386 ? 1.322 -15.127 6.455 1.00 90.19 386 HIS A C 1
ATOM 2922 O O . HIS A 1 386 ? 0.935 -15.533 7.551 1.00 90.19 386 HIS A O 1
ATOM 2928 N N . ARG A 1 387 ? 1.233 -13.839 6.102 1.00 89.06 387 ARG A N 1
ATOM 2929 C CA . ARG A 1 387 ? 0.729 -12.800 7.005 1.00 89.06 387 ARG A CA 1
ATOM 2930 C C . ARG A 1 387 ? -0.794 -12.785 6.987 1.00 89.06 387 ARG A C 1
ATOM 2932 O O . ARG A 1 387 ? -1.403 -12.624 5.934 1.00 89.06 387 ARG A O 1
ATOM 2939 N N . ALA A 1 388 ? -1.406 -12.935 8.161 1.00 86.62 388 ALA A N 1
ATOM 2940 C CA . ALA A 1 388 ? -2.860 -12.907 8.289 1.00 86.62 388 ALA A CA 1
ATOM 2941 C C . ALA A 1 388 ? -3.442 -11.580 7.787 1.00 86.62 388 ALA A C 1
ATOM 2943 O O . ALA A 1 388 ? -4.386 -11.602 7.010 1.00 86.62 388 ALA A O 1
ATOM 2944 N N . GLU A 1 389 ? -2.830 -10.458 8.159 1.00 83.75 389 GLU A N 1
ATOM 2945 C CA . GLU A 1 389 ? -3.245 -9.108 7.762 1.00 83.75 389 GLU A CA 1
ATOM 2946 C C . GLU A 1 389 ? -3.232 -8.904 6.239 1.00 83.75 389 GLU A C 1
ATOM 2948 O O . GLU A 1 389 ? -4.218 -8.441 5.678 1.00 83.75 389 GLU A O 1
ATOM 2953 N N . GLU A 1 390 ? -2.195 -9.392 5.545 1.00 88.06 390 GLU A N 1
ATOM 2954 C CA . GLU A 1 390 ? -2.138 -9.379 4.075 1.00 88.06 390 GLU A CA 1
ATOM 2955 C C . GLU A 1 390 ? -3.328 -10.134 3.460 1.00 88.06 390 GLU A C 1
ATOM 2957 O O . GLU A 1 390 ? -3.946 -9.656 2.512 1.00 88.06 390 GLU A O 1
ATOM 2962 N N . ARG A 1 391 ? -3.705 -11.295 4.017 1.00 90.69 391 ARG A N 1
ATOM 2963 C CA . ARG A 1 391 ? -4.884 -12.041 3.541 1.00 90.69 391 ARG A CA 1
ATOM 2964 C C . ARG A 1 391 ? -6.173 -11.245 3.721 1.00 90.69 391 ARG A C 1
ATOM 2966 O O . ARG A 1 391 ? -7.001 -11.251 2.814 1.00 90.69 391 ARG A O 1
ATOM 2973 N N . LEU A 1 392 ? -6.340 -10.598 4.876 1.00 88.31 392 LEU A N 1
ATOM 2974 C CA . LEU A 1 392 ? -7.527 -9.800 5.196 1.00 88.31 392 LEU A CA 1
ATOM 2975 C C . LEU A 1 392 ? -7.688 -8.636 4.221 1.00 88.31 392 LEU A C 1
ATOM 2977 O O . LEU A 1 392 ? -8.765 -8.467 3.649 1.00 88.31 392 LEU A O 1
ATOM 2981 N N . GLU A 1 393 ? -6.611 -7.883 3.998 1.00 87.38 393 GLU A N 1
ATOM 2982 C CA . GLU A 1 393 ? -6.614 -6.772 3.050 1.00 87.38 393 GLU A CA 1
ATOM 2983 C C . GLU A 1 393 ? -6.942 -7.269 1.636 1.00 87.38 393 GLU A C 1
ATOM 2985 O O . GLU A 1 393 ? -7.861 -6.752 1.014 1.00 87.38 393 GLU A O 1
ATOM 2990 N N . LEU A 1 394 ? -6.304 -8.341 1.151 1.00 92.00 394 LEU A N 1
ATOM 2991 C CA . LEU A 1 394 ? -6.556 -8.872 -0.196 1.00 92.00 394 LEU A CA 1
ATOM 2992 C C . LEU A 1 394 ? -8.009 -9.315 -0.425 1.00 92.00 394 LEU A C 1
ATOM 2994 O O . LEU A 1 394 ? -8.576 -9.050 -1.490 1.00 92.00 394 LEU A O 1
ATOM 2998 N N . TYR A 1 395 ? -8.622 -9.980 0.556 1.00 93.12 395 TYR A N 1
ATOM 2999 C CA . TYR A 1 395 ? -10.029 -10.373 0.482 1.00 93.12 395 TYR A CA 1
ATOM 3000 C C . TYR A 1 395 ? -10.961 -9.156 0.432 1.00 93.12 395 TYR A C 1
ATOM 3002 O O . TYR A 1 395 ? -11.859 -9.093 -0.415 1.00 93.12 395 TYR A O 1
ATOM 3010 N N . ALA A 1 396 ? -10.725 -8.177 1.304 1.00 91.25 396 ALA A N 1
ATOM 3011 C CA . ALA A 1 396 ? -11.513 -6.955 1.373 1.00 91.25 396 ALA A CA 1
ATOM 3012 C C . ALA A 1 396 ? -11.354 -6.088 0.120 1.00 91.25 396 ALA A C 1
ATOM 3014 O O . ALA A 1 396 ? -12.335 -5.546 -0.390 1.00 91.25 396 ALA A O 1
ATOM 3015 N N . SER A 1 397 ? -10.149 -6.016 -0.441 1.00 89.88 397 SER A N 1
ATOM 3016 C CA . SER A 1 397 ? -9.868 -5.309 -1.687 1.00 89.88 397 SER A CA 1
ATOM 3017 C C . SER A 1 397 ? -10.565 -5.943 -2.884 1.00 89.88 397 SER A C 1
ATOM 3019 O O . SER A 1 397 ? -11.159 -5.230 -3.695 1.00 89.88 397 SER A O 1
ATOM 3021 N N . ALA A 1 398 ? -10.567 -7.276 -2.978 1.00 93.31 398 ALA A N 1
ATOM 3022 C CA . ALA A 1 398 ? -11.299 -7.983 -4.024 1.00 93.31 398 ALA A CA 1
ATOM 3023 C C . ALA A 1 398 ? -12.818 -7.746 -3.915 1.00 93.31 398 ALA A C 1
ATOM 3025 O O . ALA A 1 398 ? -13.481 -7.522 -4.923 1.00 93.31 398 ALA A O 1
ATOM 3026 N N . ARG A 1 399 ? -13.390 -7.723 -2.702 1.00 94.12 399 ARG A N 1
ATOM 3027 C CA . ARG A 1 399 ? -14.821 -7.416 -2.506 1.00 94.12 399 ARG A CA 1
ATOM 3028 C C . ARG A 1 399 ? -15.174 -5.953 -2.762 1.00 94.12 399 ARG A C 1
ATOM 3030 O O . ARG A 1 399 ? -16.205 -5.698 -3.378 1.00 94.12 399 ARG A O 1
ATOM 3037 N N . THR A 1 400 ? -14.319 -5.030 -2.326 1.00 91.25 400 THR A N 1
ATOM 3038 C CA . THR A 1 400 ? -14.412 -3.581 -2.577 1.00 91.25 400 THR A CA 1
ATOM 3039 C C . THR A 1 400 ? -14.478 -3.303 -4.076 1.00 91.25 400 THR A C 1
ATOM 3041 O O . THR A 1 400 ? -15.416 -2.687 -4.568 1.00 91.25 400 THR A O 1
ATOM 3044 N N . THR A 1 401 ? -13.528 -3.843 -4.835 1.00 92.44 401 THR A N 1
ATOM 3045 C CA . THR A 1 401 ? -13.468 -3.650 -6.291 1.00 92.44 401 THR A CA 1
ATOM 3046 C C . THR A 1 401 ? -14.573 -4.395 -7.042 1.00 92.44 401 THR A C 1
ATOM 3048 O O . THR A 1 401 ? -15.062 -3.905 -8.058 1.00 92.44 401 THR A O 1
ATOM 3051 N N . LEU A 1 402 ? -15.052 -5.533 -6.529 1.00 95.31 402 LEU A N 1
ATOM 3052 C CA . LEU A 1 402 ? -16.274 -6.168 -7.031 1.00 95.31 402 LEU A CA 1
ATOM 3053 C C . LEU A 1 402 ? -17.515 -5.289 -6.803 1.00 95.31 402 LEU A C 1
ATOM 3055 O O . LEU A 1 402 ? -18.389 -5.248 -7.664 1.00 95.31 402 LEU A O 1
ATOM 3059 N N . ASP A 1 403 ? -17.595 -4.556 -5.690 1.00 92.88 403 ASP A N 1
ATOM 3060 C CA . ASP A 1 403 ? -18.665 -3.576 -5.460 1.00 92.88 403 ASP A CA 1
ATOM 3061 C C . ASP A 1 403 ? -18.569 -2.393 -6.440 1.00 92.88 403 ASP A C 1
ATOM 3063 O O . ASP A 1 403 ? -19.587 -1.943 -6.968 1.00 92.88 403 ASP A O 1
ATOM 3067 N N . THR A 1 404 ? -17.348 -1.955 -6.778 1.00 92.44 404 THR A N 1
ATOM 3068 C CA . THR A 1 404 ? -17.111 -1.024 -7.893 1.00 92.44 404 THR A CA 1
ATOM 3069 C C . THR A 1 404 ? -17.642 -1.576 -9.211 1.00 92.44 404 THR A C 1
ATOM 3071 O O . THR A 1 404 ? -18.409 -0.886 -9.882 1.00 92.44 404 THR A O 1
ATOM 3074 N N . LEU A 1 405 ? -17.321 -2.827 -9.554 1.00 95.50 405 LEU A N 1
ATOM 3075 C CA . LEU A 1 405 ? -17.812 -3.455 -10.783 1.00 95.50 405 LEU A CA 1
ATOM 3076 C C . LEU A 1 405 ? -19.346 -3.543 -10.816 1.00 95.50 405 LEU A C 1
ATOM 3078 O O . LEU A 1 405 ? -19.952 -3.268 -11.845 1.00 95.50 405 LEU A O 1
ATOM 3082 N N . ALA A 1 406 ? -19.991 -3.878 -9.696 1.00 94.88 406 ALA A N 1
ATOM 3083 C CA . ALA A 1 406 ? -21.454 -3.893 -9.595 1.00 94.88 406 ALA A CA 1
ATOM 3084 C C . ALA A 1 406 ? -22.096 -2.540 -9.933 1.00 94.88 406 ALA A C 1
ATOM 3086 O O . ALA A 1 406 ? -23.223 -2.507 -10.424 1.00 94.88 406 ALA A O 1
ATOM 3087 N N . ARG A 1 407 ? -21.397 -1.436 -9.652 1.00 92.69 407 ARG A N 1
ATOM 3088 C CA . ARG A 1 407 ? -21.867 -0.081 -9.950 1.00 92.69 407 ARG A CA 1
ATOM 3089 C C . ARG A 1 407 ? -21.594 0.324 -11.395 1.00 92.69 407 ARG A C 1
ATOM 3091 O O . ARG A 1 407 ? -22.466 0.919 -12.013 1.00 92.69 407 ARG A O 1
ATOM 3098 N N . GLN A 1 408 ? -20.408 -0.004 -11.909 1.00 94.19 408 GLN A N 1
ATOM 3099 C CA . GLN A 1 408 ? -20.019 0.241 -13.303 1.00 94.19 408 GLN A CA 1
ATOM 3100 C C . GLN A 1 408 ? -20.861 -0.583 -14.287 1.00 94.19 408 GLN A C 1
ATOM 3102 O O . GLN A 1 408 ? -21.149 -0.146 -15.393 1.00 94.19 408 GLN A O 1
ATOM 3107 N N . SER A 1 409 ? -21.256 -1.795 -13.894 1.00 95.44 409 SER A N 1
ATOM 3108 C CA . SER A 1 409 ? -21.993 -2.739 -14.736 1.00 95.44 409 SER A CA 1
ATOM 3109 C C . SER A 1 409 ? -23.149 -3.394 -13.970 1.00 95.44 409 SER A C 1
ATOM 3111 O O . SER A 1 409 ? -23.037 -4.556 -13.550 1.00 95.44 409 SER A O 1
ATOM 3113 N N . PRO A 1 410 ? -24.273 -2.683 -13.756 1.00 96.00 410 PRO A N 1
ATOM 3114 C CA . PRO A 1 410 ? -25.430 -3.210 -13.031 1.00 96.00 410 PRO A CA 1
ATOM 3115 C C . PRO A 1 410 ? -25.995 -4.511 -13.621 1.00 96.00 410 PRO A C 1
ATOM 3117 O O . PRO A 1 410 ? -26.480 -5.370 -12.887 1.00 96.00 410 PRO A O 1
ATOM 3120 N N . GLU A 1 411 ? -25.876 -4.712 -14.932 1.00 96.19 411 GLU A N 1
ATOM 3121 C CA . GLU A 1 411 ? -26.262 -5.938 -15.634 1.00 96.19 411 GLU A CA 1
ATOM 3122 C C . GLU A 1 411 ? -25.443 -7.167 -15.199 1.00 96.19 411 GLU A C 1
ATOM 3124 O O . GLU A 1 411 ? -25.896 -8.303 -15.335 1.00 96.19 411 GLU A O 1
ATOM 3129 N N . ARG A 1 412 ? -24.259 -6.956 -14.608 1.00 95.81 412 ARG A N 1
ATOM 3130 C CA . ARG A 1 412 ? -23.361 -8.010 -14.103 1.00 95.81 412 ARG A CA 1
ATOM 3131 C C . ARG A 1 412 ? -23.545 -8.296 -12.613 1.00 95.81 412 ARG A C 1
ATOM 3133 O O . ARG A 1 412 ? -22.821 -9.123 -12.053 1.00 95.81 412 ARG A O 1
ATOM 3140 N N . ILE A 1 413 ? -24.519 -7.666 -11.950 1.00 95.81 413 ILE A N 1
ATOM 3141 C CA . ILE A 1 413 ? -24.703 -7.767 -10.494 1.00 95.81 413 ILE A CA 1
ATOM 3142 C C . ILE A 1 413 ? -24.844 -9.215 -10.008 1.00 95.81 413 ILE A C 1
ATOM 3144 O O . ILE A 1 413 ? -24.328 -9.559 -8.947 1.00 95.81 413 ILE A O 1
ATOM 3148 N N . ALA A 1 414 ? -25.489 -10.091 -10.783 1.00 95.88 414 ALA A N 1
ATOM 3149 C CA . ALA A 1 414 ? -25.658 -11.495 -10.417 1.00 95.88 414 ALA A CA 1
ATOM 3150 C C . ALA A 1 414 ? -24.309 -12.233 -10.337 1.00 95.88 414 ALA A C 1
ATOM 3152 O O . ALA A 1 414 ? -24.058 -12.946 -9.363 1.00 95.88 414 ALA A O 1
ATOM 3153 N N . LEU A 1 415 ? -23.425 -12.027 -11.321 1.00 96.25 415 LEU A N 1
ATOM 3154 C CA . LEU A 1 415 ? -22.062 -12.566 -11.313 1.00 96.25 415 LEU A CA 1
ATOM 3155 C C . LEU A 1 415 ? -21.265 -12.004 -10.135 1.00 96.25 415 LEU A C 1
ATOM 3157 O O . LEU A 1 415 ? -20.657 -12.768 -9.384 1.00 96.25 415 LEU A O 1
ATOM 3161 N N . VAL A 1 416 ? -21.313 -10.684 -9.941 1.00 96.81 416 VAL A N 1
ATOM 3162 C CA . VAL A 1 416 ? -20.621 -10.010 -8.837 1.00 96.81 416 VAL A CA 1
ATOM 3163 C C . VAL A 1 416 ? -21.048 -10.585 -7.487 1.00 96.81 416 VAL A C 1
ATOM 3165 O O . VAL A 1 416 ? -20.192 -10.931 -6.677 1.00 96.81 416 VAL A O 1
ATOM 3168 N N . ARG A 1 417 ? -22.355 -10.757 -7.249 1.00 95.81 417 ARG A N 1
ATOM 3169 C CA . ARG A 1 417 ? -22.879 -11.316 -5.993 1.00 95.81 417 ARG A CA 1
ATOM 3170 C C . ARG A 1 417 ? -22.421 -12.750 -5.760 1.00 95.81 417 ARG A C 1
ATOM 3172 O O . ARG A 1 417 ? -22.073 -13.080 -4.628 1.00 95.81 417 ARG A O 1
ATOM 3179 N N . ARG A 1 418 ? -22.359 -13.579 -6.810 1.00 95.94 418 ARG A N 1
ATOM 3180 C CA . ARG A 1 418 ? -21.787 -14.933 -6.712 1.00 95.94 418 ARG A CA 1
ATOM 3181 C C . ARG A 1 418 ? -20.308 -14.884 -6.325 1.00 95.94 418 ARG A C 1
ATOM 3183 O O . ARG A 1 418 ? -19.905 -15.579 -5.399 1.00 95.94 418 ARG A O 1
ATOM 3190 N N . LEU A 1 419 ? -19.503 -14.050 -6.986 1.00 96.81 419 LEU A N 1
ATOM 3191 C CA . LEU A 1 419 ? -18.071 -13.917 -6.682 1.00 96.81 419 LEU A CA 1
ATOM 3192 C C . LEU A 1 419 ? -17.828 -13.374 -5.264 1.00 96.81 419 LEU A C 1
ATOM 3194 O O . LEU A 1 419 ? -17.014 -13.938 -4.535 1.00 96.81 419 LEU A O 1
ATOM 3198 N N . GLN A 1 420 ? -18.566 -12.341 -4.841 1.00 96.56 420 GLN A N 1
ATOM 3199 C CA . GLN A 1 420 ? -18.515 -11.811 -3.473 1.00 96.56 420 GLN A CA 1
ATOM 3200 C C . GLN A 1 420 ? -18.871 -12.893 -2.446 1.00 96.56 420 GLN A C 1
ATOM 3202 O O . GLN A 1 420 ? -18.123 -13.090 -1.493 1.00 96.56 420 GLN A O 1
ATOM 3207 N N . GLY A 1 421 ? -19.956 -13.641 -2.669 1.00 95.75 421 GLY A N 1
ATOM 3208 C CA . GLY A 1 421 ? -20.366 -14.753 -1.812 1.00 95.75 421 GLY A CA 1
ATOM 3209 C C . GLY A 1 421 ? -19.286 -15.819 -1.647 1.00 95.75 421 GLY A C 1
ATOM 3210 O O . GLY A 1 421 ? -18.956 -16.208 -0.526 1.00 95.75 421 GLY A O 1
ATOM 3211 N N . ARG A 1 422 ? -18.665 -16.232 -2.757 1.00 95.19 422 ARG A N 1
ATOM 3212 C CA . ARG A 1 422 ? -17.551 -17.188 -2.744 1.00 95.19 422 ARG A CA 1
ATOM 3213 C C . ARG A 1 422 ? -16.318 -16.635 -2.014 1.00 95.19 422 ARG A C 1
ATOM 3215 O O . ARG A 1 422 ? -15.677 -17.389 -1.285 1.00 95.19 422 ARG A O 1
ATOM 3222 N N . LEU A 1 423 ? -15.985 -15.341 -2.156 1.00 95.25 423 LEU A N 1
ATOM 3223 C CA . LEU A 1 423 ? -14.902 -14.705 -1.374 1.00 95.25 423 LEU A CA 1
ATOM 3224 C C . LEU A 1 423 ? -15.213 -14.729 0.121 1.00 95.25 423 LEU A C 1
ATOM 3226 O O . LEU A 1 423 ? -14.342 -15.058 0.922 1.00 95.25 423 LEU A O 1
ATOM 3230 N N . VAL A 1 424 ? -16.448 -14.383 0.495 1.00 95.25 424 VAL A N 1
ATOM 3231 C CA . VAL A 1 424 ? -16.897 -14.407 1.891 1.00 95.25 424 VAL A CA 1
ATOM 3232 C C . VAL A 1 424 ? -16.762 -15.804 2.468 1.00 95.25 424 VAL A C 1
ATOM 3234 O O . VAL A 1 424 ? -16.246 -15.955 3.572 1.00 95.25 424 VAL A O 1
ATOM 3237 N N . ARG A 1 425 ? -17.167 -16.832 1.717 1.00 91.88 425 ARG A N 1
ATOM 3238 C CA . ARG A 1 425 ? -17.023 -18.217 2.156 1.00 91.88 425 ARG A CA 1
ATOM 3239 C C . ARG A 1 425 ? -15.558 -18.620 2.320 1.00 91.88 425 ARG A C 1
ATOM 3241 O O . ARG A 1 425 ? -15.210 -19.146 3.374 1.00 91.88 425 ARG A O 1
ATOM 3248 N N . ALA A 1 426 ? -14.715 -18.335 1.327 1.00 91.25 426 ALA A N 1
ATOM 3249 C CA . ALA A 1 426 ? -13.289 -18.656 1.364 1.00 91.25 426 ALA A CA 1
ATOM 3250 C C . ALA A 1 426 ? -12.573 -17.996 2.557 1.00 91.25 426 ALA A C 1
ATOM 3252 O O . ALA A 1 426 ? -11.774 -18.633 3.244 1.00 91.25 426 ALA A O 1
ATOM 3253 N N . GLU A 1 427 ? -12.891 -16.735 2.852 1.00 92.19 427 GLU A N 1
ATOM 3254 C CA . GLU A 1 427 ? -12.347 -16.050 4.021 1.00 92.19 427 GLU A CA 1
ATOM 3255 C C . GLU A 1 427 ? -12.915 -16.604 5.331 1.00 92.19 427 GLU A C 1
ATOM 3257 O O . GLU A 1 427 ? -12.151 -16.875 6.262 1.00 92.19 427 GLU A O 1
ATOM 3262 N N . ALA A 1 428 ? -14.232 -16.821 5.401 1.00 89.50 428 ALA A N 1
ATOM 3263 C CA . ALA A 1 428 ? -14.883 -17.401 6.568 1.00 89.50 428 ALA A CA 1
ATOM 3264 C C . ALA A 1 428 ? -14.255 -18.745 6.933 1.00 89.50 428 ALA A C 1
ATOM 3266 O O . ALA A 1 428 ? -13.974 -18.960 8.107 1.00 89.50 428 ALA A O 1
ATOM 3267 N N . ASP A 1 429 ? -13.957 -19.599 5.948 1.00 83.00 429 ASP A N 1
ATOM 3268 C CA . ASP A 1 429 ? -13.299 -20.892 6.145 1.00 83.00 429 ASP A CA 1
ATOM 3269 C C . ASP A 1 429 ? -11.949 -20.772 6.872 1.00 83.00 429 ASP A C 1
ATOM 3271 O O . ASP A 1 429 ? -11.630 -21.639 7.682 1.00 83.00 429 ASP A O 1
ATOM 3275 N N . SER A 1 430 ? -11.231 -19.659 6.687 1.00 79.94 430 SER A N 1
ATOM 3276 C CA . SER A 1 430 ? -9.962 -19.357 7.367 1.00 79.94 430 SER A CA 1
ATOM 3277 C C . SER A 1 430 ? -10.074 -18.590 8.694 1.00 79.94 430 SER A C 1
ATOM 3279 O O . SER A 1 430 ? -9.140 -18.635 9.493 1.00 79.94 430 SER A O 1
ATOM 3281 N N . ARG A 1 431 ? -11.173 -17.856 8.928 1.00 82.06 431 ARG A N 1
ATOM 3282 C CA . ARG A 1 431 ? -11.313 -16.919 10.064 1.00 82.06 431 ARG A CA 1
ATOM 3283 C C . ARG A 1 431 ? -12.331 -17.357 11.107 1.00 82.06 431 ARG A C 1
ATOM 3285 O O . ARG A 1 431 ? -12.120 -17.139 12.296 1.00 82.06 431 ARG A O 1
ATOM 3292 N N . ALA A 1 432 ? -13.470 -17.883 10.669 1.00 76.06 432 ALA A N 1
ATOM 3293 C CA . ALA A 1 432 ? -14.582 -18.183 11.557 1.00 76.06 432 ALA A CA 1
ATOM 3294 C C . ALA A 1 432 ? -14.340 -19.518 12.279 1.00 76.06 432 ALA A C 1
ATOM 3296 O O . ALA A 1 432 ? -13.851 -20.457 11.644 1.00 76.06 432 ALA A O 1
ATOM 3297 N N . PRO A 1 433 ? -14.758 -19.667 13.547 1.00 76.56 433 PRO A N 1
ATOM 3298 C CA . PRO A 1 433 ? -14.798 -20.967 14.211 1.00 76.56 433 PRO A CA 1
ATOM 3299 C C . PRO A 1 433 ? -15.564 -22.012 13.388 1.00 76.56 433 PRO A C 1
ATOM 3301 O O . PRO A 1 433 ? -16.431 -21.665 12.574 1.00 76.56 433 PRO A O 1
ATOM 3304 N N . ALA A 1 434 ? -15.259 -23.294 13.606 1.00 77.88 434 ALA A N 1
ATOM 3305 C CA . ALA A 1 434 ? -16.062 -24.377 13.051 1.00 77.88 434 ALA A CA 1
ATOM 3306 C C . ALA A 1 434 ? -17.514 -24.219 13.525 1.00 77.88 434 ALA A C 1
ATOM 3308 O O . ALA A 1 434 ? -17.780 -24.044 14.714 1.00 77.88 434 ALA A O 1
ATOM 3309 N N . GLY A 1 435 ? -18.449 -24.251 12.584 1.00 78.38 435 GLY A N 1
ATOM 3310 C CA . GLY A 1 435 ? -19.846 -23.962 12.859 1.00 78.38 435 GLY A CA 1
ATOM 3311 C C . GLY A 1 435 ? -20.768 -24.603 11.840 1.00 78.38 435 GLY A C 1
ATOM 3312 O O . GLY A 1 435 ? -20.332 -25.061 10.780 1.00 78.38 435 GLY A O 1
ATOM 3313 N N . THR A 1 436 ? -22.049 -24.640 12.176 1.00 83.25 436 THR A N 1
ATOM 3314 C CA . THR A 1 436 ? -23.084 -25.268 11.359 1.00 83.25 436 THR A CA 1
ATOM 3315 C C . THR A 1 436 ? -23.278 -24.464 10.068 1.00 83.25 436 THR A C 1
ATOM 3317 O O . THR A 1 436 ? -23.265 -23.227 10.103 1.00 83.25 436 THR A O 1
ATOM 3320 N N . PRO A 1 437 ? -23.466 -25.114 8.907 1.00 84.12 437 PRO A N 1
ATOM 3321 C CA . PRO A 1 437 ? -23.918 -24.419 7.711 1.00 84.12 437 PRO A CA 1
ATOM 3322 C C . PRO A 1 437 ? -25.223 -23.656 8.005 1.00 84.12 437 PRO A C 1
ATOM 3324 O O . PRO A 1 437 ? -26.148 -24.240 8.568 1.00 84.12 437 PRO A O 1
ATOM 3327 N N . PRO A 1 438 ? -25.327 -22.364 7.648 1.00 81.94 438 PRO A N 1
ATOM 3328 C CA . PRO A 1 438 ? -26.465 -21.538 8.052 1.00 81.94 438 PRO A CA 1
ATOM 3329 C C . PRO A 1 438 ? -27.791 -21.883 7.351 1.00 81.94 438 PRO A C 1
ATOM 3331 O O . PRO A 1 438 ? -28.827 -21.362 7.753 1.00 81.94 438 PRO A O 1
ATOM 3334 N N . GLY A 1 439 ? -27.785 -22.729 6.315 1.00 83.94 439 GLY A N 1
ATOM 3335 C CA . GLY A 1 439 ? -28.979 -23.050 5.529 1.00 83.94 439 GLY A CA 1
ATOM 3336 C C . GLY A 1 439 ? -29.514 -21.835 4.761 1.00 83.94 439 GLY A C 1
ATOM 3337 O O . GLY A 1 439 ? -28.739 -21.038 4.233 1.00 83.94 439 GLY A O 1
ATOM 3338 N N . ASN A 1 440 ? -30.842 -21.685 4.715 1.00 85.75 440 ASN A N 1
ATOM 3339 C CA . ASN A 1 440 ? -31.534 -20.557 4.085 1.00 85.75 440 ASN A CA 1
ATOM 3340 C C . ASN A 1 440 ? -32.330 -19.752 5.123 1.00 85.75 440 ASN A C 1
ATOM 3342 O O . ASN A 1 440 ? -33.551 -19.886 5.200 1.00 85.75 440 ASN A O 1
ATOM 3346 N N . PRO A 1 441 ? -31.660 -18.905 5.923 1.00 90.06 441 PRO A N 1
ATOM 3347 C CA . PRO A 1 441 ? -32.342 -18.115 6.935 1.00 90.06 441 PRO A CA 1
ATOM 3348 C C . PRO A 1 441 ? -33.163 -16.988 6.295 1.00 90.06 441 PRO A C 1
ATOM 3350 O O . PRO A 1 441 ? -32.753 -16.396 5.285 1.00 90.06 441 PRO A O 1
ATOM 3353 N N . SER A 1 442 ? -34.294 -16.666 6.924 1.00 90.12 442 SER A N 1
ATOM 3354 C CA . SER A 1 442 ? -35.037 -15.427 6.688 1.00 90.12 442 SER A CA 1
ATOM 3355 C C . SER A 1 442 ? -34.571 -14.385 7.698 1.00 90.12 442 SER A C 1
ATOM 3357 O O . SER A 1 442 ? -34.587 -14.644 8.902 1.00 90.12 442 SER A O 1
ATOM 3359 N N . VAL A 1 443 ? -34.131 -13.225 7.212 1.00 92.38 443 VAL A N 1
ATOM 3360 C CA . VAL A 1 443 ? -33.701 -12.101 8.049 1.00 92.38 443 VAL A CA 1
ATOM 3361 C C . VAL A 1 443 ? -34.615 -10.916 7.766 1.00 92.38 443 VAL A C 1
ATOM 3363 O O . VAL A 1 443 ? -34.721 -10.470 6.627 1.00 92.38 443 VAL A O 1
ATOM 3366 N N . THR A 1 444 ? -35.276 -10.409 8.802 1.00 93.19 444 THR A N 1
ATOM 3367 C CA . THR A 1 444 ? -36.219 -9.284 8.738 1.00 93.19 444 THR A CA 1
ATOM 3368 C C . THR A 1 444 ? -35.845 -8.208 9.750 1.00 93.19 444 THR A C 1
ATOM 3370 O O . THR A 1 444 ? -35.171 -8.488 10.743 1.00 93.19 444 THR A O 1
ATOM 3373 N N . GLY A 1 445 ? -36.290 -6.968 9.523 1.00 92.00 445 GLY A N 1
ATOM 3374 C CA . GLY A 1 445 ? -35.983 -5.847 10.420 1.00 92.00 445 GLY A CA 1
ATOM 3375 C C . GLY A 1 445 ? -34.481 -5.585 10.552 1.00 92.00 445 GLY A C 1
ATOM 3376 O O . GLY A 1 445 ? -34.019 -5.251 11.640 1.00 92.00 445 GLY A O 1
ATOM 3377 N N . PHE A 1 446 ? -33.718 -5.818 9.477 1.00 96.56 446 PHE A N 1
ATOM 3378 C CA . PHE A 1 446 ? -32.288 -5.539 9.459 1.00 96.56 446 PHE A CA 1
ATOM 3379 C C . PHE A 1 446 ? -32.081 -4.028 9.401 1.00 96.56 446 PHE A C 1
ATOM 3381 O O . PHE A 1 446 ? -32.400 -3.416 8.386 1.00 96.56 446 PHE A O 1
ATOM 3388 N N . GLN A 1 447 ? -31.600 -3.445 10.496 1.00 96.81 447 GLN A N 1
ATOM 3389 C CA . GLN A 1 447 ? -31.399 -2.006 10.617 1.00 96.81 447 GLN A CA 1
ATOM 3390 C C . GLN A 1 447 ? -29.979 -1.717 11.076 1.00 96.81 447 GLN A C 1
ATOM 3392 O O . GLN A 1 447 ? -29.523 -2.272 12.080 1.00 96.81 447 GLN A O 1
ATOM 3397 N N . VAL A 1 448 ? -29.306 -0.819 10.371 1.00 95.50 448 VAL A N 1
ATOM 3398 C CA . VAL A 1 448 ? -27.975 -0.335 10.715 1.00 95.50 448 VAL A CA 1
ATOM 3399 C C . VAL A 1 448 ? -28.086 1.076 11.271 1.00 95.50 448 VAL A C 1
ATOM 3401 O O . VAL A 1 448 ? -28.745 1.942 10.703 1.00 95.50 448 VAL A O 1
ATOM 3404 N N . THR A 1 449 ? -27.421 1.327 12.391 1.00 91.38 449 THR A N 1
ATOM 3405 C CA . THR A 1 449 ? -27.303 2.660 12.980 1.00 91.38 449 THR A CA 1
ATOM 3406 C C . THR A 1 449 ? -25.839 2.983 13.236 1.00 91.38 449 THR A C 1
ATOM 3408 O O . THR A 1 449 ? -25.048 2.124 13.623 1.00 91.38 449 THR A O 1
ATOM 3411 N N . ALA A 1 450 ? -25.455 4.236 12.998 1.00 83.81 450 ALA A N 1
ATOM 3412 C CA . ALA A 1 450 ? -24.124 4.734 13.319 1.00 83.81 450 ALA A CA 1
ATOM 3413 C C . ALA A 1 450 ? -24.224 5.764 14.443 1.00 83.81 450 ALA A C 1
ATOM 3415 O O . ALA A 1 450 ? -24.916 6.774 14.316 1.00 83.81 450 ALA A O 1
ATOM 3416 N N . TYR A 1 451 ? -23.507 5.525 15.537 1.00 72.19 451 TYR A N 1
ATOM 3417 C CA . TYR A 1 451 ? -23.425 6.447 16.664 1.00 72.19 451 TYR A CA 1
ATOM 3418 C C . TYR A 1 451 ? -22.013 6.423 17.246 1.00 72.19 451 TYR A C 1
ATOM 3420 O O . TYR A 1 451 ? -21.422 5.369 17.469 1.00 72.19 451 TYR A O 1
ATOM 3428 N N . GLY A 1 452 ? -21.433 7.599 17.483 1.00 67.31 452 GLY A N 1
ATOM 3429 C CA . GLY A 1 452 ? -20.039 7.693 17.914 1.00 67.31 452 GLY A CA 1
ATOM 3430 C C . GLY A 1 452 ? -19.089 6.943 16.968 1.00 67.31 452 GLY A C 1
ATOM 3431 O O . GLY A 1 452 ? -19.067 7.252 15.784 1.00 67.31 452 GLY A O 1
ATOM 3432 N N . SER A 1 453 ? -18.298 5.979 17.458 1.00 64.94 453 SER A N 1
ATOM 3433 C CA . SER A 1 453 ? -17.490 5.015 16.655 1.00 64.94 453 SER A CA 1
ATOM 3434 C C . SER A 1 453 ? -18.102 3.660 16.419 1.00 64.94 453 SER A C 1
ATOM 3436 O O . SER A 1 453 ? -17.426 2.750 15.932 1.00 64.94 453 SER A O 1
ATOM 3438 N N . SER A 1 454 ? -19.350 3.510 16.805 1.00 74.06 454 SER A N 1
ATOM 3439 C CA . SER A 1 454 ? -20.032 2.253 16.664 1.00 74.06 454 SER A CA 1
ATOM 3440 C C . SER A 1 454 ? -20.909 2.288 15.434 1.00 74.06 454 SER A C 1
ATOM 3442 O O . SER A 1 454 ? -21.654 3.239 15.195 1.00 74.06 454 SER A O 1
ATOM 3444 N N . VAL A 1 455 ? -20.808 1.214 14.668 1.00 86.88 455 VAL A N 1
ATOM 3445 C CA . VAL A 1 455 ? -21.866 0.814 13.755 1.00 86.88 455 VAL A CA 1
ATOM 3446 C C . VAL A 1 455 ? -22.568 -0.339 14.451 1.00 86.88 455 VAL A C 1
ATOM 3448 O O . VAL A 1 455 ? -21.916 -1.267 14.920 1.00 86.88 455 VAL A O 1
ATOM 3451 N N . GLU A 1 456 ? -23.878 -0.274 14.594 1.00 91.00 456 GLU A N 1
ATOM 3452 C CA . GLU A 1 456 ? -24.680 -1.356 15.153 1.00 91.00 456 GLU A CA 1
ATOM 3453 C C . GLU A 1 456 ? -25.620 -1.863 14.070 1.00 91.00 456 GLU A C 1
ATOM 3455 O O . GLU A 1 456 ? -26.274 -1.072 13.401 1.00 91.00 456 GLU A O 1
ATOM 3460 N N . ALA A 1 457 ? -25.687 -3.180 13.903 1.00 95.19 457 ALA A N 1
ATOM 3461 C CA . ALA A 1 457 ? -26.686 -3.834 13.075 1.00 95.19 457 ALA A CA 1
ATOM 3462 C C . ALA A 1 457 ? -27.630 -4.628 13.977 1.00 95.19 457 ALA A C 1
ATOM 3464 O O . ALA A 1 457 ? -27.180 -5.457 14.768 1.00 95.19 457 ALA A O 1
ATOM 3465 N N . ARG A 1 458 ? -28.935 -4.406 13.851 1.00 95.62 458 ARG A N 1
ATOM 3466 C CA . ARG A 1 458 ? -29.985 -5.186 14.519 1.00 95.62 458 ARG A CA 1
ATOM 3467 C C . ARG A 1 458 ? -30.731 -6.013 13.497 1.00 95.62 458 ARG A C 1
ATOM 3469 O O . ARG A 1 458 ? -30.855 -5.595 12.354 1.00 95.62 458 ARG A O 1
ATOM 3476 N N . MET A 1 459 ? -31.208 -7.184 13.899 1.00 94.19 459 MET A N 1
ATOM 3477 C CA . MET A 1 459 ? -31.930 -8.096 13.023 1.00 94.19 459 MET A CA 1
ATOM 3478 C C . MET A 1 459 ? -32.876 -9.016 13.788 1.00 94.19 459 MET A C 1
ATOM 3480 O O . MET A 1 459 ? -32.645 -9.361 14.944 1.00 94.19 459 MET A O 1
ATOM 3484 N N . THR A 1 460 ? -33.893 -9.504 13.086 1.00 93.00 460 THR A N 1
ATOM 3485 C CA . THR A 1 460 ? -34.671 -10.680 13.482 1.00 93.00 460 THR A CA 1
ATOM 3486 C C . THR A 1 460 ? -34.377 -11.799 12.492 1.00 93.00 460 THR A C 1
ATOM 3488 O O . THR A 1 460 ? -34.528 -11.605 11.289 1.00 93.00 460 THR A O 1
ATOM 3491 N N . ALA A 1 461 ? -33.938 -12.959 12.982 1.00 90.19 461 ALA A N 1
ATOM 3492 C CA . ALA A 1 461 ? -33.580 -14.097 12.141 1.00 90.19 461 ALA A CA 1
ATOM 3493 C C . ALA A 1 461 ? -34.460 -15.313 12.459 1.00 90.19 461 ALA A C 1
ATOM 3495 O O . ALA A 1 461 ? -34.590 -15.705 13.618 1.00 90.19 461 ALA A O 1
ATOM 3496 N N . ALA A 1 462 ? -35.019 -15.930 11.420 1.00 90.00 462 ALA A N 1
ATOM 3497 C CA . ALA A 1 462 ? -35.750 -17.191 11.487 1.00 90.00 462 ALA A CA 1
ATOM 3498 C C . ALA A 1 462 ? -35.039 -18.259 10.643 1.00 90.00 462 ALA A C 1
ATOM 3500 O O . ALA A 1 462 ? -34.546 -17.981 9.548 1.00 90.00 462 ALA A O 1
ATOM 3501 N N . GLY A 1 463 ? -34.982 -19.491 11.155 1.00 87.69 463 GLY A N 1
ATOM 3502 C CA . GLY A 1 463 ? -34.330 -20.614 10.469 1.00 87.69 463 GLY A CA 1
ATOM 3503 C C . GLY A 1 463 ? -32.798 -20.571 10.471 1.00 87.69 463 GLY A C 1
ATOM 3504 O O . GLY A 1 463 ? -32.172 -21.356 9.766 1.00 87.69 463 GLY A O 1
ATOM 3505 N N . LEU A 1 464 ? -32.185 -19.679 11.255 1.00 89.75 464 LEU A N 1
ATOM 3506 C CA . LEU A 1 464 ? -30.740 -19.643 11.456 1.00 89.75 464 LEU A CA 1
ATOM 3507 C C . LEU A 1 464 ? -30.380 -20.509 12.681 1.00 89.75 464 LEU A C 1
ATOM 3509 O O . LEU A 1 464 ? -30.896 -20.244 13.767 1.00 89.75 464 LEU A O 1
ATOM 3513 N N . PRO A 1 465 ? -29.552 -21.561 12.555 1.00 89.56 465 PRO A N 1
ATOM 3514 C CA . PRO A 1 465 ? -29.190 -22.385 13.702 1.00 89.56 465 PRO A CA 1
ATOM 3515 C C . PRO A 1 465 ? -28.199 -21.656 14.616 1.00 89.56 465 PRO A C 1
ATOM 3517 O O . PRO A 1 465 ? -27.366 -20.873 14.157 1.00 89.56 465 PRO A O 1
ATOM 3520 N N . ARG A 1 466 ? -28.224 -21.963 15.920 1.00 88.31 466 ARG A N 1
ATOM 3521 C CA . ARG A 1 466 ? -27.104 -21.593 16.798 1.00 88.31 466 ARG A CA 1
ATOM 3522 C C . ARG A 1 466 ? -25.812 -22.210 16.256 1.00 88.31 466 ARG A C 1
ATOM 3524 O O . ARG A 1 466 ? -25.829 -23.300 15.685 1.00 88.31 466 ARG A O 1
ATOM 3531 N N . ASN A 1 467 ? -24.703 -21.508 16.449 1.00 88.88 467 ASN A N 1
ATOM 3532 C CA . ASN A 1 467 ? -23.386 -21.833 15.906 1.00 88.88 467 ASN A CA 1
ATOM 3533 C C . ASN A 1 467 ? -23.291 -21.735 14.368 1.00 88.88 467 ASN A C 1
ATOM 3535 O O . ASN A 1 467 ? -22.342 -22.251 13.778 1.00 88.88 467 ASN A O 1
ATOM 3539 N N . ALA A 1 468 ? -24.255 -21.093 13.697 1.00 89.88 468 ALA A N 1
ATOM 3540 C CA . ALA A 1 468 ? -24.177 -20.839 12.262 1.00 89.88 468 ALA A CA 1
ATOM 3541 C C . ALA A 1 468 ? -23.005 -19.914 11.920 1.00 89.88 468 ALA A C 1
ATOM 3543 O O . ALA A 1 468 ? -22.841 -18.872 12.554 1.00 89.88 468 ALA A O 1
ATOM 3544 N N . ARG A 1 469 ? -22.216 -20.243 10.891 1.00 90.12 469 ARG A N 1
ATOM 3545 C CA . ARG A 1 469 ? -21.144 -19.341 10.435 1.00 90.12 469 ARG A CA 1
ATOM 3546 C C . ARG A 1 469 ? -21.739 -18.152 9.683 1.00 90.12 469 ARG A C 1
ATOM 3548 O O . ARG A 1 469 ? -22.342 -18.333 8.622 1.00 90.12 469 ARG A O 1
ATOM 3555 N N . LEU A 1 470 ? -21.538 -16.956 10.226 1.00 92.19 470 LEU A N 1
ATOM 3556 C CA . LEU A 1 470 ? -21.953 -15.683 9.643 1.00 92.19 470 LEU A CA 1
ATOM 3557 C C . LEU A 1 470 ? -20.741 -14.817 9.315 1.00 92.19 470 LEU A C 1
ATOM 3559 O O . LEU A 1 470 ? -19.720 -14.860 10.008 1.00 92.19 470 LEU A O 1
ATOM 3563 N N . ALA A 1 471 ? -20.895 -13.982 8.293 1.00 94.56 471 ALA A N 1
ATOM 3564 C CA . ALA A 1 471 ? -19.968 -12.899 8.012 1.00 94.56 471 ALA A CA 1
ATOM 3565 C C . ALA A 1 471 ? -20.717 -11.569 7.970 1.00 94.56 471 ALA A C 1
ATOM 3567 O O . ALA A 1 471 ? -21.763 -11.438 7.337 1.00 94.56 471 ALA A O 1
ATOM 3568 N N . TRP A 1 472 ? -20.150 -10.589 8.653 1.00 95.56 472 TRP A N 1
ATOM 3569 C CA . TRP A 1 472 ? -20.652 -9.236 8.763 1.00 95.56 472 TRP A CA 1
ATOM 3570 C C . TRP A 1 472 ? -19.620 -8.305 8.152 1.00 95.56 472 TRP A C 1
ATOM 3572 O O . TRP A 1 472 ? -18.568 -8.064 8.749 1.00 95.56 472 TRP A O 1
ATOM 3582 N N . LEU A 1 473 ? -19.900 -7.817 6.953 1.00 96.19 473 LEU A N 1
ATOM 3583 C CA . LEU A 1 473 ? -18.980 -6.951 6.232 1.00 96.19 473 LEU A CA 1
ATOM 3584 C C . LEU A 1 473 ? -19.404 -5.505 6.411 1.00 96.19 473 LEU A C 1
ATOM 3586 O O . LEU A 1 473 ? -20.555 -5.161 6.142 1.00 96.19 473 LEU A O 1
ATOM 3590 N N . VAL A 1 474 ? -18.477 -4.667 6.856 1.00 93.56 474 VAL A N 1
ATOM 3591 C CA . VAL A 1 474 ? -18.716 -3.242 7.071 1.00 93.56 474 VAL A CA 1
ATOM 3592 C C . VAL A 1 474 ? -18.019 -2.467 5.970 1.00 93.56 474 VAL A C 1
ATOM 3594 O O . VAL A 1 474 ? -16.807 -2.569 5.806 1.00 93.56 474 VAL A O 1
ATOM 3597 N N . TYR A 1 475 ? -18.790 -1.684 5.229 1.00 91.81 475 TYR A N 1
ATOM 3598 C CA . TYR A 1 475 ? -18.305 -0.792 4.189 1.00 91.81 475 TYR A CA 1
ATOM 3599 C C . TYR A 1 475 ? -18.460 0.661 4.621 1.00 91.81 475 TYR A C 1
ATOM 3601 O O . TYR A 1 475 ? -19.401 1.007 5.338 1.00 91.81 475 TYR A O 1
ATOM 3609 N N . HIS A 1 476 ? -17.566 1.510 4.135 1.00 88.50 476 HIS A N 1
ATOM 3610 C CA . HIS A 1 476 ? -17.600 2.956 4.295 1.00 88.50 476 HIS A CA 1
ATOM 3611 C C . HIS A 1 476 ? -17.470 3.635 2.933 1.00 88.50 476 HIS A C 1
ATOM 3613 O O . HIS A 1 476 ? -16.811 3.123 2.033 1.00 88.50 476 HIS A O 1
ATOM 3619 N N . ARG A 1 477 ? -18.123 4.784 2.779 1.00 85.69 477 ARG A N 1
ATOM 3620 C CA . ARG A 1 477 ? -17.849 5.727 1.695 1.00 85.69 477 ARG A CA 1
ATOM 3621 C C . ARG A 1 477 ? -17.955 7.147 2.219 1.00 85.69 477 ARG A C 1
ATOM 3623 O O . ARG A 1 477 ? -18.830 7.448 3.035 1.00 85.69 477 ARG A O 1
ATOM 3630 N N . ALA A 1 478 ? -17.070 8.019 1.747 1.00 78.62 478 ALA A N 1
ATOM 3631 C CA . ALA A 1 478 ? -17.037 9.408 2.192 1.00 78.62 478 ALA A CA 1
ATOM 3632 C C . ALA A 1 478 ? -18.319 10.166 1.805 1.00 78.62 478 ALA A C 1
ATOM 3634 O O . ALA A 1 478 ? -18.894 10.851 2.647 1.00 78.62 478 ALA A O 1
ATOM 3635 N N . ASP A 1 479 ? -18.785 9.969 0.569 1.00 79.75 479 ASP A N 1
ATOM 3636 C CA . ASP A 1 479 ? -19.895 10.704 -0.039 1.00 79.75 479 ASP A CA 1
ATOM 3637 C C . ASP A 1 479 ? -20.852 9.753 -0.781 1.00 79.75 479 ASP A C 1
ATOM 3639 O O . ASP A 1 479 ? -20.473 8.653 -1.187 1.00 79.75 479 ASP A O 1
ATOM 3643 N N . GLU A 1 480 ? -22.097 10.181 -1.006 1.00 79.19 480 GLU A N 1
ATOM 3644 C CA . GLU A 1 480 ? -23.185 9.347 -1.552 1.00 79.19 480 GLU A CA 1
ATOM 3645 C C . GLU A 1 480 ? -22.954 8.838 -2.997 1.00 79.19 480 GLU A C 1
ATOM 3647 O O . GLU A 1 480 ? -23.592 7.879 -3.433 1.00 79.19 480 GLU A O 1
ATOM 3652 N N . GLY A 1 481 ? -21.980 9.395 -3.721 1.00 78.00 481 GLY A N 1
ATOM 3653 C CA . GLY A 1 481 ? -21.547 8.928 -5.047 1.00 78.00 481 GLY A CA 1
ATOM 3654 C C . GLY A 1 481 ? -20.202 8.196 -5.070 1.00 78.00 481 GLY A C 1
ATOM 3655 O O . GLY A 1 481 ? -19.791 7.724 -6.128 1.00 78.00 481 GLY A O 1
ATOM 3656 N N . ALA A 1 482 ? -19.504 8.117 -3.935 1.00 80.75 482 ALA A N 1
ATOM 3657 C CA . ALA A 1 482 ? -18.200 7.474 -3.860 1.00 80.75 482 ALA A CA 1
ATOM 3658 C C . ALA A 1 482 ? -18.322 5.943 -3.827 1.00 80.75 482 ALA A C 1
ATOM 3660 O O . ALA A 1 482 ? -19.360 5.369 -3.472 1.00 80.75 482 ALA A O 1
ATOM 3661 N N . ASP A 1 483 ? -17.226 5.290 -4.197 1.00 84.25 483 ASP A N 1
ATOM 3662 C CA . ASP A 1 483 ? -17.071 3.847 -4.112 1.00 84.25 483 ASP A CA 1
ATOM 3663 C C . ASP A 1 483 ? -17.118 3.375 -2.655 1.00 84.25 483 ASP A C 1
ATOM 3665 O O . ASP A 1 483 ? -16.607 4.038 -1.754 1.00 84.25 483 ASP A O 1
ATOM 3669 N N . TRP A 1 484 ? -17.730 2.212 -2.429 1.00 88.62 484 TRP A N 1
ATOM 3670 C CA . TRP A 1 484 ? -17.719 1.559 -1.125 1.00 88.62 484 TRP A CA 1
ATOM 3671 C C . TRP A 1 484 ? -16.363 0.912 -0.874 1.00 88.62 484 TRP A C 1
ATOM 3673 O O . TRP A 1 484 ? -15.962 0.040 -1.637 1.00 88.62 484 TRP A O 1
ATOM 3683 N N . LEU A 1 485 ? -15.714 1.267 0.229 1.00 87.69 485 LEU A N 1
ATOM 3684 C CA . LEU A 1 485 ? -14.514 0.619 0.742 1.00 87.69 485 LEU A CA 1
ATOM 3685 C C . LEU A 1 485 ? -14.877 -0.323 1.887 1.00 87.69 485 LEU A C 1
ATOM 3687 O O . LEU A 1 485 ? -15.531 0.079 2.847 1.00 87.69 485 LEU A O 1
ATOM 3691 N N . GLU A 1 486 ? -14.439 -1.576 1.824 1.00 89.69 486 GLU A N 1
ATOM 3692 C CA . GLU A 1 486 ? -14.598 -2.496 2.946 1.00 89.69 486 GLU A CA 1
ATOM 3693 C C . GLU A 1 486 ? -13.607 -2.197 4.078 1.00 89.69 486 GLU A C 1
ATOM 3695 O O . GLU A 1 486 ? -12.389 -2.261 3.907 1.00 89.69 486 GLU A O 1
ATOM 3700 N N . LEU A 1 487 ? -14.136 -1.966 5.278 1.00 87.19 487 LEU A N 1
ATOM 3701 C CA . LEU A 1 487 ? -13.371 -1.836 6.511 1.00 87.19 487 LEU A CA 1
ATOM 3702 C C . LEU A 1 487 ? -13.090 -3.232 7.082 1.00 87.19 487 LEU A C 1
ATOM 3704 O O . LEU A 1 487 ? -13.798 -3.728 7.964 1.00 87.19 487 LEU A O 1
ATOM 3708 N N . HIS A 1 488 ? -12.065 -3.902 6.558 1.00 86.38 488 HIS A N 1
ATOM 3709 C CA . HIS A 1 488 ? -11.711 -5.280 6.929 1.00 86.38 488 HIS A CA 1
ATOM 3710 C C . HIS A 1 488 ? -11.385 -5.454 8.423 1.00 86.38 488 HIS A C 1
ATOM 3712 O O . HIS A 1 488 ? -11.682 -6.501 9.002 1.00 86.38 488 HIS A O 1
ATOM 3718 N N . GLN A 1 489 ? -10.835 -4.414 9.059 1.00 81.38 489 GLN A N 1
ATOM 3719 C CA . GLN A 1 489 ? -10.540 -4.352 10.494 1.00 81.38 489 GLN A CA 1
ATOM 3720 C C . GLN A 1 489 ? -11.799 -4.258 11.371 1.00 81.38 489 GLN A C 1
ATOM 3722 O O . GLN A 1 489 ? -11.754 -4.564 12.562 1.00 81.38 489 GLN A O 1
ATOM 3727 N N . VAL A 1 490 ? -12.920 -3.830 10.785 1.00 86.19 490 VAL A N 1
ATOM 3728 C CA . VAL A 1 490 ? -14.226 -3.704 11.449 1.00 86.19 490 VAL A CA 1
ATOM 3729 C C . VAL A 1 490 ? -15.121 -4.907 11.123 1.00 86.19 490 VAL A C 1
ATOM 3731 O O . VAL A 1 490 ? -15.929 -5.334 11.949 1.00 86.19 490 VAL A O 1
ATOM 3734 N N . SER A 1 491 ? -14.950 -5.479 9.931 1.00 91.38 491 SER A N 1
ATOM 3735 C CA . SER A 1 491 ? -15.685 -6.647 9.449 1.00 91.38 491 SER A CA 1
ATOM 3736 C C . SER A 1 491 ? -15.389 -7.895 10.284 1.00 91.38 491 SER A C 1
ATOM 3738 O O . SER A 1 491 ? -14.253 -8.160 10.693 1.00 91.38 491 SER A O 1
ATOM 3740 N N . ALA A 1 492 ? -16.422 -8.696 10.533 1.00 91.62 492 ALA A N 1
ATOM 3741 C CA . ALA A 1 492 ? -16.381 -9.770 11.514 1.00 91.62 492 ALA A CA 1
ATOM 3742 C C . ALA A 1 492 ? -16.938 -11.088 10.974 1.00 91.62 492 ALA A C 1
ATOM 3744 O O . ALA A 1 492 ? -17.956 -11.127 10.289 1.00 91.62 492 ALA A O 1
ATOM 3745 N N . PHE A 1 493 ? -16.285 -12.179 11.360 1.00 92.12 493 PHE A N 1
ATOM 3746 C CA . PHE A 1 493 ? -16.629 -13.544 10.983 1.00 92.12 493 PHE A CA 1
ATOM 3747 C C . PHE A 1 493 ? -16.815 -14.347 12.262 1.00 92.12 493 PHE A C 1
ATOM 3749 O O . PHE A 1 493 ? -15.913 -14.382 13.098 1.00 92.12 493 PHE A O 1
ATOM 3756 N N . GLU A 1 494 ? -17.983 -14.953 12.451 1.00 90.12 494 GLU A N 1
ATOM 3757 C CA . GLU A 1 494 ? -18.326 -15.562 13.735 1.00 90.12 494 GLU A CA 1
ATOM 3758 C C . GLU A 1 494 ? -19.200 -16.804 13.601 1.00 90.12 494 GLU A C 1
ATOM 3760 O O . GLU A 1 494 ? -19.860 -17.031 12.587 1.00 90.12 494 GLU A O 1
ATOM 3765 N N . ALA A 1 495 ? -19.213 -17.586 14.675 1.00 90.25 495 ALA A N 1
ATOM 3766 C CA . ALA A 1 495 ? -20.268 -18.541 14.950 1.00 90.25 495 ALA A CA 1
ATOM 3767 C C . ALA A 1 495 ? -21.393 -17.824 15.706 1.00 90.25 495 ALA A C 1
ATOM 3769 O O . ALA A 1 495 ? -21.179 -17.306 16.801 1.00 90.25 495 ALA A O 1
ATOM 3770 N N . TRP A 1 496 ? -22.583 -17.777 15.115 1.00 90.44 496 TRP A N 1
ATOM 3771 C CA . TRP A 1 496 ? -23.709 -17.032 15.662 1.00 90.44 496 TRP A CA 1
ATOM 3772 C C . TRP A 1 496 ? -24.216 -17.649 16.962 1.00 90.44 496 TRP A C 1
ATOM 3774 O O . TRP A 1 496 ? -24.544 -18.833 17.024 1.00 90.44 496 TRP A O 1
ATOM 3784 N N . ASP A 1 497 ? -24.336 -16.837 18.002 1.00 87.69 497 ASP A N 1
ATOM 3785 C CA . ASP A 1 497 ? -24.737 -17.273 19.341 1.00 87.69 497 ASP A CA 1
ATOM 3786 C C . ASP A 1 497 ? -26.221 -17.016 19.657 1.00 87.69 497 ASP A C 1
ATOM 3788 O O . ASP A 1 497 ? -26.681 -17.278 20.770 1.00 87.69 497 ASP A O 1
ATOM 3792 N N . GLY A 1 498 ? -26.990 -16.552 18.668 1.00 86.50 498 GLY A N 1
ATOM 3793 C CA . GLY A 1 498 ? -28.417 -16.261 18.798 1.00 86.50 498 GLY A CA 1
ATOM 3794 C C . GLY A 1 498 ? -28.742 -14.807 19.148 1.00 86.50 498 GLY A C 1
ATOM 3795 O O . GLY A 1 498 ? -29.913 -14.494 19.353 1.00 86.50 498 GLY A O 1
ATOM 3796 N N . ARG A 1 499 ? -27.750 -13.905 19.229 1.00 87.38 499 ARG A N 1
ATOM 3797 C CA . ARG A 1 499 ? -28.007 -12.471 19.450 1.00 87.38 499 ARG A CA 1
ATOM 3798 C C . ARG A 1 499 ? -28.753 -11.835 18.273 1.00 87.38 499 ARG A C 1
ATOM 3800 O O . ARG A 1 499 ? -28.453 -12.103 17.110 1.00 87.38 499 ARG A O 1
ATOM 3807 N N . ALA A 1 500 ? -29.662 -10.913 18.593 1.00 87.06 500 ALA A N 1
ATOM 3808 C CA . ALA A 1 500 ? -30.485 -10.154 17.644 1.00 87.06 500 ALA A CA 1
ATOM 3809 C C . ALA A 1 500 ? -29.738 -9.002 16.936 1.00 87.06 500 ALA A C 1
ATOM 3811 O O . ALA A 1 500 ? -30.352 -8.069 16.426 1.00 87.06 500 ALA A O 1
ATOM 3812 N N . GLY A 1 501 ? -28.407 -9.010 16.935 1.00 88.25 501 GLY A N 1
ATOM 3813 C CA . GLY A 1 501 ? -27.619 -7.933 16.354 1.00 88.25 501 GLY A CA 1
ATOM 3814 C C . GLY A 1 501 ? -26.139 -8.022 16.686 1.00 88.25 501 GLY A C 1
ATOM 3815 O O . GLY A 1 501 ? -25.698 -8.912 17.419 1.00 88.25 501 GLY A O 1
ATOM 3816 N N . LYS A 1 502 ? -25.380 -7.076 16.139 1.00 90.88 502 LYS A N 1
ATOM 3817 C CA . LYS A 1 502 ? -23.935 -6.974 16.287 1.00 90.88 502 LYS A CA 1
ATOM 3818 C C . LYS A 1 502 ? -23.499 -5.520 16.386 1.00 90.88 502 LYS A C 1
ATOM 3820 O O . LYS A 1 502 ? -23.931 -4.677 15.605 1.00 90.88 502 LYS A O 1
ATOM 3825 N N . HIS A 1 503 ? -22.601 -5.254 17.328 1.00 88.50 503 HIS A N 1
ATOM 3826 C CA . HIS A 1 503 ? -21.913 -3.975 17.440 1.00 88.50 503 HIS A CA 1
ATOM 3827 C C . HIS A 1 503 ? -20.520 -4.102 16.831 1.00 88.50 503 HIS A C 1
ATOM 3829 O O . HIS A 1 503 ? -19.755 -5.006 17.177 1.00 88.50 503 HIS A O 1
ATOM 3835 N N . PHE A 1 504 ? -20.200 -3.174 15.946 1.00 87.06 504 PHE A N 1
ATOM 3836 C CA . PHE A 1 504 ? -18.901 -3.002 15.330 1.00 87.06 504 PHE A CA 1
ATOM 3837 C C . PHE A 1 504 ? -18.249 -1.759 15.912 1.00 87.06 504 PHE A C 1
ATOM 3839 O O . PHE A 1 504 ? -18.909 -0.737 16.097 1.00 87.06 504 PHE A O 1
ATOM 3846 N N . PHE A 1 505 ? -16.954 -1.838 16.186 1.00 76.62 505 PHE A N 1
ATOM 3847 C CA . PHE A 1 505 ? -16.190 -0.718 16.716 1.00 76.62 505 PHE A CA 1
ATOM 3848 C C . PHE A 1 505 ? -15.065 -0.392 15.747 1.00 76.62 505 PHE A C 1
ATOM 3850 O O . PHE A 1 505 ? -14.177 -1.215 15.529 1.00 76.62 505 PHE A O 1
ATOM 3857 N N . ASP A 1 506 ? -15.109 0.810 15.175 1.00 74.19 506 ASP A N 1
ATOM 3858 C CA . ASP A 1 506 ? -13.996 1.331 14.392 1.00 74.19 506 ASP A CA 1
ATOM 3859 C C . ASP A 1 506 ? -12.948 1.939 15.330 1.00 74.19 506 ASP A C 1
ATOM 3861 O O . ASP A 1 506 ? -13.108 3.043 15.864 1.00 74.19 506 ASP A O 1
ATOM 3865 N N . TRP A 1 507 ? -11.880 1.177 15.558 1.00 69.31 507 TRP A N 1
ATOM 3866 C CA . TRP A 1 507 ? -10.769 1.571 16.422 1.00 69.31 507 TRP A CA 1
ATOM 3867 C C . TRP A 1 507 ? -9.812 2.568 15.763 1.00 69.31 507 TRP A C 1
ATOM 3869 O O . TRP A 1 507 ? -9.029 3.194 16.473 1.00 69.31 507 TRP A O 1
ATOM 3879 N N . ASN A 1 508 ? -9.904 2.768 14.444 1.00 68.75 508 ASN A N 1
ATOM 3880 C CA . ASN A 1 508 ? -9.053 3.693 13.688 1.00 68.75 508 ASN A CA 1
ATOM 3881 C C . ASN A 1 508 ? -9.652 5.100 13.585 1.00 68.75 508 ASN A C 1
ATOM 3883 O O . ASN A 1 508 ? -9.274 5.890 12.725 1.00 68.75 508 ASN A O 1
ATOM 3887 N N . CYS A 1 509 ? -10.541 5.414 14.524 1.00 73.75 509 CYS A N 1
ATOM 3888 C CA . CYS A 1 509 ? -11.391 6.585 14.554 1.00 73.75 509 CYS A CA 1
ATOM 3889 C C . CYS A 1 509 ? -12.375 6.626 13.384 1.00 73.75 509 CYS A C 1
ATOM 3891 O O . CYS A 1 509 ? -11.988 6.760 12.227 1.00 73.75 509 CYS A O 1
ATOM 3893 N N . PRO A 1 510 ? -13.674 6.572 13.686 1.00 68.94 510 PRO A N 1
ATOM 3894 C CA . PRO A 1 510 ? -14.703 6.506 12.668 1.00 68.94 510 PRO A CA 1
ATOM 3895 C C . PRO A 1 510 ? -14.651 7.759 11.795 1.00 68.94 510 PRO A C 1
ATOM 3897 O O . PRO A 1 510 ? -14.537 8.895 12.280 1.00 68.94 510 PRO A O 1
ATOM 3900 N N . VAL A 1 511 ? -14.790 7.542 10.500 1.00 72.56 511 VAL A N 1
ATOM 3901 C CA . VAL A 1 511 ? -14.778 8.585 9.484 1.00 72.56 511 VAL A CA 1
ATOM 3902 C C . VAL A 1 511 ? -16.201 9.127 9.309 1.00 72.56 511 VAL A C 1
ATOM 3904 O O . VAL A 1 511 ? -17.193 8.506 9.698 1.00 72.56 511 VAL A O 1
ATOM 3907 N N . ARG A 1 512 ? -16.321 10.351 8.800 1.00 77.88 512 ARG A N 1
ATOM 3908 C CA . ARG A 1 512 ? -17.608 10.884 8.332 1.00 77.88 512 ARG A CA 1
ATOM 3909 C C . ARG A 1 512 ? -18.049 10.146 7.064 1.00 77.88 512 ARG A C 1
ATOM 3911 O O . ARG A 1 512 ? -17.197 9.646 6.331 1.00 77.88 512 ARG A O 1
ATOM 3918 N N . GLY A 1 513 ? -19.348 10.123 6.792 1.00 84.06 513 GLY A N 1
ATOM 3919 C CA . GLY A 1 513 ? -19.899 9.547 5.567 1.00 84.06 513 GLY A CA 1
ATOM 3920 C C . GLY A 1 513 ? -20.903 8.437 5.840 1.00 84.06 513 GLY A C 1
ATOM 3921 O O . GLY A 1 513 ? -21.524 8.377 6.906 1.00 84.06 513 GLY A O 1
ATOM 3922 N N . GLN A 1 514 ? -21.080 7.568 4.854 1.00 90.19 514 GLN A N 1
ATOM 3923 C CA . GLN A 1 514 ? -22.052 6.488 4.912 1.00 90.19 514 GLN A CA 1
ATOM 3924 C C . GLN A 1 514 ? -21.383 5.169 5.268 1.00 90.19 514 GLN A C 1
ATOM 3926 O O . GLN A 1 514 ? -20.280 4.868 4.816 1.00 90.19 514 GLN A O 1
ATOM 3931 N N . TYR A 1 515 ? -22.089 4.383 6.071 1.00 91.94 515 TYR A N 1
ATOM 3932 C CA . TYR A 1 515 ? -21.707 3.044 6.475 1.00 91.94 515 TYR A CA 1
ATOM 3933 C C . TYR A 1 515 ? -22.764 2.061 6.002 1.00 91.94 515 TYR A C 1
ATOM 3935 O O . TYR A 1 515 ? -23.954 2.278 6.223 1.00 91.94 515 TYR A O 1
ATOM 3943 N N . ARG A 1 516 ? -22.329 0.965 5.391 1.00 94.88 516 ARG A N 1
ATOM 3944 C CA . ARG A 1 516 ? -23.193 -0.142 4.980 1.00 94.88 516 ARG A CA 1
ATOM 3945 C C . ARG A 1 516 ? -22.740 -1.404 5.685 1.00 94.88 516 ARG A C 1
ATOM 3947 O O . ARG A 1 516 ? -21.547 -1.699 5.692 1.00 94.88 516 ARG A O 1
ATOM 3954 N N . VAL A 1 517 ? -23.678 -2.160 6.243 1.00 97.19 517 VAL A N 1
ATOM 3955 C CA . VAL A 1 517 ? -23.388 -3.497 6.773 1.00 97.19 517 VAL A CA 1
ATOM 3956 C C . VAL A 1 517 ? -24.084 -4.525 5.904 1.00 97.19 517 VAL A C 1
ATOM 3958 O O . VAL A 1 517 ? -25.301 -4.486 5.750 1.00 97.19 517 VAL A O 1
ATOM 3961 N N . ASP A 1 518 ? -23.304 -5.459 5.372 1.00 97.31 518 ASP A N 1
ATOM 3962 C CA . ASP A 1 518 ? -23.802 -6.610 4.633 1.00 97.31 518 ASP A CA 1
ATOM 3963 C C . ASP A 1 518 ? -23.686 -7.864 5.506 1.00 97.31 518 ASP A C 1
ATOM 3965 O O . ASP A 1 518 ? -22.593 -8.231 5.948 1.00 97.31 518 ASP A O 1
ATOM 3969 N N . LEU A 1 519 ? -24.811 -8.544 5.730 1.00 96.25 519 LEU A N 1
ATOM 3970 C CA . LEU A 1 519 ? -24.858 -9.820 6.436 1.00 96.25 519 LEU A CA 1
ATOM 3971 C C . LEU A 1 519 ? -24.875 -10.975 5.434 1.00 96.25 519 LEU A C 1
ATOM 3973 O O . LEU A 1 519 ? -25.770 -11.072 4.589 1.00 96.25 519 LEU A O 1
ATOM 3977 N N . TYR A 1 520 ? -23.920 -11.886 5.579 1.00 95.12 520 TYR A N 1
ATOM 3978 C CA . TYR A 1 520 ? -23.809 -13.105 4.793 1.00 95.12 520 TYR A CA 1
ATOM 3979 C C . TYR A 1 520 ? -24.035 -14.348 5.648 1.00 95.12 520 TYR A C 1
ATOM 3981 O O . TYR A 1 520 ? -23.496 -14.491 6.748 1.00 95.12 520 TYR A O 1
ATOM 3989 N N . ALA A 1 521 ? -24.793 -15.279 5.076 1.00 92.38 521 ALA A N 1
ATOM 3990 C CA . ALA A 1 521 ? -24.993 -16.624 5.581 1.00 92.38 521 ALA A CA 1
ATOM 3991 C C . ALA A 1 521 ? -24.466 -17.606 4.523 1.00 92.38 521 ALA A C 1
ATOM 3993 O O . ALA A 1 521 ? -25.107 -17.851 3.499 1.00 92.38 521 ALA A O 1
ATOM 3994 N N . GLY A 1 522 ? -23.257 -18.129 4.744 1.00 89.06 522 GLY A N 1
ATOM 3995 C CA . GLY A 1 522 ? -22.526 -18.860 3.711 1.00 89.06 522 GLY A CA 1
ATOM 3996 C C . GLY A 1 522 ? -22.131 -17.918 2.574 1.00 89.06 522 GLY A C 1
ATOM 3997 O O . GLY A 1 522 ? -21.516 -16.886 2.818 1.00 89.06 522 GLY A O 1
ATOM 3998 N N . GLU A 1 523 ? -22.498 -18.259 1.341 1.00 93.12 523 GLU A N 1
ATOM 3999 C CA . GLU A 1 523 ? -22.226 -17.419 0.165 1.00 93.12 523 GLU A CA 1
ATOM 4000 C C . GLU A 1 523 ? -23.326 -16.381 -0.101 1.00 93.12 523 GLU A C 1
ATOM 4002 O O . GLU A 1 523 ? -23.148 -15.463 -0.900 1.00 93.12 523 GLU A O 1
ATOM 4007 N N . ARG A 1 524 ? -24.489 -16.496 0.550 1.00 93.56 524 ARG A N 1
ATOM 4008 C CA . ARG A 1 524 ? -25.629 -15.627 0.259 1.00 93.56 524 ARG A CA 1
ATOM 4009 C C . ARG A 1 524 ? -25.601 -14.389 1.144 1.00 93.56 524 ARG A C 1
ATOM 4011 O O . ARG A 1 524 ? -25.610 -14.506 2.368 1.00 93.56 524 ARG A O 1
ATOM 4018 N N . ARG A 1 525 ? -25.670 -13.206 0.528 1.00 95.31 525 ARG A N 1
ATOM 4019 C CA . ARG A 1 525 ? -25.997 -11.968 1.242 1.00 95.31 525 ARG A CA 1
ATOM 4020 C C . ARG A 1 525 ? -27.476 -11.990 1.616 1.00 95.31 525 ARG A C 1
ATOM 4022 O O . ARG A 1 525 ? -28.330 -11.966 0.732 1.00 95.31 525 ARG A O 1
ATOM 4029 N N . VAL A 1 526 ? -27.774 -12.090 2.906 1.00 95.06 526 VAL A N 1
ATOM 4030 C CA . VAL A 1 526 ? -29.140 -12.284 3.419 1.00 95.06 526 VAL A CA 1
ATOM 4031 C C . VAL A 1 526 ? -29.793 -10.990 3.884 1.00 95.06 526 VAL A C 1
ATOM 4033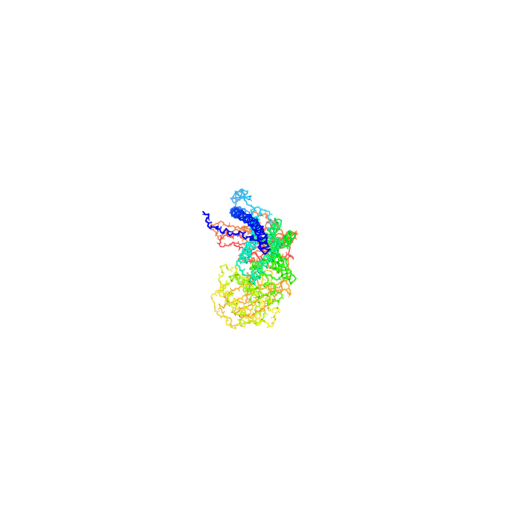 O O . VAL A 1 526 ? -31.016 -10.914 3.887 1.00 95.06 526 VAL A O 1
ATOM 4036 N N . ALA A 1 527 ? -28.995 -9.981 4.234 1.00 95.75 527 ALA A N 1
ATOM 4037 C CA . ALA A 1 527 ? -29.469 -8.640 4.540 1.00 95.75 527 ALA A CA 1
ATOM 4038 C C . ALA A 1 527 ? -28.382 -7.595 4.247 1.00 95.75 527 ALA A C 1
ATOM 4040 O O . ALA A 1 527 ? -27.192 -7.915 4.196 1.00 95.75 527 ALA A O 1
ATOM 4041 N N . SER A 1 528 ? -28.804 -6.357 4.013 1.00 96.56 528 SER A N 1
ATOM 4042 C CA . SER A 1 528 ? -27.938 -5.198 3.800 1.00 96.56 528 SER A CA 1
ATOM 4043 C C . SER A 1 528 ? -28.724 -3.952 4.182 1.00 96.56 528 SER A C 1
ATOM 4045 O O . SER A 1 528 ? -29.896 -3.852 3.823 1.00 96.56 528 SER A O 1
ATOM 4047 N N . ASP A 1 529 ? -28.102 -3.035 4.911 1.00 97.44 529 ASP A N 1
ATOM 4048 C CA . ASP A 1 529 ? -28.680 -1.727 5.219 1.00 97.44 529 ASP A CA 1
ATOM 4049 C C . ASP A 1 529 ? -27.567 -0.680 5.345 1.00 97.44 529 ASP A C 1
ATOM 4051 O O . ASP A 1 529 ? -26.394 -1.013 5.560 1.00 97.44 529 ASP A O 1
ATOM 4055 N N . THR A 1 530 ? -27.926 0.583 5.126 1.00 95.62 530 THR A N 1
ATOM 4056 C CA . THR A 1 530 ? -27.011 1.723 5.065 1.00 95.62 530 THR A CA 1
ATOM 4057 C C . THR A 1 530 ? -27.470 2.818 6.015 1.00 95.62 530 THR A C 1
ATOM 4059 O O . THR A 1 530 ? -28.634 3.195 6.037 1.00 95.62 530 THR A O 1
ATOM 4062 N N . THR A 1 531 ? -26.525 3.395 6.748 1.00 92.75 531 THR A N 1
ATOM 4063 C CA . THR A 1 531 ? -26.746 4.554 7.612 1.00 92.75 531 THR A CA 1
ATOM 4064 C C . THR A 1 531 ? -25.755 5.652 7.262 1.00 92.75 531 THR A C 1
ATOM 4066 O O . THR A 1 531 ? -24.591 5.392 6.953 1.00 92.75 531 THR A O 1
ATOM 4069 N N . THR A 1 532 ? -26.185 6.901 7.381 1.00 89.38 532 THR A N 1
ATOM 4070 C CA . THR A 1 532 ? -25.272 8.046 7.345 1.00 89.38 532 THR A CA 1
ATOM 4071 C C . THR A 1 532 ? -24.851 8.372 8.764 1.00 89.38 532 THR A C 1
ATOM 4073 O O . THR A 1 532 ? -25.690 8.467 9.661 1.00 89.38 532 THR A O 1
ATOM 4076 N N . ARG A 1 533 ? -23.551 8.545 8.983 1.00 81.19 533 ARG A N 1
ATOM 4077 C CA . ARG A 1 533 ? -23.064 9.070 10.250 1.00 81.19 533 ARG A CA 1
ATOM 4078 C C . ARG A 1 533 ? -23.231 10.595 10.249 1.00 81.19 533 ARG A C 1
ATOM 4080 O O . ARG A 1 533 ? -22.721 11.228 9.323 1.00 81.19 533 ARG A O 1
ATOM 4087 N N . PRO A 1 534 ? -23.909 11.186 11.253 1.00 68.94 534 PRO A N 1
ATOM 4088 C CA . PRO A 1 534 ? -24.069 12.635 11.340 1.00 68.94 534 PRO A CA 1
ATOM 4089 C C . PRO A 1 534 ? -22.715 13.344 11.337 1.00 68.94 534 PRO A C 1
ATOM 4091 O O . PRO A 1 534 ? -21.721 12.784 11.812 1.00 68.94 534 PRO A O 1
ATOM 4094 N N . GLU A 1 535 ? -22.679 14.581 10.839 1.00 63.94 535 GLU A N 1
ATOM 4095 C CA . GLU A 1 535 ? -21.461 15.383 10.896 1.00 63.94 535 GLU A CA 1
ATOM 4096 C C . GLU A 1 535 ? -20.976 15.523 12.345 1.00 63.94 535 GLU A C 1
ATOM 4098 O O . GLU A 1 535 ? -21.713 15.903 13.256 1.00 63.94 535 GLU A O 1
ATOM 4103 N N . GLY A 1 536 ? -19.708 15.181 12.551 1.00 62.28 536 GLY A N 1
ATOM 4104 C CA . GLY A 1 536 ? -18.994 15.326 13.810 1.00 62.28 536 GLY A CA 1
ATOM 4105 C C . GLY A 1 536 ? -17.586 15.851 13.542 1.00 62.28 536 GLY A C 1
ATOM 4106 O O . GLY A 1 536 ? -17.138 15.855 12.390 1.00 62.28 536 GLY A O 1
ATOM 4107 N N . PRO A 1 537 ? -16.865 16.309 14.580 1.00 64.06 537 PRO A N 1
ATOM 4108 C CA . PRO A 1 537 ? -15.491 16.753 14.404 1.00 64.06 537 PRO A CA 1
ATOM 4109 C C . PRO A 1 537 ? -14.662 15.611 13.815 1.00 64.06 537 PRO A C 1
ATOM 4111 O O . PRO A 1 537 ? -14.806 14.462 14.232 1.00 64.06 537 PRO A O 1
ATOM 4114 N N . ALA A 1 538 ? -13.783 15.924 12.861 1.00 70.62 538 ALA A N 1
ATOM 4115 C CA . ALA A 1 538 ? -12.778 14.969 12.415 1.00 70.62 538 ALA A CA 1
ATOM 4116 C C . ALA A 1 538 ? -11.992 14.477 13.634 1.00 70.62 538 ALA A C 1
ATOM 4118 O O . ALA A 1 538 ? -11.700 15.258 14.542 1.00 70.62 538 ALA A O 1
ATOM 4119 N N . LEU A 1 539 ? -11.671 13.189 13.661 1.00 74.94 539 LEU A N 1
ATOM 4120 C CA . LEU A 1 539 ? -10.990 12.561 14.779 1.00 74.94 539 LEU A CA 1
ATOM 4121 C C . LEU A 1 539 ? -9.683 11.949 14.309 1.00 74.94 539 LEU A C 1
ATOM 4123 O O . LEU A 1 539 ? -9.609 11.370 13.231 1.00 74.94 539 LEU A O 1
ATOM 4127 N N . THR A 1 540 ? -8.668 12.056 15.150 1.00 75.25 540 THR A N 1
ATOM 4128 C CA . THR A 1 540 ? -7.367 11.424 14.949 1.00 75.25 540 THR A CA 1
ATOM 4129 C C . THR A 1 540 ? -7.127 10.398 16.044 1.00 75.25 540 THR A C 1
ATOM 4131 O O . THR A 1 540 ? -7.415 10.708 17.212 1.00 75.25 540 THR A O 1
ATOM 4134 N N . PRO A 1 541 ? -6.595 9.212 15.703 1.00 74.94 541 PRO A N 1
ATOM 4135 C CA . PRO A 1 541 ? -6.231 8.217 16.695 1.00 74.94 541 PRO A CA 1
ATOM 4136 C C . PRO A 1 541 ? -5.134 8.758 17.602 1.00 74.94 541 PRO A C 1
ATOM 4138 O O . PRO A 1 541 ? -4.256 9.517 17.190 1.00 74.94 541 PRO A O 1
ATOM 4141 N N . TYR A 1 542 ? -5.214 8.373 18.865 1.00 77.81 542 TYR A N 1
ATOM 4142 C CA . TYR A 1 542 ? -4.204 8.626 19.868 1.00 77.81 542 TYR A CA 1
ATOM 4143 C C . TYR A 1 542 ? -3.944 7.326 20.622 1.00 77.81 542 TYR A C 1
ATOM 4145 O O . TYR A 1 542 ? -4.875 6.682 21.108 1.00 77.81 542 TYR A O 1
ATOM 4153 N N . HIS A 1 543 ? -2.673 6.958 20.709 1.00 75.06 543 HIS A N 1
ATOM 4154 C CA . HIS A 1 543 ? -2.187 5.855 21.523 1.00 75.06 543 HIS A CA 1
ATOM 4155 C C . HIS A 1 543 ? -1.283 6.444 22.593 1.00 75.06 543 HIS A C 1
ATOM 4157 O O . HIS A 1 543 ? -0.338 7.164 22.276 1.00 75.06 543 HIS A O 1
ATOM 4163 N N . ASP A 1 544 ? -1.617 6.168 23.846 1.00 74.31 544 ASP A N 1
ATOM 4164 C CA . ASP A 1 544 ? -0.719 6.376 24.963 1.00 74.31 544 ASP A CA 1
ATOM 4165 C C . ASP A 1 544 ? 0.027 5.066 25.222 1.00 74.31 544 ASP A C 1
ATOM 4167 O O . ASP A 1 544 ? -0.568 4.112 25.742 1.00 74.31 544 ASP A O 1
ATOM 4171 N N . PRO A 1 545 ? 1.316 4.990 24.869 1.00 63.09 545 PRO A N 1
ATOM 4172 C CA . PRO A 1 545 ? 2.074 3.777 25.088 1.00 63.09 545 PRO A CA 1
ATOM 4173 C C . PRO A 1 545 ? 2.272 3.527 26.591 1.00 63.09 545 PRO A C 1
ATOM 4175 O O . PRO A 1 545 ? 2.265 2.375 27.015 1.00 63.09 545 PRO A O 1
ATOM 4178 N N . ILE A 1 546 ? 2.373 4.576 27.422 1.00 66.06 546 ILE A N 1
ATOM 4179 C CA . ILE A 1 546 ? 2.729 4.463 28.848 1.00 66.06 546 ILE A CA 1
ATOM 4180 C C . ILE A 1 546 ? 1.592 3.850 29.667 1.00 66.06 546 ILE A C 1
ATOM 4182 O O . ILE A 1 546 ? 1.791 2.859 30.376 1.00 66.06 546 ILE A O 1
ATOM 4186 N N . GLY A 1 547 ? 0.403 4.443 29.587 1.00 69.44 547 GLY A N 1
ATOM 4187 C CA . GLY A 1 547 ? -0.813 3.930 30.202 1.00 69.44 547 GLY A CA 1
ATOM 4188 C C . GLY A 1 547 ? -1.412 2.747 29.445 1.00 69.44 547 GLY A C 1
ATOM 4189 O O . GLY A 1 547 ? -2.356 2.139 29.948 1.00 69.44 547 GLY A O 1
ATOM 4190 N N . GLY A 1 548 ? -0.869 2.412 28.269 1.00 74.44 548 GLY A N 1
ATOM 4191 C CA . GLY A 1 548 ? -1.337 1.312 27.436 1.00 74.44 548 GLY A CA 1
ATOM 4192 C C . GLY A 1 548 ? -2.792 1.519 27.049 1.00 74.44 548 GLY A C 1
ATOM 4193 O O . GLY A 1 548 ? -3.628 0.668 27.333 1.00 74.44 548 GLY A O 1
ATOM 4194 N N . PHE A 1 549 ? -3.139 2.680 26.493 1.00 79.06 549 PHE A N 1
ATOM 4195 C CA . PHE A 1 549 ? -4.515 2.937 26.081 1.00 79.06 549 PHE A CA 1
ATOM 4196 C C . PHE A 1 549 ? -4.611 3.664 24.745 1.00 79.06 549 PHE A C 1
ATOM 4198 O O . PHE A 1 549 ? -3.711 4.381 24.323 1.00 79.06 549 PHE A O 1
ATOM 4205 N N . ARG A 1 550 ? -5.739 3.487 24.060 1.00 80.06 550 ARG A N 1
ATOM 4206 C CA . ARG A 1 550 ? -6.083 4.170 22.813 1.00 80.06 550 ARG A CA 1
ATOM 4207 C C . ARG A 1 550 ? -7.370 4.953 22.977 1.00 80.06 550 ARG A C 1
ATOM 4209 O O . ARG A 1 550 ? -8.263 4.548 23.718 1.00 80.06 550 ARG A O 1
ATOM 4216 N N . THR A 1 551 ? -7.463 6.076 22.280 1.00 82.06 551 THR A N 1
ATOM 4217 C CA . THR A 1 551 ? -8.706 6.827 22.092 1.00 82.06 551 THR A CA 1
ATOM 4218 C C . THR A 1 551 ? -8.634 7.626 20.790 1.00 82.06 551 THR A C 1
ATOM 4220 O O . THR A 1 551 ? -7.621 7.635 20.097 1.00 82.06 551 THR A O 1
ATOM 4223 N N . CYS A 1 552 ? -9.714 8.313 20.455 1.00 79.94 552 CYS A N 1
ATOM 4224 C CA . CYS A 1 552 ? -9.766 9.261 19.354 1.00 79.94 552 CYS A CA 1
ATOM 4225 C C . CYS A 1 552 ? -9.937 10.658 19.917 1.00 79.94 552 CYS A C 1
ATOM 4227 O O . CYS A 1 552 ? -10.647 10.830 20.901 1.00 79.94 552 CYS A O 1
ATOM 4229 N N . ARG A 1 553 ? -9.332 11.663 19.288 1.00 82.12 553 ARG A N 1
ATOM 4230 C CA . ARG A 1 553 ? -9.502 13.064 19.693 1.00 82.12 553 ARG A CA 1
ATOM 4231 C C . ARG A 1 553 ? -9.703 13.973 18.489 1.00 82.12 553 ARG A C 1
ATOM 4233 O O . ARG A 1 553 ? -9.162 13.670 17.425 1.00 82.12 553 ARG A O 1
ATOM 4240 N N . PRO A 1 554 ? -10.388 15.115 18.640 1.00 82.31 554 PRO A N 1
ATOM 4241 C CA . PRO A 1 554 ? -10.348 16.149 17.620 1.00 82.31 554 PRO A CA 1
ATOM 4242 C C . PRO A 1 554 ? -8.912 16.687 17.439 1.00 82.31 554 PRO A C 1
ATOM 4244 O O . PRO A 1 554 ? -8.229 16.930 18.441 1.00 82.31 554 PRO A O 1
ATOM 4247 N N . PRO A 1 555 ? -8.444 16.934 16.200 1.00 77.50 555 PRO A N 1
ATOM 4248 C CA . PRO A 1 555 ? -7.089 17.415 15.927 1.00 77.50 555 PRO A CA 1
ATOM 4249 C C . PRO A 1 555 ? -6.721 18.689 16.692 1.00 77.50 555 PRO A C 1
ATOM 4251 O O . PRO A 1 555 ? -5.599 18.812 17.179 1.00 77.50 555 PRO A O 1
ATOM 4254 N N . ALA A 1 556 ? -7.684 19.608 16.836 1.00 81.69 556 ALA A N 1
ATOM 4255 C CA . ALA A 1 556 ? -7.509 20.899 17.502 1.00 81.69 556 ALA A CA 1
ATOM 4256 C C . ALA A 1 556 ? -7.363 20.803 19.033 1.00 81.69 556 ALA A C 1
ATOM 4258 O O . ALA A 1 556 ? -6.979 21.783 19.672 1.00 81.69 556 ALA A O 1
ATOM 4259 N N . TRP A 1 557 ? -7.694 19.658 19.637 1.00 85.50 557 TRP A N 1
ATOM 4260 C CA . TRP A 1 557 ? -7.565 19.468 21.080 1.00 85.50 557 TRP A CA 1
ATOM 4261 C C . TRP A 1 557 ? -6.110 19.198 21.445 1.00 85.50 557 TRP A C 1
ATOM 4263 O O . TRP A 1 557 ? -5.436 18.388 20.808 1.00 85.50 557 TRP A O 1
ATOM 4273 N N . LYS A 1 558 ? -5.627 19.877 22.484 1.00 84.44 558 LYS A N 1
ATOM 4274 C CA . LYS A 1 558 ? -4.229 19.815 22.906 1.00 84.44 558 LYS A CA 1
ATOM 4275 C C . LYS A 1 558 ? -4.017 18.644 23.858 1.00 84.44 558 LYS A C 1
ATOM 4277 O O . LYS A 1 558 ? -4.807 18.434 24.778 1.00 84.44 558 LYS A O 1
ATOM 4282 N N . LEU A 1 559 ? -2.928 17.916 23.632 1.00 79.38 559 LEU A N 1
ATOM 4283 C CA . LEU A 1 559 ? -2.394 16.943 24.577 1.00 79.38 559 LEU A CA 1
ATOM 4284 C C . LEU A 1 559 ? -1.531 17.690 25.596 1.00 79.38 559 LEU A C 1
ATOM 4286 O O . LEU A 1 559 ? -0.675 18.488 25.212 1.00 79.38 559 LEU A O 1
ATOM 4290 N N . ALA A 1 560 ? -1.757 17.444 26.880 1.00 68.88 560 ALA A N 1
ATOM 4291 C CA . ALA A 1 560 ? -0.930 17.963 27.957 1.00 68.88 560 ALA A CA 1
ATOM 4292 C C . ALA A 1 560 ? -0.588 16.829 28.929 1.00 68.88 560 ALA A C 1
ATOM 4294 O O . ALA A 1 560 ? -1.479 16.209 29.512 1.00 68.88 560 ALA A O 1
ATOM 4295 N N . ALA A 1 561 ? 0.706 16.587 29.133 1.00 61.94 561 ALA A N 1
ATOM 4296 C CA . ALA A 1 561 ? 1.181 15.823 30.279 1.00 61.94 561 ALA A CA 1
ATOM 4297 C C . ALA A 1 561 ? 1.143 16.759 31.493 1.00 61.94 561 ALA A C 1
ATOM 4299 O O . ALA A 1 561 ? 2.012 17.614 31.658 1.00 61.94 561 ALA A O 1
ATOM 4300 N N . ALA A 1 562 ? 0.083 16.672 32.293 1.00 54.66 562 ALA A N 1
ATOM 4301 C CA . ALA A 1 562 ? -0.076 17.534 33.464 1.00 54.66 562 ALA A CA 1
ATOM 4302 C C . ALA A 1 562 ? 0.577 16.946 34.726 1.00 54.66 562 ALA A C 1
ATOM 4304 O O . ALA A 1 562 ? 0.945 17.695 35.629 1.00 54.66 562 ALA A O 1
ATOM 4305 N N . ALA A 1 563 ? 0.736 15.619 34.777 1.00 61.69 563 ALA A N 1
ATOM 4306 C CA . ALA A 1 563 ? 1.441 14.885 35.822 1.00 61.69 563 ALA A CA 1
ATOM 4307 C C . ALA A 1 563 ? 2.025 13.578 35.242 1.00 61.69 563 ALA A C 1
ATOM 4309 O O . ALA A 1 563 ? 1.531 13.098 34.218 1.00 61.69 563 ALA A O 1
ATOM 4310 N N . PRO A 1 564 ? 3.057 12.977 35.861 1.00 56.53 564 PRO A N 1
ATOM 4311 C CA . PRO A 1 564 ? 3.602 11.711 35.378 1.00 56.53 564 PRO A CA 1
ATOM 4312 C C . PRO A 1 564 ? 2.551 10.588 35.484 1.00 56.53 564 PRO A C 1
ATOM 4314 O O . PRO A 1 564 ? 1.911 10.430 36.530 1.00 56.53 564 PRO A O 1
ATOM 4317 N N . GLY A 1 565 ? 2.353 9.836 34.394 1.00 64.56 565 GLY A N 1
ATOM 4318 C CA . GLY A 1 565 ? 1.305 8.809 34.269 1.00 64.56 565 GLY A CA 1
ATOM 4319 C C . GLY A 1 565 ? -0.115 9.345 34.032 1.00 64.56 565 GLY A C 1
ATOM 4320 O O . GLY A 1 565 ? -1.082 8.588 34.134 1.00 64.56 565 GLY A O 1
ATOM 4321 N N . GLU A 1 566 ? -0.255 10.642 33.732 1.00 76.81 566 GLU A N 1
ATOM 4322 C CA . GLU A 1 566 ? -1.519 11.281 33.369 1.00 76.81 566 GLU A CA 1
ATOM 4323 C C . GLU A 1 566 ? -1.459 11.872 31.959 1.00 76.81 566 GLU A C 1
ATOM 4325 O O . GLU A 1 566 ? -0.674 12.779 31.673 1.00 76.81 566 GLU A O 1
ATOM 4330 N N . VAL A 1 567 ? -2.388 11.438 31.112 1.00 81.81 567 VAL A N 1
ATOM 4331 C CA . VAL A 1 567 ? -2.645 12.069 29.819 1.00 81.81 567 VAL A CA 1
ATOM 4332 C C . VAL A 1 567 ? -3.875 12.954 29.943 1.00 81.81 567 VAL A C 1
ATOM 4334 O O . VAL A 1 567 ? -4.953 12.452 30.264 1.00 81.81 567 VAL A O 1
ATOM 4337 N N . ARG A 1 568 ? -3.740 14.254 29.645 1.00 86.75 568 ARG A N 1
ATOM 4338 C CA . ARG A 1 568 ? -4.881 15.166 29.481 1.00 86.75 568 ARG A CA 1
ATOM 4339 C C . ARG A 1 568 ? -5.080 15.546 28.025 1.00 86.75 568 ARG A C 1
ATOM 4341 O O . ARG A 1 568 ? -4.138 15.929 27.334 1.00 86.75 568 ARG A O 1
ATOM 4348 N N . ILE A 1 569 ? -6.327 15.493 27.585 1.00 87.81 569 ILE A N 1
ATOM 4349 C CA . ILE A 1 569 ? -6.778 15.929 26.271 1.00 87.81 569 ILE A CA 1
ATOM 4350 C C . ILE A 1 569 ? -7.788 17.045 26.496 1.00 87.81 569 ILE A C 1
ATOM 4352 O O . ILE A 1 569 ? -8.856 16.812 27.064 1.00 87.81 569 ILE A O 1
ATOM 4356 N N . ARG A 1 570 ? -7.440 18.260 26.077 1.00 89.38 570 ARG A N 1
ATOM 4357 C CA . ARG A 1 570 ? -8.205 19.466 26.397 1.00 89.38 570 ARG A CA 1
ATOM 4358 C C . ARG A 1 570 ? -8.649 20.197 25.135 1.00 89.38 570 ARG A C 1
ATOM 4360 O O . ARG A 1 570 ? -7.867 20.345 24.193 1.00 89.38 570 ARG A O 1
ATOM 4367 N N . SER A 1 571 ? -9.890 20.676 25.123 1.00 88.94 571 SER A N 1
ATOM 4368 C CA . SER A 1 571 ? -10.419 21.507 24.040 1.00 88.94 571 SER A CA 1
ATOM 4369 C C . SER A 1 571 ? -9.626 22.807 23.882 1.00 88.94 571 SER A C 1
ATOM 4371 O O . SER A 1 571 ? -8.979 23.283 24.816 1.00 88.94 571 SER A O 1
ATOM 4373 N N . ALA A 1 572 ? -9.681 23.409 22.691 1.00 85.00 572 ALA A N 1
ATOM 4374 C CA . ALA A 1 572 ? -8.943 24.638 22.387 1.00 85.00 572 ALA A CA 1
ATOM 4375 C C . ALA A 1 572 ? -9.335 25.822 23.297 1.00 85.00 572 ALA A C 1
ATOM 4377 O O . ALA A 1 572 ? -8.476 26.621 23.661 1.00 85.00 572 ALA A O 1
ATOM 4378 N N . ASP A 1 573 ? -10.608 25.895 23.699 1.00 86.19 573 ASP A N 1
ATOM 4379 C CA . ASP A 1 573 ? -11.148 26.878 24.652 1.00 86.19 573 ASP A CA 1
ATOM 4380 C C . ASP A 1 573 ? -10.933 26.485 26.125 1.00 86.19 573 ASP A C 1
ATOM 4382 O O . ASP A 1 573 ? -11.259 27.240 27.039 1.00 86.19 573 ASP A O 1
ATOM 4386 N N . GLY A 1 574 ? -10.398 25.290 26.372 1.00 85.62 574 GLY A N 1
ATOM 4387 C CA . GLY A 1 574 ? -10.081 24.792 27.696 1.00 85.62 574 GLY A CA 1
ATOM 4388 C C . GLY A 1 574 ? -11.272 24.386 28.562 1.00 85.62 574 GLY A C 1
ATOM 4389 O O . GLY A 1 574 ? -11.051 24.132 29.750 1.00 85.62 574 GLY A O 1
ATOM 4390 N N . ARG A 1 575 ? -12.493 24.345 28.013 1.00 87.62 575 ARG A N 1
ATOM 4391 C CA . ARG A 1 575 ? -13.721 24.052 28.771 1.00 87.62 575 ARG A CA 1
ATOM 4392 C C . ARG A 1 575 ? -14.070 22.569 28.848 1.00 87.62 575 ARG A C 1
ATOM 4394 O O . ARG A 1 575 ? -14.724 22.164 29.801 1.00 87.62 575 ARG A O 1
ATOM 4401 N N . GLU A 1 576 ? -13.632 21.773 27.879 1.00 90.44 576 GLU A N 1
ATOM 4402 C CA . GLU A 1 576 ? -13.784 20.319 27.883 1.00 90.44 576 GLU A CA 1
ATOM 4403 C C . GLU A 1 576 ? -12.418 19.663 28.100 1.00 90.44 576 GLU A C 1
ATOM 4405 O O . GLU A 1 576 ? -11.425 20.028 27.464 1.00 90.44 576 GLU A O 1
ATOM 4410 N N . GLU A 1 577 ? -12.356 18.693 29.006 1.00 91.25 577 GLU A N 1
ATOM 4411 C CA . GLU A 1 577 ? -11.130 17.970 29.329 1.00 91.25 577 GLU A CA 1
ATOM 4412 C C . GLU A 1 577 ? -11.430 16.497 29.617 1.00 91.25 577 GLU A C 1
ATOM 4414 O O . GLU A 1 577 ? -12.351 16.173 30.370 1.00 91.25 577 GLU A O 1
ATOM 4419 N N . LEU A 1 578 ? -10.627 15.615 29.021 1.00 90.94 578 LEU A N 1
ATOM 4420 C CA . LEU A 1 578 ? -10.502 14.204 29.373 1.00 90.94 578 LEU A CA 1
ATOM 4421 C C . LEU A 1 578 ? -9.114 13.996 29.974 1.00 90.94 578 LEU A C 1
ATOM 4423 O O . LEU A 1 578 ? -8.119 14.240 29.296 1.00 90.94 578 LEU A O 1
ATOM 4427 N N . ALA A 1 579 ? -9.042 13.485 31.197 1.00 90.00 579 ALA A N 1
ATOM 4428 C CA . ALA A 1 579 ? -7.810 12.981 31.778 1.00 90.00 579 ALA A CA 1
ATOM 4429 C C . ALA A 1 579 ? -7.903 11.473 32.011 1.00 90.00 579 ALA A C 1
ATOM 4431 O O . ALA A 1 579 ? -8.899 10.973 32.537 1.00 90.00 579 ALA A O 1
ATOM 4432 N N . VAL A 1 580 ? -6.854 10.750 31.637 1.00 88.50 580 VAL A N 1
ATOM 4433 C CA . VAL A 1 580 ? -6.744 9.301 31.823 1.00 88.50 580 VAL A CA 1
ATOM 4434 C C . VAL A 1 580 ? -5.473 9.011 32.604 1.00 88.50 580 VAL A C 1
ATOM 4436 O O . VAL A 1 580 ? -4.415 9.568 32.310 1.00 88.50 580 VAL A O 1
ATOM 4439 N N . ARG A 1 581 ? -5.589 8.158 33.624 1.00 86.31 581 ARG A N 1
ATOM 4440 C CA . ARG A 1 581 ? -4.474 7.722 34.472 1.00 86.31 581 ARG A CA 1
ATOM 4441 C C . ARG A 1 581 ? -4.502 6.209 34.611 1.00 86.31 581 ARG A C 1
ATOM 4443 O O . ARG A 1 581 ? -5.570 5.629 34.820 1.00 86.31 581 ARG A O 1
ATOM 4450 N N . VAL A 1 582 ? -3.334 5.583 34.548 1.00 82.12 582 VAL A N 1
ATOM 4451 C CA . VAL A 1 582 ? -3.175 4.136 34.739 1.00 82.12 582 VAL A CA 1
ATOM 4452 C C . VAL A 1 582 ? -2.092 3.889 35.773 1.00 82.12 582 VAL A C 1
ATOM 4454 O O . VAL A 1 582 ? -1.025 4.495 35.749 1.00 82.12 582 VAL A O 1
ATOM 4457 N N . THR A 1 583 ? -2.375 3.028 36.744 1.00 80.88 583 THR A N 1
ATOM 4458 C CA . THR A 1 583 ? -1.499 2.789 37.891 1.00 80.88 583 THR A CA 1
ATOM 4459 C C . THR A 1 583 ? -1.603 1.346 38.347 1.00 80.88 583 THR A C 1
ATOM 4461 O O . THR A 1 583 ? -2.677 0.764 38.327 1.00 80.88 583 THR A O 1
ATOM 4464 N N . VAL A 1 584 ? -0.501 0.757 38.804 1.00 79.75 584 VAL A N 1
ATOM 4465 C CA . VAL A 1 584 ? -0.490 -0.622 39.310 1.00 79.75 584 VAL A CA 1
ATOM 4466 C C . VAL A 1 584 ? -0.453 -0.614 40.838 1.00 79.75 584 VAL A C 1
ATOM 4468 O O . VAL A 1 584 ? 0.438 -0.008 41.446 1.00 79.75 584 VAL A O 1
ATOM 4471 N N . LEU A 1 585 ? -1.420 -1.282 41.469 1.00 76.56 585 LEU A N 1
ATOM 4472 C CA . LEU A 1 585 ? -1.444 -1.500 42.915 1.00 76.56 585 LEU A CA 1
ATOM 4473 C C . LEU A 1 585 ? -0.383 -2.539 43.314 1.00 76.56 585 LEU A C 1
ATOM 4475 O O . LEU A 1 585 ? -0.057 -3.441 42.549 1.00 76.56 585 LEU A O 1
ATOM 4479 N N . ALA A 1 586 ? 0.172 -2.429 44.524 1.00 67.75 586 ALA A N 1
ATOM 4480 C CA . ALA A 1 586 ? 1.120 -3.426 45.026 1.00 67.75 586 ALA A CA 1
ATOM 4481 C C . ALA A 1 586 ? 0.447 -4.806 45.191 1.00 67.75 586 ALA A C 1
ATOM 4483 O O . ALA A 1 586 ? -0.676 -4.900 45.690 1.00 67.75 586 ALA A O 1
ATOM 4484 N N . THR A 1 587 ? 1.142 -5.873 44.790 1.00 60.50 587 THR A N 1
ATOM 4485 C CA . THR A 1 587 ? 0.625 -7.248 44.789 1.00 60.50 587 THR A CA 1
ATOM 4486 C C . THR A 1 587 ? 0.772 -7.964 46.142 1.00 60.50 587 THR A C 1
ATOM 4488 O O . THR A 1 587 ? 1.800 -7.794 46.800 1.00 60.50 587 THR A O 1
ATOM 4491 N N . PRO A 1 588 ? -0.198 -8.822 46.534 1.00 59.47 588 PRO A N 1
ATOM 4492 C CA . PRO A 1 588 ? -1.498 -9.021 45.889 1.00 59.47 588 PRO A CA 1
ATOM 4493 C C . PRO A 1 588 ? -2.559 -7.993 46.356 1.00 59.47 588 PRO A C 1
ATOM 4495 O O . PRO A 1 588 ? -2.555 -7.563 47.521 1.00 59.47 588 PRO A O 1
ATOM 4498 N N . PRO A 1 589 ? -3.490 -7.600 45.465 1.00 67.50 589 PRO A N 1
ATOM 4499 C CA . PRO A 1 589 ? -4.593 -6.706 45.798 1.00 67.50 589 PRO A CA 1
ATOM 4500 C C . PRO A 1 589 ? -5.651 -7.456 46.620 1.00 67.50 589 PRO A C 1
ATOM 4502 O O . PRO A 1 589 ? -6.301 -8.375 46.133 1.00 67.50 589 PRO A O 1
ATOM 4505 N N . THR A 1 590 ? -5.847 -7.070 47.880 1.00 77.00 590 THR A N 1
ATOM 4506 C CA . THR A 1 590 ? -6.969 -7.577 48.688 1.00 77.00 590 THR A CA 1
ATOM 4507 C C . THR A 1 590 ? -8.226 -6.735 48.431 1.00 77.00 590 THR A C 1
ATOM 4509 O O . THR A 1 590 ? -8.092 -5.537 48.162 1.00 77.00 590 THR A O 1
ATOM 4512 N N . PRO A 1 591 ? -9.452 -7.283 48.566 1.00 80.62 591 PRO A N 1
ATOM 4513 C CA . PRO A 1 591 ? -10.687 -6.513 48.373 1.00 80.62 591 PRO A CA 1
ATOM 4514 C C . PRO A 1 591 ? -10.735 -5.218 49.199 1.00 80.62 591 PRO A C 1
ATOM 4516 O O . PRO A 1 591 ? -11.154 -4.174 48.702 1.00 80.62 591 PRO A O 1
ATOM 4519 N N . ALA A 1 592 ? -10.219 -5.254 50.432 1.00 79.25 592 ALA A N 1
ATOM 4520 C CA . ALA A 1 592 ? -10.105 -4.080 51.296 1.00 79.25 592 ALA A CA 1
ATOM 4521 C C . ALA A 1 592 ? -9.145 -3.016 50.729 1.00 79.25 592 ALA A C 1
ATOM 4523 O O . ALA A 1 592 ? -9.480 -1.831 50.706 1.00 79.25 592 ALA A O 1
ATOM 4524 N N . ARG A 1 593 ? -7.974 -3.426 50.217 1.00 78.88 593 ARG A N 1
ATOM 4525 C CA . ARG A 1 593 ? -7.013 -2.516 49.567 1.00 78.88 593 ARG A CA 1
ATOM 4526 C C . ARG A 1 593 ? -7.589 -1.907 48.291 1.00 78.88 593 ARG A C 1
ATOM 4528 O O . ARG A 1 593 ? -7.394 -0.719 48.056 1.00 78.88 593 ARG A O 1
ATOM 4535 N N . VAL A 1 594 ? -8.325 -2.693 47.504 1.00 84.94 594 VAL A N 1
ATOM 4536 C CA . VAL A 1 594 ? -9.011 -2.216 46.295 1.00 84.94 594 VAL A CA 1
ATOM 4537 C C . VAL A 1 594 ? -10.083 -1.187 46.651 1.00 84.94 594 VAL A C 1
ATOM 4539 O O . VAL A 1 594 ? -10.094 -0.100 46.079 1.00 84.94 594 VAL A O 1
ATOM 4542 N N . GLY A 1 595 ? -10.941 -1.483 47.632 1.00 86.06 595 GLY A N 1
ATOM 4543 C CA . GLY A 1 595 ? -11.975 -0.553 48.091 1.00 86.06 595 GLY A CA 1
ATOM 4544 C C . GLY A 1 595 ? -11.394 0.763 48.614 1.00 86.06 595 GLY A C 1
ATOM 4545 O O . GLY A 1 595 ? -11.872 1.838 48.248 1.00 86.06 595 GLY A O 1
ATOM 4546 N N . TYR A 1 596 ? -10.321 0.685 49.406 1.00 85.12 596 TYR A N 1
ATOM 4547 C CA . TYR A 1 596 ? -9.594 1.858 49.890 1.00 85.12 596 TYR A CA 1
ATOM 4548 C C . TYR A 1 596 ? -9.003 2.688 48.745 1.00 85.12 596 TYR A C 1
ATOM 4550 O O . TYR A 1 596 ? -9.206 3.902 48.698 1.00 85.12 596 TYR A O 1
ATOM 4558 N N . ALA A 1 597 ? -8.306 2.039 47.806 1.00 85.19 597 ALA A N 1
ATOM 4559 C CA . ALA A 1 597 ? -7.701 2.705 46.658 1.00 85.19 597 ALA A CA 1
ATOM 4560 C C . ALA A 1 597 ? -8.758 3.416 45.804 1.00 85.19 597 ALA A C 1
ATOM 4562 O O . ALA A 1 597 ? -8.604 4.599 45.521 1.00 85.19 597 ALA A O 1
ATOM 4563 N N . LEU A 1 598 ? -9.858 2.736 45.457 1.00 90.31 598 LEU A N 1
ATOM 4564 C CA . LEU A 1 598 ? -10.945 3.313 44.661 1.00 90.31 598 LEU A CA 1
ATOM 4565 C C . LEU A 1 598 ? -11.544 4.556 45.325 1.00 90.31 598 LEU A C 1
ATOM 4567 O O . LEU A 1 598 ? -11.670 5.591 44.674 1.00 90.31 598 LEU A O 1
ATOM 4571 N N . ARG A 1 599 ? -11.867 4.485 46.622 1.00 89.56 599 ARG A N 1
ATOM 4572 C CA . ARG A 1 599 ? -12.419 5.630 47.359 1.00 89.56 599 ARG A CA 1
ATOM 4573 C C . ARG A 1 599 ? -11.439 6.802 47.386 1.00 89.56 599 ARG A C 1
ATOM 4575 O O . ARG A 1 599 ? -11.805 7.911 47.014 1.00 89.56 599 ARG A O 1
ATOM 4582 N N . ARG A 1 600 ? -10.181 6.544 47.753 1.00 89.50 600 ARG A N 1
ATOM 4583 C CA . ARG A 1 600 ? -9.149 7.583 47.850 1.00 89.50 600 ARG A CA 1
ATOM 4584 C C . ARG A 1 600 ? -8.881 8.260 46.505 1.00 89.50 600 ARG A C 1
ATOM 4586 O O . ARG A 1 600 ? -8.721 9.475 46.449 1.00 89.50 600 ARG A O 1
ATOM 4593 N N . VAL A 1 601 ? -8.872 7.489 45.420 1.00 90.06 601 VAL A N 1
ATOM 4594 C CA . VAL A 1 601 ? -8.709 7.997 44.051 1.00 90.06 601 VAL A CA 1
ATOM 4595 C C . VAL A 1 601 ? -9.880 8.884 43.648 1.00 90.06 601 VAL A C 1
ATOM 4597 O O . VAL A 1 601 ? -9.651 9.939 43.057 1.00 90.06 601 VAL A O 1
ATOM 4600 N N . LEU A 1 602 ? -11.114 8.484 43.968 1.00 91.75 602 LEU A N 1
ATOM 4601 C CA . LEU A 1 602 ? -12.308 9.285 43.700 1.00 91.75 602 LEU A CA 1
ATOM 4602 C C . LEU A 1 602 ? -12.295 10.600 44.485 1.00 91.75 602 LEU A C 1
ATOM 4604 O O . LEU A 1 602 ? -12.572 11.642 43.896 1.00 91.75 602 LEU A O 1
ATOM 4608 N N . ASP A 1 603 ? -11.931 10.560 45.772 1.00 89.88 603 ASP A N 1
ATOM 4609 C CA . ASP A 1 603 ? -11.783 11.745 46.630 1.00 89.88 603 ASP A CA 1
ATOM 4610 C C . ASP A 1 603 ? -10.747 12.713 46.027 1.00 89.88 603 ASP A C 1
ATOM 4612 O O . ASP A 1 603 ? -11.074 13.841 45.659 1.00 89.88 603 ASP A O 1
ATOM 4616 N N . ARG A 1 604 ? -9.514 12.235 45.804 1.00 89.25 604 ARG A N 1
ATOM 4617 C CA . ARG A 1 604 ? -8.404 13.050 45.282 1.00 89.25 604 ARG A CA 1
ATOM 4618 C C . ARG A 1 604 ? -8.647 13.594 43.881 1.00 89.25 604 ARG A C 1
ATOM 4620 O O . ARG A 1 604 ? -8.225 14.703 43.565 1.00 89.25 604 ARG A O 1
ATOM 4627 N N . SER A 1 605 ? -9.304 12.824 43.020 1.00 90.19 605 SER A N 1
ATOM 4628 C CA . SER A 1 605 ? -9.595 13.271 41.656 1.00 90.19 605 SER A CA 1
ATOM 4629 C C . SER A 1 605 ? -10.724 14.304 41.625 1.00 90.19 605 SER A C 1
ATOM 4631 O O . SER A 1 605 ? -10.668 15.218 40.807 1.00 90.19 605 SER A O 1
ATOM 4633 N N . ALA A 1 606 ? -11.713 14.205 42.522 1.00 90.19 606 ALA A N 1
ATOM 4634 C CA . ALA A 1 606 ? -12.748 15.226 42.679 1.00 90.19 606 ALA A CA 1
ATOM 4635 C C . ALA A 1 606 ? -12.172 16.533 43.257 1.00 90.19 606 ALA A C 1
ATOM 4637 O O . ALA A 1 606 ? -12.421 17.598 42.697 1.00 90.19 606 ALA A O 1
ATOM 4638 N N . GLU A 1 607 ? -11.331 16.448 44.296 1.00 88.50 607 GLU A N 1
ATOM 4639 C CA . GLU A 1 607 ? -10.581 17.597 44.837 1.00 88.50 607 GLU A CA 1
ATOM 4640 C C . GLU A 1 607 ? -9.713 18.268 43.761 1.00 88.50 607 GLU A C 1
ATOM 4642 O O . GLU A 1 607 ? -9.654 19.494 43.673 1.00 88.50 607 GLU A O 1
ATOM 4647 N N . GLY A 1 608 ? -9.066 17.463 42.908 1.00 86.56 608 GLY A N 1
ATOM 4648 C CA . GLY A 1 608 ? -8.238 17.947 41.804 1.00 86.56 608 GLY A CA 1
ATOM 4649 C C . GLY A 1 608 ? -9.014 18.685 40.707 1.00 86.56 608 GLY A C 1
ATOM 4650 O O . GLY A 1 608 ? -8.425 19.510 40.011 1.00 86.56 608 GLY A O 1
ATOM 4651 N N . LEU A 1 609 ? -10.319 18.423 40.554 1.00 88.06 609 LEU A N 1
ATOM 4652 C CA . LEU A 1 609 ? -11.193 19.198 39.667 1.00 88.06 609 LEU A CA 1
ATOM 4653 C C . LEU A 1 609 ? -11.549 20.558 40.282 1.00 88.06 609 LEU A C 1
ATOM 4655 O O . LEU A 1 609 ? -11.511 21.578 39.594 1.00 88.06 609 LEU A O 1
ATOM 4659 N N . SER A 1 610 ? -11.913 20.570 41.565 1.00 87.31 610 SER A N 1
ATOM 4660 C CA . SER A 1 610 ? -12.059 21.777 42.378 1.00 87.31 610 SER A CA 1
ATOM 4661 C C . SER A 1 610 ? -12.137 21.398 43.863 1.00 87.31 610 SER A C 1
ATOM 4663 O O . SER A 1 610 ? -12.926 20.516 44.208 1.00 87.31 610 SER A O 1
ATOM 4665 N N . PRO A 1 611 ? -11.437 22.110 44.768 1.00 87.62 611 PRO A N 1
ATOM 4666 C CA . PRO A 1 611 ? -11.587 21.917 46.214 1.00 87.62 611 PRO A CA 1
ATOM 4667 C C . PRO A 1 611 ? -13.017 22.153 46.726 1.00 87.62 611 PRO A C 1
ATOM 4669 O O . PRO A 1 611 ? -13.377 21.672 47.793 1.00 87.62 611 PRO A O 1
ATOM 4672 N N . SER A 1 612 ? -13.830 22.897 45.969 1.00 88.56 612 SER A N 1
ATOM 4673 C CA . SER A 1 612 ? -15.219 23.236 46.304 1.00 88.56 612 SER A CA 1
ATOM 4674 C C . SER A 1 612 ? -16.237 22.484 45.438 1.00 88.56 612 SER A C 1
ATOM 4676 O O . SER A 1 612 ? -17.375 22.929 45.298 1.00 88.56 612 SER A O 1
ATOM 4678 N N . ALA A 1 613 ? -15.838 21.374 44.809 1.00 89.06 613 ALA A N 1
ATOM 4679 C CA . ALA A 1 613 ? -16.740 20.554 44.011 1.00 89.06 613 ALA A CA 1
ATOM 4680 C C . ALA A 1 613 ? -17.829 19.916 44.894 1.00 89.06 613 ALA A C 1
ATOM 4682 O O . ALA A 1 613 ? -17.530 19.225 45.867 1.00 89.06 613 ALA A O 1
ATOM 4683 N N . ALA A 1 614 ? -19.099 20.108 44.534 1.00 91.31 614 ALA A N 1
ATOM 4684 C CA . ALA A 1 614 ? -20.223 19.507 45.246 1.00 91.31 614 ALA A CA 1
ATOM 4685 C C . ALA A 1 614 ? -20.538 18.121 44.670 1.00 91.31 614 ALA A C 1
ATOM 4687 O O . ALA A 1 614 ? -20.749 17.989 43.462 1.00 91.31 614 ALA A O 1
ATOM 4688 N N . LEU A 1 615 ? -20.596 17.087 45.514 1.00 92.81 615 LEU A N 1
ATOM 4689 C CA . LEU A 1 615 ? -21.009 15.748 45.091 1.00 92.81 615 LEU A CA 1
ATOM 4690 C C . LEU A 1 615 ? -22.484 15.762 44.676 1.00 92.81 615 LEU A C 1
ATOM 4692 O O . LEU A 1 615 ? -23.347 16.166 45.449 1.00 92.81 615 LEU A O 1
ATOM 4696 N N . VAL A 1 616 ? -22.761 15.314 43.453 1.00 93.38 616 VAL A N 1
ATOM 4697 C CA . VAL A 1 616 ? -24.121 15.183 42.913 1.00 93.38 616 VAL A CA 1
ATOM 4698 C C . VAL A 1 616 ? -24.584 13.736 43.006 1.00 93.38 616 VAL A C 1
ATOM 4700 O O . VAL A 1 616 ? -25.717 13.470 43.387 1.00 93.38 616 VAL A O 1
ATOM 4703 N N . GLU A 1 617 ? -23.709 12.801 42.638 1.00 93.88 617 GLU A N 1
ATOM 4704 C CA . GLU A 1 617 ? -24.047 11.388 42.495 1.00 93.88 617 GLU A CA 1
ATOM 4705 C C . GLU A 1 617 ? -22.794 10.526 42.689 1.00 93.88 617 GLU A C 1
ATOM 4707 O O . GLU A 1 617 ? -21.712 10.889 42.222 1.00 93.88 617 GLU A O 1
ATOM 4712 N N . GLU A 1 618 ? -22.931 9.376 43.346 1.00 94.25 618 GLU A N 1
ATOM 4713 C CA . GLU A 1 618 ? -21.896 8.343 43.445 1.00 94.25 618 GLU A CA 1
ATOM 4714 C C . GLU A 1 618 ? -22.534 6.972 43.212 1.00 94.25 618 GLU A C 1
ATOM 4716 O O . GLU A 1 618 ? -23.639 6.706 43.681 1.00 94.25 618 GLU A O 1
ATOM 4721 N N . GLY A 1 619 ? -21.828 6.081 42.519 1.00 93.38 619 GLY A N 1
ATOM 4722 C CA . GLY A 1 619 ? -22.317 4.727 42.301 1.00 93.38 619 GLY A CA 1
ATOM 4723 C C . GLY A 1 619 ? -21.334 3.849 41.545 1.00 93.38 619 GLY A C 1
ATOM 4724 O O . GLY A 1 619 ? -20.118 4.067 41.559 1.00 93.38 619 GLY A O 1
ATOM 4725 N N . THR A 1 620 ? -21.877 2.845 40.861 1.00 91.44 620 THR A N 1
ATOM 4726 C CA . THR A 1 620 ? -21.136 1.987 39.935 1.00 91.44 620 THR A CA 1
ATOM 4727 C C . THR A 1 620 ? -21.657 2.149 38.517 1.00 91.44 620 THR A C 1
ATOM 4729 O O . THR A 1 620 ? -22.858 2.037 38.290 1.00 91.44 620 THR A O 1
ATOM 4732 N N . ALA A 1 621 ? -20.761 2.369 37.563 1.00 85.19 621 ALA A N 1
ATOM 4733 C CA . ALA A 1 621 ? -21.101 2.524 36.152 1.00 85.19 621 ALA A CA 1
ATOM 4734 C C . ALA A 1 621 ? -20.060 1.824 35.277 1.00 85.19 621 ALA A C 1
ATOM 4736 O O . ALA A 1 621 ? -19.005 1.413 35.758 1.00 85.19 621 ALA A O 1
ATOM 4737 N N . ARG A 1 622 ? -20.349 1.690 33.984 1.00 82.81 622 ARG A N 1
ATOM 4738 C CA . ARG A 1 622 ? -19.344 1.366 32.962 1.00 82.81 622 ARG A CA 1
ATOM 4739 C C . ARG A 1 622 ? -18.964 2.640 32.220 1.00 82.81 622 ARG A C 1
ATOM 4741 O O . ARG A 1 622 ? -19.820 3.495 32.001 1.00 82.81 622 ARG A O 1
ATOM 4748 N N . ILE A 1 623 ? -17.703 2.749 31.811 1.00 77.12 623 ILE A N 1
ATOM 4749 C CA . ILE A 1 623 ? -17.230 3.824 30.933 1.00 77.12 623 ILE A CA 1
ATOM 4750 C C . ILE A 1 623 ? -16.527 3.214 29.721 1.00 77.12 623 ILE A C 1
ATOM 4752 O O . ILE A 1 623 ? -15.574 2.447 29.864 1.00 77.12 623 ILE A O 1
ATOM 4756 N N . GLY A 1 624 ? -17.033 3.514 28.524 1.00 69.31 624 GLY A N 1
ATOM 4757 C CA . GLY A 1 624 ? -16.571 2.868 27.296 1.00 69.31 624 GLY A CA 1
ATOM 4758 C C . GLY A 1 624 ? -16.562 1.346 27.409 1.00 69.31 624 GLY A C 1
ATOM 4759 O O . GLY A 1 624 ? -17.578 0.742 27.750 1.00 69.31 624 GLY A O 1
ATOM 4760 N N . ASN A 1 625 ? -15.401 0.741 27.155 1.00 67.94 625 ASN A N 1
ATOM 4761 C CA . ASN A 1 625 ? -15.206 -0.710 27.210 1.00 67.94 625 ASN A CA 1
ATOM 4762 C C . ASN A 1 625 ? -14.631 -1.209 28.545 1.00 67.94 625 ASN A C 1
ATOM 4764 O O . ASN A 1 625 ? -14.281 -2.384 28.660 1.00 67.94 625 ASN A O 1
ATOM 4768 N N . LEU A 1 626 ? -14.522 -0.347 29.561 1.00 74.06 626 LEU A N 1
ATOM 4769 C CA . LEU A 1 626 ? -14.086 -0.787 30.881 1.00 74.06 626 LEU A CA 1
ATOM 4770 C C . LEU A 1 626 ? -15.188 -1.590 31.601 1.00 74.06 626 LEU A C 1
ATOM 4772 O O . LEU A 1 626 ? -16.369 -1.226 31.521 1.00 74.06 626 LEU A O 1
ATOM 4776 N N . PRO A 1 627 ? -14.822 -2.651 32.354 1.00 79.75 627 PRO A N 1
ATOM 4777 C CA . PRO A 1 627 ? -15.744 -3.328 33.267 1.00 79.75 627 PRO A CA 1
ATOM 4778 C C . PRO A 1 627 ? -16.305 -2.344 34.291 1.00 79.75 627 PRO A C 1
ATOM 4780 O O . PRO A 1 627 ? -15.728 -1.284 34.479 1.00 79.75 627 PRO A O 1
ATOM 4783 N N . ALA A 1 628 ? -17.392 -2.692 34.985 1.00 85.62 628 ALA A N 1
ATOM 4784 C CA . ALA A 1 628 ? -18.007 -1.777 35.945 1.00 85.62 628 ALA A CA 1
ATOM 4785 C C . ALA A 1 628 ? -17.013 -1.339 37.041 1.00 85.62 628 ALA A C 1
ATOM 4787 O O . ALA A 1 628 ? -16.298 -2.153 37.631 1.00 85.62 628 ALA A O 1
ATOM 4788 N N . GLY A 1 629 ? -16.975 -0.039 37.306 1.00 88.75 629 GLY A N 1
ATOM 4789 C CA . GLY A 1 629 ? -16.124 0.602 38.302 1.00 88.75 629 GLY A CA 1
ATOM 4790 C C . GLY A 1 629 ? -16.925 1.597 39.123 1.00 88.75 629 GLY A C 1
ATOM 4791 O O . GLY A 1 629 ? -18.124 1.776 38.903 1.00 88.75 629 GLY A O 1
ATOM 4792 N N . ARG A 1 630 ? -16.272 2.240 40.090 1.00 94.31 630 ARG A N 1
ATOM 4793 C CA . ARG A 1 630 ? -16.915 3.289 40.882 1.00 94.31 630 ARG A CA 1
ATOM 4794 C C . ARG A 1 630 ? -16.823 4.622 40.159 1.00 94.31 630 ARG A C 1
ATOM 4796 O O . ARG A 1 630 ? -15.801 4.921 39.545 1.00 94.31 630 ARG A O 1
ATOM 4803 N N . TYR A 1 631 ? -17.870 5.428 40.255 1.00 94.38 631 TYR A N 1
ATOM 4804 C CA . TYR A 1 631 ? -17.877 6.771 39.692 1.00 94.38 631 TYR A CA 1
ATOM 4805 C C . TYR A 1 631 ? -18.449 7.790 40.664 1.00 94.38 631 TYR A C 1
ATOM 4807 O O . TYR A 1 631 ? -19.238 7.453 41.545 1.00 94.38 631 TYR A O 1
ATOM 4815 N N . ARG A 1 632 ? -18.078 9.049 40.441 1.00 95.00 632 ARG A N 1
ATOM 4816 C CA . ARG A 1 632 ? -18.695 10.227 41.036 1.00 95.00 632 ARG A CA 1
ATOM 4817 C C . ARG A 1 632 ? -19.001 11.262 39.976 1.00 95.00 632 ARG A C 1
ATOM 4819 O O . ARG A 1 632 ? -18.169 11.536 39.110 1.00 95.00 632 ARG A O 1
ATOM 4826 N N . ARG A 1 633 ? -20.167 11.880 40.091 1.00 94.44 633 ARG A N 1
ATOM 4827 C CA . ARG A 1 633 ? -20.531 13.103 39.384 1.00 94.44 633 ARG A CA 1
ATOM 4828 C C . ARG A 1 633 ? -20.483 14.248 40.379 1.00 94.44 633 ARG A C 1
ATOM 4830 O O . ARG A 1 633 ? -21.100 14.178 41.440 1.00 94.44 633 ARG A O 1
ATOM 4837 N N . VAL A 1 634 ? -19.748 15.293 40.038 1.00 94.69 634 VAL A N 1
ATOM 4838 C CA . VAL A 1 634 ? -19.587 16.486 40.865 1.00 94.69 634 VAL A CA 1
ATOM 4839 C C . VAL A 1 634 ? -19.981 17.724 40.072 1.00 94.69 634 VAL A C 1
ATOM 4841 O O . VAL A 1 634 ? -19.817 17.772 38.853 1.00 94.69 634 VAL A O 1
ATOM 4844 N N . ARG A 1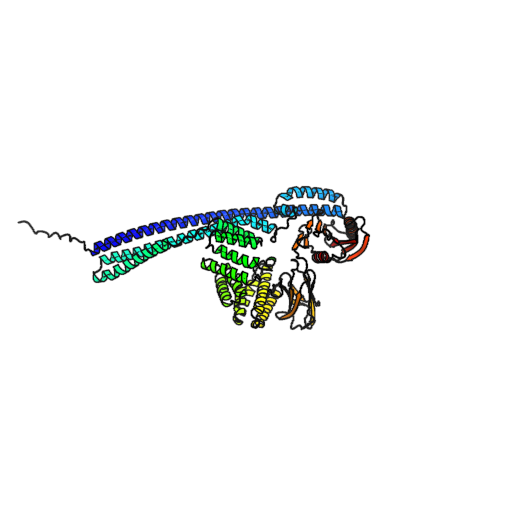 635 ? -20.500 18.737 40.759 1.00 94.50 635 ARG A N 1
ATOM 4845 C CA . ARG A 1 635 ? -20.763 20.058 40.191 1.00 94.50 635 ARG A CA 1
ATOM 4846 C C . ARG A 1 635 ? -19.639 21.000 40.595 1.00 94.50 635 ARG A C 1
ATOM 4848 O O . ARG A 1 635 ? -19.311 21.100 41.776 1.00 94.50 635 ARG A O 1
ATOM 4855 N N . LEU A 1 636 ? -19.038 21.657 39.611 1.00 92.56 636 LEU A N 1
ATOM 4856 C CA . LEU A 1 636 ? -17.911 22.562 39.808 1.00 92.56 636 LEU A CA 1
ATOM 4857 C C . LEU A 1 636 ? -18.396 24.009 40.002 1.00 92.56 636 LEU A C 1
ATOM 4859 O O . LEU A 1 636 ? -19.485 24.367 39.535 1.00 92.56 636 LEU A O 1
ATOM 4863 N N . PRO A 1 637 ? -17.585 24.872 40.645 1.00 84.56 637 PRO A N 1
ATOM 4864 C CA . PRO A 1 637 ? -17.843 26.308 40.675 1.00 84.56 637 PRO A CA 1
ATOM 4865 C C . PRO A 1 637 ? -17.969 26.863 39.248 1.00 84.56 637 PRO A C 1
ATOM 4867 O O . PRO A 1 637 ? -17.112 26.604 38.405 1.00 84.56 637 PRO A O 1
ATOM 4870 N N . GLY A 1 638 ? -19.046 27.601 38.968 1.00 83.62 638 GLY A N 1
ATOM 4871 C CA . GLY A 1 638 ? -19.357 28.107 37.622 1.00 83.62 638 GLY A CA 1
ATOM 4872 C C . GLY A 1 638 ? -20.328 27.244 36.804 1.00 83.62 638 GLY A C 1
ATOM 4873 O O . GLY A 1 638 ? -20.649 27.610 35.679 1.00 83.62 638 GLY A O 1
ATOM 4874 N N . GLY A 1 639 ? -20.835 26.137 37.362 1.00 86.75 639 GLY A N 1
ATOM 4875 C CA . GLY A 1 639 ? -21.909 25.336 36.754 1.00 86.75 639 GLY A CA 1
ATOM 4876 C C . GLY A 1 639 ? -21.445 24.219 35.813 1.00 86.75 639 GLY A C 1
ATOM 4877 O O . GLY A 1 639 ? -22.282 23.453 35.333 1.00 86.75 639 GLY A O 1
ATOM 4878 N N . ASP A 1 640 ? -20.136 24.086 35.589 1.00 91.75 640 ASP A N 1
ATOM 4879 C CA . ASP A 1 640 ? -19.547 22.939 34.894 1.00 91.75 640 ASP A CA 1
ATOM 4880 C C . ASP A 1 640 ? -19.788 21.633 35.678 1.00 91.75 640 ASP A C 1
ATOM 4882 O O . ASP A 1 640 ? -19.955 21.618 36.903 1.00 91.75 640 ASP A O 1
ATOM 4886 N N . GLU A 1 641 ? -19.746 20.508 34.972 1.00 93.38 641 GLU A N 1
ATOM 4887 C CA . GLU A 1 641 ? -19.773 19.174 35.557 1.00 93.38 641 GLU A CA 1
ATOM 4888 C C . GLU A 1 641 ? -18.403 18.507 35.515 1.00 93.38 641 GLU A C 1
ATOM 4890 O O . GLU A 1 641 ? -17.651 18.595 34.542 1.00 93.38 641 GLU A O 1
ATOM 4895 N N . GLY A 1 642 ? -18.111 17.789 36.594 1.00 93.50 642 GLY A N 1
ATOM 4896 C CA . GLY A 1 642 ? -17.007 16.858 36.696 1.00 93.50 642 GLY A CA 1
ATOM 4897 C C . GLY A 1 642 ? -17.524 15.428 36.792 1.00 93.50 642 GLY A C 1
ATOM 4898 O O . GLY A 1 642 ? -18.482 15.152 37.517 1.00 93.50 642 GLY A O 1
ATOM 4899 N N . ARG A 1 643 ? -16.885 14.490 36.094 1.00 93.75 643 ARG A N 1
ATOM 4900 C CA . ARG A 1 643 ? -17.117 13.054 36.297 1.00 93.75 643 ARG A CA 1
ATOM 4901 C C . ARG A 1 643 ? -15.797 12.364 36.554 1.00 93.75 643 ARG A C 1
ATOM 4903 O O . ARG A 1 643 ? -14.866 12.511 35.775 1.00 93.75 643 ARG A O 1
ATOM 4910 N N . VAL A 1 644 ? -15.728 11.602 37.633 1.00 93.75 644 VAL A N 1
ATOM 4911 C CA . VAL A 1 644 ? -14.562 10.798 37.986 1.00 93.75 644 VAL A CA 1
ATOM 4912 C C . VAL A 1 644 ? -14.981 9.345 37.967 1.00 93.75 644 VAL A C 1
ATOM 4914 O O . VAL A 1 644 ? -15.996 8.985 38.551 1.00 93.75 644 VAL A O 1
ATOM 4917 N N . TYR A 1 645 ? -14.184 8.514 37.323 1.00 94.12 645 TYR A N 1
ATOM 4918 C CA . TYR A 1 645 ? -14.367 7.082 37.246 1.00 94.12 645 TYR A CA 1
ATOM 4919 C C . TYR A 1 645 ? -13.086 6.376 37.674 1.00 94.12 645 TYR A C 1
ATOM 4921 O O . TYR A 1 645 ? -12.001 6.792 37.271 1.00 94.12 645 TYR A O 1
ATOM 4929 N N . ALA A 1 646 ? -13.205 5.298 38.447 1.00 92.75 646 ALA A N 1
ATOM 4930 C CA . ALA A 1 646 ? -12.085 4.464 38.853 1.00 92.75 646 ALA A CA 1
ATOM 4931 C C . ALA A 1 646 ? -12.453 2.972 38.823 1.00 92.75 646 ALA A C 1
ATOM 4933 O O . ALA A 1 646 ? -13.504 2.557 39.321 1.00 92.75 646 ALA A O 1
ATOM 4934 N N . HIS A 1 647 ? -11.562 2.151 38.272 1.00 91.00 647 HIS A N 1
ATOM 4935 C CA . HIS A 1 647 ? -11.715 0.699 38.198 1.00 91.00 647 HIS A CA 1
ATOM 4936 C C . HIS A 1 647 ? -10.380 0.001 38.459 1.00 91.00 647 HIS A C 1
ATOM 4938 O O . HIS A 1 647 ? -9.348 0.466 37.986 1.00 91.00 647 HIS A O 1
ATOM 4944 N N . VAL A 1 648 ? -10.405 -1.121 39.180 1.00 89.12 648 VAL A N 1
ATOM 4945 C CA . VAL A 1 648 ? -9.242 -1.993 39.389 1.00 89.12 648 VAL A CA 1
ATOM 4946 C C . VAL A 1 648 ? -9.555 -3.348 38.774 1.00 89.12 648 VAL A C 1
ATOM 4948 O O . VAL A 1 648 ? -10.579 -3.940 39.116 1.00 89.12 648 VAL A O 1
ATOM 4951 N N . ASP A 1 649 ? -8.687 -3.825 37.885 1.00 85.81 649 ASP A N 1
ATOM 4952 C CA . ASP A 1 649 ? -8.844 -5.149 37.280 1.00 85.81 649 ASP A CA 1
ATOM 4953 C C . ASP A 1 649 ? -8.266 -6.277 38.153 1.00 85.81 649 ASP A C 1
ATOM 4955 O O . ASP A 1 649 ? -7.698 -6.062 39.227 1.00 85.81 649 ASP A O 1
ATOM 4959 N N . THR A 1 650 ? -8.399 -7.514 37.673 1.00 81.19 650 THR A N 1
ATOM 4960 C CA . THR A 1 650 ? -7.905 -8.721 38.352 1.00 81.19 650 THR A CA 1
ATOM 4961 C C . THR A 1 650 ? -6.383 -8.774 38.486 1.00 81.19 650 THR A C 1
ATOM 4963 O O . THR A 1 650 ? -5.879 -9.525 39.315 1.00 81.19 650 THR A O 1
ATOM 4966 N N . LEU A 1 651 ? -5.648 -7.986 37.697 1.00 82.06 651 LEU A N 1
ATOM 4967 C CA . LEU A 1 651 ? -4.191 -7.865 37.766 1.00 82.06 651 LEU A CA 1
ATOM 4968 C C . LEU A 1 651 ? -3.752 -6.749 38.730 1.00 82.06 651 LEU A C 1
ATOM 4970 O O . LEU A 1 651 ? -2.557 -6.525 38.916 1.00 82.06 651 LEU A O 1
ATOM 4974 N N . GLY A 1 652 ? -4.700 -6.053 39.368 1.00 83.44 652 GLY A N 1
ATOM 4975 C CA . GLY A 1 652 ? -4.420 -4.939 40.268 1.00 83.44 652 GLY A CA 1
ATOM 4976 C C . GLY A 1 652 ? -4.105 -3.630 39.542 1.00 83.44 652 GLY A C 1
ATOM 4977 O O . GLY A 1 652 ? -3.536 -2.724 40.154 1.00 83.44 652 GLY A O 1
ATOM 4978 N N . VAL A 1 653 ? -4.463 -3.499 38.261 1.00 85.50 653 VAL A N 1
ATOM 4979 C CA . VAL A 1 653 ? -4.290 -2.258 37.500 1.00 85.50 653 VAL A CA 1
ATOM 4980 C C . VAL A 1 653 ? -5.476 -1.333 37.759 1.00 85.50 653 VAL A C 1
ATOM 4982 O O . VAL A 1 653 ? -6.603 -1.587 37.330 1.00 85.50 653 VAL A O 1
ATOM 4985 N N . LEU A 1 654 ? -5.200 -0.238 38.460 1.00 87.62 654 LEU A N 1
ATOM 4986 C CA . LEU A 1 654 ? -6.096 0.881 38.697 1.00 87.62 654 LEU A CA 1
ATOM 4987 C C . LEU A 1 654 ? -6.112 1.812 37.478 1.00 87.62 654 LEU A C 1
ATOM 4989 O O . LEU A 1 654 ? -5.093 2.386 37.100 1.00 87.62 654 LEU A O 1
ATOM 4993 N N . ARG A 1 655 ? -7.293 2.009 36.901 1.00 89.06 655 ARG A N 1
ATOM 4994 C CA . ARG A 1 655 ? -7.551 2.939 35.801 1.00 89.06 655 ARG A CA 1
ATOM 4995 C C . ARG A 1 655 ? -8.487 4.031 36.282 1.00 89.06 655 ARG A C 1
ATOM 4997 O O . ARG A 1 655 ? -9.548 3.725 36.829 1.00 89.06 655 ARG A O 1
ATOM 5004 N N . THR A 1 656 ? -8.111 5.279 36.041 1.00 90.38 656 THR A N 1
ATOM 5005 C CA . THR A 1 656 ? -8.883 6.459 36.429 1.00 90.38 656 THR A CA 1
ATOM 5006 C C . THR A 1 656 ? -9.184 7.297 35.199 1.00 90.38 656 THR A C 1
ATOM 5008 O O . THR A 1 656 ? -8.285 7.598 34.416 1.00 90.38 656 THR A O 1
ATOM 5011 N N . VAL A 1 657 ? -10.442 7.696 35.044 1.00 91.88 657 VAL A N 1
ATOM 5012 C CA . VAL A 1 657 ? -10.888 8.601 33.983 1.00 91.88 657 VAL A CA 1
ATOM 5013 C C . VAL A 1 657 ? -11.557 9.799 34.632 1.00 91.88 657 VAL A C 1
ATOM 5015 O O . VAL A 1 657 ? -12.465 9.638 35.444 1.00 91.88 657 VAL A O 1
ATOM 5018 N N . VAL A 1 658 ? -11.104 10.999 34.291 1.00 92.19 658 VAL A N 1
ATOM 5019 C CA . VAL A 1 658 ? -11.645 12.257 34.801 1.00 92.19 658 VAL A CA 1
ATOM 5020 C C . VAL A 1 658 ? -12.133 13.085 33.623 1.00 92.19 658 VAL A C 1
ATOM 5022 O O . VAL A 1 658 ? -11.412 13.274 32.649 1.00 92.19 658 VAL A O 1
ATOM 5025 N N . LEU A 1 659 ? -13.362 13.570 33.710 1.00 93.38 659 LEU A N 1
ATOM 5026 C CA . LEU A 1 659 ? -13.990 14.431 32.720 1.00 93.38 659 LEU A CA 1
ATOM 5027 C C . LEU A 1 659 ? -14.336 15.760 33.369 1.00 93.38 659 LEU A C 1
ATOM 5029 O O . LEU A 1 659 ? -14.867 15.777 34.481 1.00 93.38 659 LEU A O 1
ATOM 5033 N N . ARG A 1 660 ? -14.117 16.849 32.640 1.00 92.88 660 ARG A N 1
ATOM 5034 C CA . ARG A 1 660 ? -14.629 18.180 32.964 1.00 92.88 660 ARG A CA 1
ATOM 5035 C C . ARG A 1 660 ? -15.310 18.755 31.735 1.00 92.88 660 ARG A C 1
ATOM 5037 O O . ARG A 1 660 ? -14.704 18.752 30.668 1.00 92.88 660 ARG A O 1
ATOM 5044 N N . PHE A 1 661 ? -16.541 19.236 31.876 1.00 92.56 661 PHE A N 1
ATOM 5045 C CA . PHE A 1 661 ? -17.272 19.843 30.766 1.00 92.56 661 PHE A CA 1
ATOM 5046 C C . PHE A 1 661 ? -18.467 20.690 31.217 1.00 92.56 661 PHE A C 1
ATOM 5048 O O . PHE A 1 661 ? -19.074 20.400 32.248 1.00 92.56 661 PHE A O 1
ATOM 5055 N N . PRO A 1 662 ? -18.891 21.680 30.413 1.00 90.44 662 PRO A N 1
ATOM 5056 C CA . PRO A 1 662 ? -20.196 22.311 30.572 1.00 90.44 662 PRO A CA 1
ATOM 5057 C C . PRO A 1 662 ? -21.310 21.301 30.241 1.00 90.44 662 PRO A C 1
ATOM 5059 O O . PRO A 1 662 ? -21.195 20.624 29.218 1.00 90.44 662 PRO A O 1
ATOM 5062 N N . PRO A 1 663 ? -22.429 21.225 30.990 1.00 82.81 663 PRO A N 1
ATOM 5063 C CA . PRO A 1 663 ? -23.500 20.243 30.749 1.00 82.81 663 PRO A CA 1
ATOM 5064 C C . PRO A 1 663 ? -24.010 20.178 29.299 1.00 82.81 663 PRO A C 1
ATOM 5066 O O . PRO A 1 663 ? -24.296 19.098 28.786 1.00 82.81 663 PRO A O 1
ATOM 5069 N N . ALA A 1 664 ? -24.063 21.326 28.614 1.00 80.38 664 ALA A N 1
ATOM 5070 C CA . ALA A 1 664 ? -24.497 21.442 27.221 1.00 80.38 664 ALA A CA 1
ATOM 5071 C C . ALA A 1 664 ? -23.476 20.919 26.181 1.00 80.38 664 ALA A C 1
ATOM 5073 O O . ALA A 1 664 ? -23.805 20.818 25.003 1.00 80.38 664 ALA A O 1
ATOM 5074 N N . ARG A 1 665 ? -22.235 20.604 26.581 1.00 76.81 665 ARG A N 1
ATOM 5075 C CA . ARG A 1 665 ? -21.127 20.191 25.700 1.00 76.81 665 ARG A CA 1
ATOM 5076 C C . ARG A 1 665 ? -20.463 18.913 26.219 1.00 76.81 665 ARG A C 1
ATOM 5078 O O . ARG A 1 665 ? -19.371 18.950 26.766 1.00 76.81 665 ARG A O 1
ATOM 5085 N N . SER A 1 666 ? -21.146 17.778 26.059 1.00 77.00 666 SER A N 1
ATOM 5086 C CA . SER A 1 666 ? -20.657 16.456 26.496 1.00 77.00 666 SER A CA 1
ATOM 5087 C C . SER A 1 666 ? -20.462 15.444 25.361 1.00 77.00 666 SER A C 1
ATOM 5089 O O . SER A 1 666 ? -19.890 14.375 25.585 1.00 77.00 666 SER A O 1
ATOM 5091 N N . ALA A 1 667 ? -20.911 15.759 24.141 1.00 73.00 667 ALA A N 1
ATOM 5092 C CA . ALA A 1 667 ? -20.910 14.823 23.018 1.00 73.00 667 ALA A CA 1
ATOM 5093 C C . ALA A 1 667 ? -19.493 14.359 22.649 1.00 73.00 667 ALA A C 1
ATOM 5095 O O . ALA A 1 667 ? -19.253 13.157 22.577 1.00 73.00 667 ALA A O 1
ATOM 5096 N N . ALA A 1 668 ? -18.539 15.287 22.500 1.00 73.88 668 ALA A N 1
ATOM 5097 C CA . ALA A 1 668 ? -17.158 14.954 22.153 1.00 73.88 668 ALA A CA 1
ATOM 5098 C C . ALA A 1 668 ? -16.502 14.063 23.220 1.00 73.88 668 ALA A C 1
ATOM 5100 O O . ALA A 1 668 ? -15.961 13.015 22.890 1.00 73.88 668 ALA A O 1
ATOM 5101 N N . LEU A 1 669 ? -16.613 14.409 24.506 1.00 81.62 669 LEU A N 1
ATOM 5102 C CA . LEU A 1 669 ? -16.061 13.591 25.594 1.00 81.62 669 LEU A CA 1
ATOM 5103 C C . LEU A 1 669 ? -16.729 12.218 25.713 1.00 81.62 669 LEU A C 1
ATOM 5105 O O . LEU A 1 669 ? -16.051 11.225 25.979 1.00 81.62 669 LEU A O 1
ATOM 5109 N N . SER A 1 670 ? -18.041 12.139 25.496 1.00 77.75 670 SER A N 1
ATOM 5110 C CA . SER A 1 670 ? -18.757 10.857 25.452 1.00 77.75 670 SER A CA 1
ATOM 5111 C C . SER A 1 670 ? -18.197 9.979 24.335 1.00 77.75 670 SER A C 1
ATOM 5113 O O . SER A 1 670 ? -17.909 8.803 24.529 1.00 77.75 670 SER A O 1
ATOM 5115 N N . ASP A 1 671 ? -17.939 10.585 23.184 1.00 74.38 671 ASP A N 1
ATOM 5116 C CA . ASP A 1 671 ? -17.389 9.920 22.017 1.00 74.38 671 ASP A CA 1
ATOM 5117 C C . ASP A 1 671 ? -15.926 9.470 22.221 1.00 74.38 671 ASP A C 1
ATOM 5119 O O . ASP A 1 671 ? -15.520 8.394 21.783 1.00 74.38 671 ASP A O 1
ATOM 5123 N N . MET A 1 672 ? -15.116 10.255 22.935 1.00 80.44 672 MET A N 1
ATOM 5124 C CA . MET A 1 672 ? -13.748 9.880 23.318 1.00 80.44 672 MET A CA 1
ATOM 5125 C C . MET A 1 672 ? -13.721 8.753 24.361 1.00 80.44 672 MET A C 1
ATOM 5127 O O . MET A 1 672 ? -12.916 7.826 24.264 1.00 80.44 672 MET A O 1
ATOM 5131 N N . THR A 1 673 ? -14.603 8.814 25.362 1.00 82.12 673 THR A N 1
ATOM 5132 C CA . THR A 1 673 ? -14.668 7.818 26.445 1.00 82.12 673 THR A CA 1
ATOM 5133 C C . THR A 1 673 ? -15.221 6.482 25.975 1.00 82.12 673 THR A C 1
ATOM 5135 O O . THR A 1 673 ? -14.704 5.448 26.388 1.00 82.12 673 THR A O 1
ATOM 5138 N N . LEU A 1 674 ? -16.186 6.478 25.050 1.00 76.25 674 LEU A N 1
ATOM 5139 C CA . LEU A 1 674 ? -16.645 5.261 24.369 1.00 76.25 674 LEU A CA 1
ATOM 5140 C C . LEU A 1 674 ? -15.511 4.529 23.637 1.00 76.25 674 LEU A C 1
ATOM 5142 O O . LEU A 1 674 ? -15.533 3.306 23.521 1.00 76.25 674 LEU A O 1
ATOM 5146 N N . ARG A 1 675 ? -14.499 5.274 23.185 1.00 77.00 675 ARG A N 1
ATOM 5147 C CA . ARG A 1 675 ? -13.333 4.759 22.450 1.00 77.00 675 ARG A CA 1
ATOM 5148 C C . ARG A 1 675 ? -12.129 4.479 23.312 1.00 77.00 675 ARG A C 1
ATOM 5150 O O . ARG A 1 675 ? -11.112 4.029 22.793 1.00 77.00 675 ARG A O 1
ATOM 5157 N N . LEU A 1 676 ? -12.227 4.770 24.601 1.00 82.50 676 LEU A N 1
ATOM 5158 C CA . LEU A 1 676 ? -11.144 4.513 25.517 1.00 82.50 676 LEU A CA 1
ATOM 5159 C C . LEU A 1 676 ? -10.979 2.998 25.650 1.00 82.50 676 LEU A C 1
ATOM 5161 O O . LEU A 1 676 ? -11.843 2.302 26.192 1.00 82.50 676 LEU A O 1
ATOM 5165 N N . ARG A 1 677 ? -9.872 2.492 25.117 1.00 79.25 677 ARG A N 1
ATOM 5166 C CA . ARG A 1 677 ? -9.482 1.087 25.199 1.00 79.25 677 ARG A CA 1
ATOM 5167 C C . ARG A 1 677 ? -8.160 0.998 25.918 1.00 79.25 677 ARG A C 1
ATOM 5169 O O . ARG A 1 677 ? -7.246 1.718 25.556 1.00 79.25 677 ARG A O 1
ATOM 5176 N N . PHE A 1 678 ? -8.061 0.087 26.869 1.00 78.81 678 PHE A N 1
ATOM 5177 C CA . PHE A 1 678 ? -6.800 -0.255 27.508 1.00 78.81 678 PHE A CA 1
ATOM 5178 C C . PHE A 1 678 ? -6.294 -1.562 26.899 1.00 78.81 678 PHE A C 1
ATOM 5180 O O . PHE A 1 678 ? -7.102 -2.444 26.590 1.00 78.81 678 PHE A O 1
ATOM 5187 N N . GLU A 1 679 ? -4.992 -1.628 26.661 1.00 70.19 679 GLU A N 1
ATOM 5188 C CA . GLU A 1 679 ? -4.261 -2.754 26.077 1.00 70.19 679 GLU A CA 1
ATOM 5189 C C . GLU A 1 679 ? -3.604 -3.618 27.149 1.00 70.19 679 GLU A C 1
ATOM 5191 O O . GLU A 1 679 ? -3.216 -3.074 28.213 1.00 70.19 679 GLU A O 1
#

Foldseek 3Di:
DDDDDDDDDPPPPPDDPLVVVLVVVLVVLVVVLVVLVVLLVVLLVLLVVLLVQLVVLLVVLVVLVVVLVVLLVQQVVLLVVLLVLLLQLLQLQVCCLQVVPVVSVVSNVVSVVVSVVSQPSHPLSVCVVVVPDDFLLDDSLLSSLVSNLVSQLSNLSSVLSNQLSVLSVVLSVLSVVLSVLSVQLNVLSVVLVVDDPVCSCVSNVVSVVSSVVSVVSNVVSVPDDRDHQDSQLSSLCSQLVSCVSSLVLVSSLVSLVSSCVRPVLPLSSLQSNLLSLQLVQFPCNSPDPPDDGLHDLVSLVSSLVSLVSSVVSVNLALSSLLSNLNSCLLVLVLVSNQVSLVVSCVRPVQALSSLLSNLSSCLSVVVLVVNVVSLVSNLVSLVPDPDPVSSLSSLQSSLLVLQSSCVVCVVSVVSSLQSNLVSQQSVLVVAEPDFDQQPDKAKPPFDWDDDQQKIKTFIDIDSGDQQFWKKKWKWWDQEPPTGTGTPSVQIDIYGHHPDRIDITGDLQGDDFGKMKIFMDRRSHGNDIDMDGDPDDADWGKDADVSLQKIFIARPQWDWDPPTRQKIWTAHNVRAKIKIKGKHADPPPDDPVNQVSSQVSSQVSLQVVQPVPWAWDDWDWDDWAPDDIFIKTWTADPPGKIKIWTWDQDNRRMIMIMIIIHHPVPCRRVSSGRNSIDHD

InterPro domains:
  IPR011990 Tetratricopeptide-like helical domain superfamily [G3DSA:1.25.40.10] (227-291)
  IPR011990 Tetratricopeptide-like helical domain superfamily [G3DSA:1.25.40.10] (300-414)
  IPR011990 Tetratricopeptide-like helical domain superfamily [SSF48452] (230-411)

pLDDT: mean 87.21, std 11.81, range [40.62, 98.75]

Sequence (679 aa):
MPGPELAVPEVDEVESPHKRRVALAVSLIALFGGLLGYAAAASSANEEIGAREAQRAAITAMARQNAASVTFQENLDNHAEAFTVGRRRDQAATRELLLGVAEDRERAKAWDRAYRRLADVSPLTRADRNGRAAGPAGPVETLSADLFAGPHAGTLRQQAAQETAAAWGDKSDLYIAGITLLAVALALLGLSLTVAPGVRRHLVRPAAAITGLCLLGTFAVLAMPVPRTPERAISALARGDRAYSLRDFETALREYDAALRARADYAAAYQRRAQARILVDSPDRAQSSFVFSTARPASRRAAIADLERAIELGGGDYLTLTNQSGNYFHLEDYARAEDHARRAIELNPAPPIPWINLLLAVAGQGREAEAARVFDRLTRLIAGRHRAEERLELYASARTTLDTLARQSPERIALVRRLQGRLVRAEADSRAPAGTPPGNPSVTGFQVTAYGSSVEARMTAAGLPRNARLAWLVYHRADEGADWLELHQVSAFEAWDGRAGKHFFDWNCPVRGQYRVDLYAGERRVASDTTTRPEGPALTPYHDPIGGFRTCRPPAWKLAAAAPGEVRIRSADGREELAVRVTVLATPPTPARVGYALRRVLDRSAEGLSPSAALVEEGTARIGNLPAGRYRRVRLPGGDEGRVYAHVDTLGVLRTVVLRFPPARSAALSDMTLRLRFE

Organism: NCBI:txid1070861